Protein AF-A0A4P9Z381-F1 (afdb_monomer)

Radius of gyration: 35.51 Å; Cα contacts (8 Å, |Δi|>4): 721; chains: 1; bounding box: 81×67×91 Å

Secondary structure (DSSP, 8-state):
-HHHHH-TT------EE-GGGHHHHHHHHTTS--PPPEE--SSHHHHHHHHHHHGGGT--SEEEE--TT-TT--HHHHHHHHHHHHHHSEEEEEEE--SPP-EE-TTS-EEE---GGG-EEE-S-EEEEHHHHHHHHHHHHHTT----SSHHHHHHHTT---EEEE--TTSPPP-SHHHHHHHHHHHHHHT-----------------SS--EEEEEEEEEE-SSS-SGGGHHHHHHHHHHHHT--GGGEEEEEE--TT-HHHHTTS--EEEEEEEEEPPPHHHHHHHHHHHHHHHT--EEEEESTTTTHHHHHHHTSTTGGGTEEEEEE--SHHHHHHHH--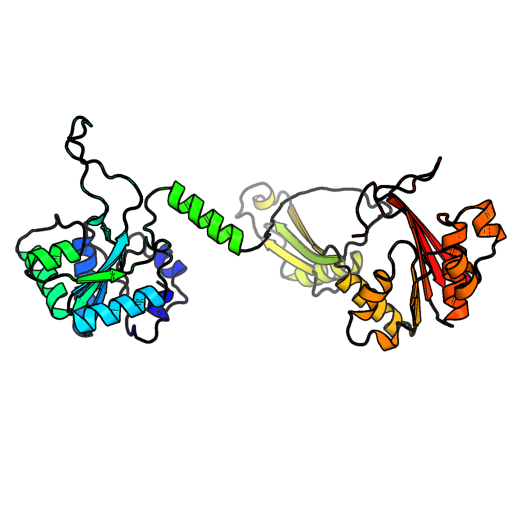-HHHHHHH-SSSHHHHHHHHHHHHHHHT-SEEEEEEE--SS---BTTB-TTEEEEEEEETTS-EEEEEEE--S----

Foldseek 3Di:
DVLLQPQPPRPADEAEDAPVCVVVVCVVCVPGDHDDYHYADPAPLRSVLRSLVSCVVVQDQKDFDADVLLVDDHSVQVVQQVVCCVPQQWEWAWDQDPDFDFDADPVRHTPDTDDSVPDTDTHGRIMHRSVLLSVLSVVCVVVVHRPDPDSVSSSVVSVGDYYYDHDDPSSDGQDDPVSVVVVCVVVVVVVPPDDDDDDDDDDDDDDDPADKDWQAKEKEKEAPDDDCVVVFQVVLVVVCVVVVHDSVRYGYHYDYPCLDDCRSVVVDMDMDMDTDIDRQDLLNVLVVVLVVCVVVVFAEEEEEAPLQCVNVVSNVVDPPSVSHYQYYQHQNDPVSLCPQQVLDPCQCVPANCADQSNQQSSFNSRCVNRVTFKYKYKDAQAAQDDDDVVHDHQWMKIKMAGPVGDIDIDITRDPRDHSD

InterPro domains:
  IPR003526 2-C-methyl-D-erythritol 2,4-cyclodiphosphate synthase [PF02542] (214-277)
  IPR008136 CinA, C-terminal [PF02464] (285-414)
  IPR008136 CinA, C-terminal [TIGR00199] (292-415)
  IPR018294 4-diphosphocytidyl-2C-methyl-D-erythritol synthase, conserved site [PS01295] (63-70)
  IPR029044 Nucleotide-diphospho-sugar transferases [G3DSA:3.90.550.10] (1-191)
  IPR029044 Nucleotide-diphospho-sugar transferases [SSF53448] (3-187)
  IPR034683 Cytidylyltransferase IspD/TarI [PF01128] (5-187)
  IPR034683 Cytidylyltransferase IspD/TarI [cd02516] (1-182)
  IPR036571 2-C-methyl-D-erythritol 2,4-cyclodiphosphate synthase superfamily [G3DSA:3.30.1330.50] (208-277)
  IPR036571 2-C-methyl-D-erythritol 2,4-cyclodiphosphate synthase superfamily [SSF69765] (194-278)
  IPR036653 CinA-like, C-terminal [G3DSA:3.90.950.20] (278-420)
  IPR036653 CinA-like, C-terminal [SSF142433] (283-415)
  IPR050088 IspD/TarI cytidylyltransferase, baterial-type [PTHR32125] (3-185)

Organism: NCBI:txid1712513

Structure (mmCIF, N/CA/C/O backbone):
data_AF-A0A4P9Z381-F1
#
_entry.id   AF-A0A4P9Z381-F1
#
loop_
_atom_site.group_PDB
_atom_site.id
_atom_site.type_symbol
_atom_site.label_atom_id
_atom_site.label_alt_id
_atom_site.label_comp_id
_atom_site.label_asym_id
_atom_site.label_entity_id
_atom_site.label_seq_id
_atom_site.pdbx_PDB_ins_code
_atom_site.Cartn_x
_atom_site.Cartn_y
_atom_site.Cartn_z
_atom_site.occupancy
_atom_site.B_iso_or_equiv
_atom_site.auth_seq_id
_atom_site.auth_comp_id
_atom_site.auth_asym_id
_atom_site.auth_atom_id
_atom_site.pdbx_PDB_model_num
ATOM 1 N N . MET A 1 1 ? -14.455 -3.732 10.808 1.00 94.19 1 MET A N 1
ATOM 2 C CA . MET A 1 1 ? -15.884 -3.926 10.462 1.00 94.19 1 MET A CA 1
ATOM 3 C C . MET A 1 1 ? -16.058 -4.802 9.234 1.00 94.19 1 MET A C 1
ATOM 5 O O . MET A 1 1 ? -16.825 -5.745 9.320 1.00 94.19 1 MET A O 1
ATOM 9 N N . GLU A 1 2 ? -15.348 -4.532 8.134 1.00 95.25 2 GLU A N 1
ATOM 10 C CA . GLU A 1 2 ? -15.465 -5.276 6.867 1.00 95.25 2 GLU A CA 1
ATOM 11 C C . GLU A 1 2 ? -15.488 -6.818 6.993 1.00 95.25 2 GLU A C 1
ATOM 13 O O . GLU A 1 2 ? -16.403 -7.405 6.411 1.00 95.25 2 GLU A O 1
ATOM 18 N N . PRO A 1 3 ? -14.628 -7.481 7.804 1.00 96.25 3 PRO A N 1
ATOM 19 C CA . PRO A 1 3 ? -14.717 -8.933 7.994 1.00 96.25 3 PRO A CA 1
ATOM 20 C C . PRO A 1 3 ? -16.088 -9.389 8.511 1.00 96.25 3 PRO A C 1
ATOM 22 O O . PRO A 1 3 ? -16.651 -10.351 8.015 1.00 96.25 3 PRO A O 1
ATOM 25 N N . PHE A 1 4 ? -16.703 -8.651 9.441 1.00 97.69 4 PHE A N 1
ATOM 26 C CA . PHE A 1 4 ? -18.051 -8.972 9.926 1.00 97.69 4 PHE A CA 1
ATOM 27 C C . PHE A 1 4 ? -19.132 -8.705 8.878 1.00 97.69 4 PHE A C 1
ATOM 29 O O . PHE A 1 4 ? -20.043 -9.507 8.737 1.00 97.69 4 PHE A O 1
ATOM 36 N N . CYS A 1 5 ? -19.042 -7.599 8.134 1.00 96.75 5 CYS A N 1
ATOM 37 C CA . CYS A 1 5 ? -20.036 -7.245 7.113 1.00 96.75 5 CYS A CA 1
ATOM 38 C C . CYS A 1 5 ? -20.042 -8.198 5.907 1.00 96.75 5 CYS A C 1
ATOM 40 O O . CYS A 1 5 ? -20.996 -8.188 5.130 1.00 96.75 5 CYS A O 1
ATOM 42 N N . THR A 1 6 ? -18.967 -8.963 5.711 1.00 96.25 6 THR A N 1
ATOM 43 C CA . THR A 1 6 ? -18.791 -9.871 4.568 1.00 96.25 6 THR A CA 1
ATOM 44 C C . THR A 1 6 ? -18.827 -11.350 4.957 1.00 96.25 6 THR A C 1
ATOM 46 O O . THR A 1 6 ? -18.928 -12.201 4.073 1.00 96.25 6 THR A O 1
ATOM 49 N N . HIS A 1 7 ? -18.794 -11.671 6.255 1.00 97.75 7 HIS A N 1
ATOM 50 C CA . HIS A 1 7 ? -18.833 -13.046 6.741 1.00 97.75 7 HIS A CA 1
ATOM 51 C C . HIS A 1 7 ? -20.201 -13.701 6.457 1.00 97.75 7 HIS A C 1
ATOM 53 O O . HIS A 1 7 ? -21.232 -13.122 6.801 1.00 97.75 7 HIS A O 1
ATOM 59 N N . PRO A 1 8 ? -20.248 -14.924 5.893 1.00 96.19 8 PRO A N 1
ATOM 60 C CA . PRO A 1 8 ? -21.497 -15.555 5.451 1.00 96.19 8 PRO A CA 1
ATOM 61 C C . PRO A 1 8 ? -22.498 -15.827 6.584 1.00 96.19 8 PRO A C 1
ATOM 63 O O . PRO A 1 8 ? -23.702 -15.736 6.364 1.00 96.19 8 PRO A O 1
ATOM 66 N N . ASP A 1 9 ? -22.005 -16.122 7.789 1.00 95.94 9 ASP A N 1
ATOM 67 C CA . ASP A 1 9 ? -22.848 -16.431 8.956 1.00 95.94 9 ASP A CA 1
ATOM 68 C C . ASP A 1 9 ? -23.202 -15.201 9.814 1.00 95.94 9 ASP A C 1
ATOM 70 O O . ASP A 1 9 ? -23.844 -15.330 10.856 1.00 95.94 9 ASP A O 1
ATOM 74 N N . VAL A 1 10 ? -22.780 -13.996 9.409 1.00 96.69 10 VAL A N 1
ATOM 75 C CA . VAL A 1 10 ? -23.121 -12.745 10.101 1.00 96.69 10 VAL A CA 1
ATOM 76 C C . VAL A 1 10 ? -24.162 -12.005 9.273 1.00 96.69 10 VAL A C 1
ATOM 78 O O . VAL A 1 10 ? -23.861 -11.435 8.229 1.00 96.69 10 VAL A O 1
ATOM 81 N N . PHE A 1 11 ? -25.407 -11.997 9.746 1.00 94.75 11 PHE A N 1
ATOM 82 C CA . PHE A 1 11 ? -26.508 -11.370 9.010 1.00 94.75 11 PHE A CA 1
ATOM 83 C C . PHE A 1 11 ? -26.711 -9.885 9.352 1.00 94.75 11 PHE A C 1
ATOM 85 O O . PHE A 1 11 ? -27.308 -9.154 8.563 1.00 94.75 11 PHE A O 1
ATOM 92 N N . ALA A 1 12 ? -26.212 -9.431 10.505 1.00 96.12 12 ALA A N 1
ATOM 93 C CA . ALA A 1 12 ? -26.344 -8.056 10.968 1.00 96.12 12 ALA A CA 1
ATOM 94 C C . ALA A 1 12 ? -25.084 -7.586 11.701 1.00 96.12 12 ALA A C 1
ATOM 96 O O . ALA A 1 12 ? -24.491 -8.307 12.502 1.00 96.12 12 ALA A O 1
ATOM 97 N N . VAL A 1 13 ? -24.700 -6.337 11.445 1.00 97.69 13 VAL A N 1
ATOM 98 C CA . VAL A 1 13 ? -23.611 -5.645 12.140 1.00 97.69 13 VAL A CA 1
ATOM 99 C C . VAL A 1 13 ? -24.182 -4.352 12.691 1.00 97.69 13 VAL A C 1
ATOM 101 O O . VAL A 1 13 ? -24.607 -3.512 11.905 1.00 97.69 13 VAL A O 1
ATOM 104 N N . GLN A 1 14 ? -24.197 -4.192 14.015 1.00 97.88 14 GLN A N 1
ATOM 105 C CA . GLN A 1 14 ? -24.705 -3.002 14.701 1.00 97.88 14 GLN A CA 1
ATOM 106 C C . GLN A 1 14 ? -23.544 -2.148 15.219 1.00 97.88 14 GLN A C 1
ATOM 108 O O . GLN A 1 14 ? -22.951 -2.481 16.248 1.00 97.88 14 GLN A O 1
ATOM 113 N N . PRO A 1 15 ? -23.200 -1.038 14.550 1.00 97.44 15 PRO A N 1
ATOM 114 C CA . PRO A 1 15 ? -22.168 -0.146 15.042 1.00 97.44 15 PRO A CA 1
ATOM 115 C C . PRO A 1 15 ? -22.691 0.677 16.217 1.00 97.44 15 PRO A C 1
ATOM 117 O O . PRO A 1 15 ? -23.836 1.142 16.214 1.00 97.44 15 PRO A O 1
ATOM 120 N N . VAL A 1 16 ? -21.817 0.891 17.196 1.00 97.56 16 VAL A N 1
ATOM 121 C CA . VAL A 1 16 ? -22.024 1.836 18.292 1.00 97.56 16 VAL A CA 1
ATOM 122 C C . VAL A 1 16 ? -20.909 2.865 18.216 1.00 97.56 16 VAL A C 1
ATOM 124 O O . VAL A 1 16 ? -19.734 2.495 18.225 1.00 97.56 16 VAL A O 1
ATOM 127 N N . ARG A 1 17 ? -21.265 4.145 18.111 1.00 95.19 17 ARG A N 1
ATOM 128 C CA . ARG A 1 17 ? -20.304 5.239 17.913 1.00 95.19 17 ARG A CA 1
ATOM 129 C C . ARG A 1 17 ? -20.529 6.379 18.894 1.00 95.19 17 ARG A C 1
ATOM 131 O O . ARG A 1 17 ? -21.629 6.547 19.418 1.00 95.19 17 ARG A O 1
ATOM 138 N N . ASN A 1 18 ? -19.497 7.186 19.112 1.00 93.56 18 ASN A N 1
ATOM 139 C CA . ASN A 1 18 ? -19.679 8.499 19.715 1.00 93.56 18 ASN A CA 1
ATOM 140 C C . ASN A 1 18 ? -20.445 9.393 18.712 1.00 93.56 18 ASN A C 1
ATOM 142 O O . ASN A 1 18 ? -20.075 9.401 17.534 1.00 93.56 18 ASN A O 1
ATOM 146 N N . PRO A 1 19 ? -21.503 10.114 19.132 1.00 89.81 19 PRO A N 1
ATOM 147 C CA . PRO A 1 19 ? -22.188 11.093 18.286 1.00 89.81 19 PRO A CA 1
ATOM 148 C C . PRO A 1 19 ? -21.251 12.079 17.577 1.00 89.81 19 PRO A C 1
ATOM 150 O O . PRO A 1 19 ? -21.501 12.418 16.423 1.00 89.81 19 PRO A O 1
ATOM 153 N N . ASP A 1 20 ? -20.172 12.496 18.243 1.00 93.94 20 ASP A N 1
ATOM 154 C CA . ASP A 1 20 ? -19.222 13.483 17.714 1.00 93.94 20 ASP A CA 1
ATOM 155 C C . ASP A 1 20 ? -18.374 12.932 16.552 1.00 93.94 20 ASP A C 1
ATOM 157 O O . ASP A 1 20 ? -17.868 13.694 15.732 1.00 93.94 20 ASP A O 1
ATOM 161 N N . ASP A 1 21 ? -18.271 11.604 16.435 1.00 92.44 21 ASP A N 1
ATOM 162 C CA . ASP A 1 21 ? -17.495 10.920 15.393 1.00 92.44 21 ASP A CA 1
ATOM 163 C C . ASP A 1 21 ? -18.359 10.523 14.182 1.00 92.44 21 ASP A C 1
ATOM 165 O O . ASP A 1 21 ? -17.929 9.730 13.338 1.00 92.44 21 ASP A O 1
ATOM 169 N N . ALA A 1 22 ? -19.595 11.032 14.087 1.00 91.88 22 ALA A N 1
ATOM 170 C CA . ALA A 1 22 ? -20.559 10.598 13.081 1.00 91.88 22 ALA A CA 1
ATOM 171 C C . ALA A 1 22 ? -20.039 10.752 11.644 1.00 91.88 22 ALA A C 1
ATOM 173 O O . ALA A 1 22 ? -20.040 9.783 10.881 1.00 91.88 22 ALA A O 1
ATOM 174 N N . ASP A 1 23 ? -19.519 11.932 11.308 1.00 92.06 23 ASP A N 1
ATOM 175 C CA . ASP A 1 23 ? -19.040 12.239 9.959 1.00 92.06 23 ASP A CA 1
ATOM 176 C C . ASP A 1 23 ? -17.847 11.360 9.556 1.00 92.06 23 ASP A C 1
ATOM 178 O O . ASP A 1 23 ? -17.803 10.837 8.440 1.00 92.06 23 ASP A O 1
ATOM 182 N N . ILE A 1 24 ? -16.886 11.166 10.468 1.00 94.12 24 ILE A N 1
ATOM 183 C CA . ILE A 1 24 ? -15.690 10.343 10.225 1.00 94.12 24 ILE A CA 1
ATOM 184 C C . ILE A 1 24 ? -16.093 8.878 10.053 1.00 94.12 24 ILE A C 1
ATOM 186 O O . ILE A 1 24 ? -15.609 8.203 9.142 1.00 94.12 24 ILE A O 1
ATOM 190 N N . PHE A 1 25 ? -17.001 8.393 10.901 1.00 94.38 25 PHE A N 1
ATOM 191 C CA . PHE A 1 25 ? -17.525 7.039 10.805 1.00 94.38 25 PHE A CA 1
ATOM 192 C C . PHE A 1 25 ? -18.221 6.810 9.457 1.00 94.38 25 PHE A C 1
ATOM 194 O O . PHE A 1 25 ? -17.857 5.880 8.738 1.00 94.38 25 PHE A O 1
ATOM 201 N N . ASP A 1 26 ? -19.170 7.673 9.084 1.00 91.75 26 ASP A N 1
ATOM 202 C CA . ASP A 1 26 ? -19.971 7.497 7.866 1.00 91.75 26 ASP A CA 1
ATOM 203 C C . ASP A 1 26 ? -19.102 7.538 6.602 1.00 91.75 26 ASP A C 1
ATOM 205 O O . ASP A 1 26 ? -19.321 6.765 5.668 1.00 91.75 26 ASP A O 1
ATOM 209 N N . GLN A 1 27 ? -18.053 8.364 6.590 1.00 93.56 27 GLN A N 1
ATOM 210 C CA . GLN A 1 27 ? -17.064 8.358 5.512 1.00 93.56 27 GLN A CA 1
ATOM 211 C C . GLN A 1 27 ? -16.291 7.033 5.449 1.00 93.56 27 GLN A C 1
ATOM 213 O O . GLN A 1 27 ? -16.197 6.430 4.374 1.00 93.56 27 GLN A O 1
ATOM 218 N N . ALA A 1 28 ? -15.774 6.559 6.588 1.00 92.19 28 ALA A N 1
ATOM 219 C CA . ALA A 1 28 ? -14.909 5.382 6.665 1.00 92.19 28 ALA A CA 1
ATOM 220 C C . ALA A 1 28 ? -15.610 4.077 6.255 1.00 92.19 28 ALA A C 1
ATOM 222 O O . ALA A 1 28 ? -14.973 3.197 5.675 1.00 92.19 28 ALA A O 1
ATOM 223 N N . VAL A 1 29 ? -16.912 3.944 6.531 1.00 93.75 29 VAL A N 1
ATOM 224 C CA . VAL A 1 29 ? -17.667 2.704 6.279 1.00 93.75 29 VAL A CA 1
ATOM 225 C C . VAL A 1 29 ? -18.726 2.822 5.183 1.00 93.75 29 VAL A C 1
ATOM 227 O O . VAL A 1 29 ? -19.473 1.875 4.974 1.00 93.75 29 VAL A O 1
ATOM 230 N N . SER A 1 30 ? -18.757 3.923 4.427 1.00 92.19 30 SER A N 1
ATOM 231 C CA . SER A 1 30 ? -19.747 4.206 3.365 1.00 92.19 30 SER A CA 1
ATOM 232 C C . SER A 1 30 ? -19.968 3.092 2.323 1.00 92.19 30 SER A C 1
ATOM 234 O O . SER A 1 30 ? -21.015 3.041 1.681 1.00 92.19 30 SER A O 1
ATOM 236 N N . HIS A 1 31 ? -18.993 2.200 2.140 1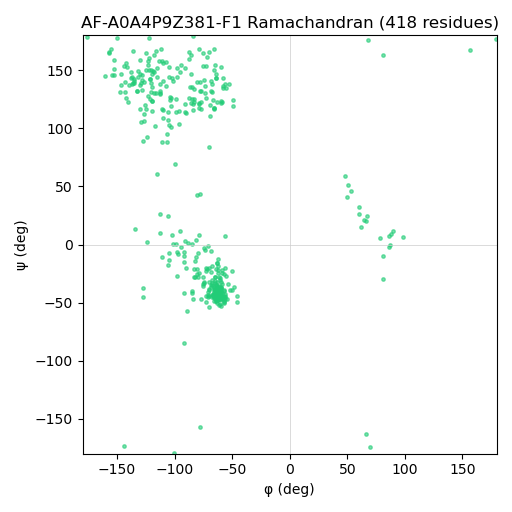.00 93.56 31 HIS A N 1
ATOM 237 C CA . HIS A 1 31 ? -19.034 1.075 1.203 1.00 93.56 31 HIS A CA 1
ATOM 238 C C . HIS A 1 31 ? -19.569 -0.232 1.820 1.00 93.56 31 HIS A C 1
ATOM 240 O O . HIS A 1 31 ? -19.809 -1.199 1.095 1.00 93.56 31 HIS A O 1
ATOM 246 N N . LEU A 1 32 ? -19.743 -0.285 3.142 1.00 95.81 32 LEU A N 1
ATOM 247 C CA . LEU A 1 32 ? -20.177 -1.470 3.876 1.00 95.81 32 LEU A CA 1
ATOM 248 C C . LEU A 1 32 ? -21.693 -1.471 4.093 1.00 95.81 32 LEU A C 1
ATOM 250 O O . LEU A 1 32 ? -22.338 -0.429 4.170 1.00 95.81 32 LEU A O 1
ATOM 254 N N . LYS A 1 33 ? -22.262 -2.669 4.247 1.00 95.19 33 LYS A N 1
ATOM 255 C CA . LYS A 1 33 ? -23.650 -2.858 4.687 1.00 95.19 33 LYS A CA 1
ATOM 256 C C . LYS A 1 33 ? -23.673 -3.183 6.176 1.00 95.19 33 LYS A C 1
ATOM 258 O O . LYS A 1 33 ? -23.010 -4.121 6.614 1.00 95.19 33 LYS A O 1
ATOM 263 N N . TYR A 1 34 ? -24.423 -2.401 6.941 1.00 95.69 34 TYR A N 1
ATOM 264 C CA . TYR A 1 34 ? -24.550 -2.519 8.392 1.00 95.69 34 TYR A CA 1
ATOM 265 C C . TYR A 1 34 ? -25.875 -1.885 8.852 1.00 95.69 34 TYR A C 1
ATOM 267 O O . TYR A 1 34 ? -26.526 -1.174 8.086 1.00 95.69 34 TYR A O 1
ATOM 275 N N . GLN A 1 35 ? -26.279 -2.166 10.090 1.00 96.31 35 GLN A N 1
ATOM 276 C CA . GLN A 1 35 ? -27.475 -1.602 10.721 1.00 96.31 35 GLN A CA 1
ATOM 277 C C . GLN A 1 35 ? -27.268 -0.138 11.094 1.00 96.31 35 GLN A C 1
ATOM 279 O O . GLN A 1 35 ? -26.147 0.277 11.374 1.00 96.31 35 GLN A O 1
ATOM 284 N N . THR A 1 36 ? -28.343 0.647 11.161 1.00 95.31 36 THR A N 1
ATOM 285 C CA . THR A 1 36 ? -28.268 2.067 11.542 1.00 95.31 36 THR A CA 1
ATOM 286 C C . THR A 1 36 ? -27.454 2.248 12.833 1.00 95.31 36 THR A C 1
ATOM 288 O O . THR A 1 36 ? -27.850 1.700 13.864 1.00 95.31 36 THR A O 1
ATOM 291 N N . PRO A 1 37 ? -26.328 2.993 12.815 1.00 96.56 37 PRO A N 1
ATOM 292 C CA . PRO A 1 37 ? -25.486 3.166 13.992 1.00 96.56 37 PRO A CA 1
ATOM 293 C C . PRO A 1 37 ? -26.256 3.767 15.164 1.00 96.56 37 PRO A C 1
ATOM 295 O O . PRO A 1 37 ? -27.078 4.666 14.978 1.00 96.56 37 PRO A O 1
ATOM 298 N N . VAL A 1 38 ? -25.943 3.314 16.375 1.00 97.31 38 VAL A N 1
ATOM 299 C CA . VAL A 1 38 ? -26.489 3.891 17.609 1.00 97.31 38 VAL A CA 1
ATOM 300 C C . VAL A 1 38 ? -25.424 4.643 18.392 1.00 97.31 38 VAL A C 1
ATOM 302 O O . VAL A 1 38 ? -24.224 4.390 18.265 1.00 97.31 38 VAL A O 1
ATOM 305 N N . ASN A 1 39 ? -25.879 5.585 19.213 1.00 96.81 39 ASN A N 1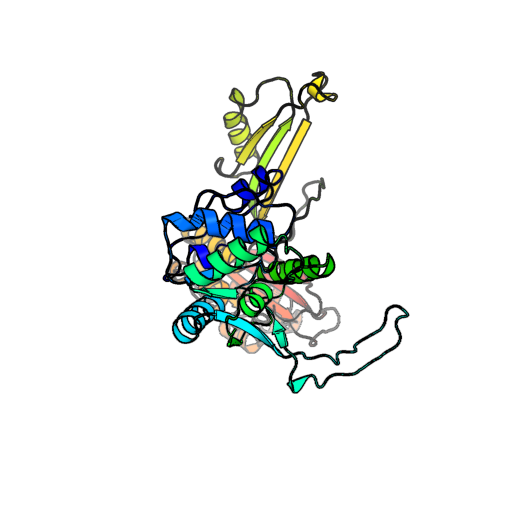
ATOM 306 C CA . ASN A 1 39 ? -25.001 6.382 20.056 1.00 96.81 39 ASN A CA 1
ATOM 307 C C . ASN A 1 39 ? -24.539 5.563 21.267 1.00 96.81 39 ASN A C 1
ATOM 309 O O . ASN A 1 39 ? -25.346 4.929 21.949 1.00 96.81 39 ASN A O 1
ATOM 313 N N . GLY A 1 40 ? -23.235 5.597 21.530 1.00 94.69 40 GLY A N 1
ATOM 314 C CA . GLY A 1 40 ? -22.625 5.000 22.711 1.00 94.69 40 GLY A CA 1
ATOM 315 C C . GLY A 1 40 ? -22.967 5.740 24.005 1.00 94.69 40 GLY A C 1
ATOM 316 O O . GLY A 1 40 ? -23.468 6.864 23.999 1.00 94.69 40 GLY A O 1
ATOM 317 N N . GLY A 1 41 ? -22.685 5.085 25.131 1.00 92.62 41 GLY A N 1
ATOM 318 C CA . GLY A 1 41 ? -22.777 5.669 26.469 1.00 92.62 41 GLY A CA 1
ATOM 319 C C . GLY A 1 41 ? -21.414 6.101 27.019 1.00 92.62 41 GLY A C 1
ATOM 320 O O . GLY A 1 41 ? -20.384 5.912 26.380 1.00 92.62 41 GLY A O 1
ATOM 321 N N . ALA A 1 42 ? -21.400 6.630 28.247 1.00 91.81 42 ALA A N 1
ATOM 322 C CA . ALA A 1 42 ? -20.181 7.126 28.903 1.00 91.81 42 ALA A CA 1
ATOM 323 C C . ALA A 1 42 ? -19.116 6.044 29.176 1.00 91.81 42 ALA A C 1
ATOM 325 O O . ALA A 1 42 ? -17.943 6.360 29.351 1.00 91.81 42 ALA A O 1
ATOM 326 N N . THR A 1 43 ? -19.514 4.770 29.218 1.00 93.38 43 THR A N 1
ATOM 327 C CA . THR A 1 43 ? -18.618 3.627 29.425 1.00 93.38 43 THR A CA 1
ATOM 328 C C . THR A 1 43 ? -18.712 2.645 28.260 1.00 93.38 43 THR A C 1
ATOM 330 O O . THR A 1 43 ? -19.704 2.617 27.517 1.00 93.38 43 THR A O 1
ATOM 333 N N . ARG A 1 44 ? -17.692 1.785 28.115 1.00 94.44 44 ARG A N 1
ATOM 334 C CA . ARG A 1 44 ? -17.715 0.669 27.152 1.00 94.44 44 ARG A CA 1
ATOM 335 C C . ARG A 1 44 ? -18.956 -0.195 27.367 1.00 94.44 44 ARG A C 1
ATOM 337 O O . ARG A 1 44 ? -19.675 -0.472 26.415 1.00 94.44 44 ARG A O 1
ATOM 344 N N . GLN A 1 45 ? -19.240 -0.553 28.616 1.00 95.50 45 GLN A N 1
ATOM 345 C CA . GLN A 1 45 ? -20.401 -1.360 28.981 1.00 95.50 45 GLN A CA 1
ATOM 346 C C . GLN A 1 45 ? -21.727 -0.696 28.579 1.00 95.50 45 GLN A C 1
ATOM 348 O O . GLN A 1 45 ? -22.586 -1.342 27.983 1.00 95.50 45 GLN A O 1
ATOM 353 N N . ALA A 1 46 ? -21.895 0.605 28.845 1.00 95.44 46 ALA A N 1
ATOM 354 C CA . ALA A 1 46 ? -23.102 1.326 28.443 1.00 95.44 46 ALA A CA 1
ATOM 355 C C . ALA A 1 46 ? -23.270 1.366 26.914 1.00 95.44 46 ALA A C 1
ATOM 357 O O . ALA A 1 46 ? -24.387 1.230 26.414 1.00 95.44 46 ALA A O 1
ATOM 358 N N . SER A 1 47 ? -22.161 1.505 26.185 1.00 97.00 47 SER A N 1
ATOM 359 C CA . SER A 1 47 ? -22.138 1.462 24.721 1.00 97.00 47 SER A CA 1
ATOM 360 C C . SER A 1 47 ? -22.517 0.082 24.179 1.00 97.00 47 SER A C 1
ATOM 362 O O . SER A 1 47 ? -23.375 -0.012 23.306 1.00 97.00 47 SER A O 1
ATOM 364 N N . VAL A 1 48 ? -21.954 -0.997 24.733 1.00 97.62 48 VAL A N 1
ATOM 365 C CA . VAL A 1 48 ? -22.325 -2.363 24.335 1.00 97.62 48 VAL A CA 1
ATOM 366 C C . VAL A 1 48 ? -23.812 -2.609 24.569 1.00 97.62 48 VAL A C 1
ATOM 368 O O . VAL A 1 48 ? -24.496 -3.070 23.657 1.00 97.62 48 VAL A O 1
ATOM 371 N N . ARG A 1 49 ? -24.346 -2.226 25.736 1.00 97.69 49 ARG A N 1
ATOM 372 C CA . ARG A 1 49 ? -25.781 -2.348 26.016 1.00 97.69 49 ARG A CA 1
ATOM 373 C C . ARG A 1 49 ? -26.630 -1.618 24.975 1.00 97.69 49 ARG A C 1
ATOM 375 O O . ARG A 1 49 ? -27.602 -2.194 24.511 1.00 97.69 49 ARG A O 1
ATOM 382 N N . ALA A 1 50 ? -26.269 -0.398 24.572 1.00 97.88 50 ALA A N 1
ATOM 383 C CA . ALA A 1 50 ? -27.001 0.332 23.531 1.00 97.88 50 ALA A CA 1
ATOM 384 C C . ALA A 1 50 ? -27.023 -0.425 22.188 1.00 97.88 50 ALA A C 1
ATOM 386 O O . ALA A 1 50 ? -28.069 -0.500 21.546 1.00 97.88 50 ALA A O 1
ATOM 387 N N . GLY A 1 51 ? -25.899 -1.035 21.795 1.00 97.88 51 GLY A N 1
ATOM 388 C CA . GLY A 1 51 ? -25.827 -1.891 20.607 1.00 97.88 51 GLY A CA 1
ATOM 389 C C . GLY A 1 51 ? -26.681 -3.157 20.721 1.00 97.88 51 GLY A C 1
ATOM 390 O O . GLY A 1 51 ? -27.407 -3.495 19.790 1.00 97.88 51 GLY A O 1
ATOM 391 N N . LEU A 1 52 ? -26.654 -3.829 21.876 1.00 98.12 52 LEU A N 1
ATOM 392 C CA . LEU A 1 52 ? -27.486 -5.011 22.128 1.00 98.12 52 LEU A CA 1
ATOM 393 C C . LEU A 1 52 ? -28.984 -4.669 22.111 1.00 98.12 52 LEU A C 1
ATOM 395 O O . LEU A 1 52 ? -29.776 -5.410 21.540 1.00 98.12 52 LEU A O 1
ATOM 399 N N . GLU A 1 53 ? -29.378 -3.533 22.691 1.00 98.06 53 GLU A N 1
ATOM 400 C CA . GLU A 1 53 ? -30.769 -3.062 22.674 1.00 98.06 53 GLU A CA 1
ATOM 401 C C . GLU A 1 53 ? -31.251 -2.745 21.251 1.00 98.06 53 GLU A C 1
ATOM 403 O O . GLU A 1 53 ? -32.390 -3.052 20.905 1.00 98.06 53 GLU A O 1
ATOM 408 N N . ALA A 1 54 ? -30.387 -2.190 20.396 1.00 97.62 54 ALA A N 1
ATOM 409 C CA . ALA A 1 54 ? -30.718 -1.933 18.994 1.00 97.62 54 ALA A CA 1
ATOM 410 C C . ALA A 1 54 ? -30.981 -3.230 18.205 1.00 97.62 54 ALA A C 1
ATOM 412 O O . ALA A 1 54 ? -31.890 -3.284 17.377 1.00 97.62 54 ALA A O 1
ATOM 413 N N . LEU A 1 55 ? -30.251 -4.302 18.531 1.00 96.88 55 LEU A N 1
ATOM 414 C CA . LEU A 1 55 ? -30.441 -5.637 17.955 1.00 96.88 55 LEU A CA 1
ATOM 415 C C . LEU A 1 55 ? -31.612 -6.419 18.572 1.00 96.88 55 LEU A C 1
ATOM 417 O O . LEU A 1 55 ? -31.968 -7.481 18.064 1.00 96.88 55 LEU A O 1
ATOM 421 N N . ALA A 1 56 ? -32.248 -5.922 19.640 1.00 96.06 56 ALA A N 1
ATOM 422 C CA . ALA A 1 56 ? -33.288 -6.665 20.359 1.00 96.06 56 ALA A CA 1
ATOM 423 C C . ALA A 1 56 ? -34.509 -7.004 19.494 1.00 96.06 56 ALA A C 1
ATOM 425 O O . ALA A 1 56 ? -35.173 -8.007 19.744 1.00 96.06 56 ALA A O 1
ATOM 426 N N . SER A 1 57 ? -34.793 -6.184 18.478 1.00 92.06 57 SER A N 1
ATOM 427 C CA . SER A 1 57 ? -35.879 -6.440 17.525 1.00 92.06 57 SER A CA 1
ATOM 428 C C . SER A 1 57 ? -35.555 -7.539 16.508 1.00 92.06 57 SER A C 1
ATOM 430 O O . SER A 1 57 ? -36.469 -8.224 16.057 1.00 92.06 57 SER A O 1
ATOM 432 N N . GLU A 1 58 ? -34.275 -7.733 16.180 1.00 92.56 58 GLU A N 1
ATOM 433 C CA . GLU A 1 58 ? -33.823 -8.811 15.293 1.00 92.56 58 GLU A CA 1
ATOM 434 C C . GLU A 1 58 ? -33.675 -10.138 16.038 1.00 92.56 58 GLU A C 1
ATOM 436 O O . GLU A 1 58 ? -33.850 -11.193 15.436 1.00 92.56 58 GLU A O 1
ATOM 441 N N . ALA A 1 59 ? -33.385 -10.071 17.344 1.00 92.69 59 ALA A N 1
ATOM 442 C CA . ALA A 1 59 ? -33.254 -11.214 18.244 1.00 92.69 59 ALA A CA 1
ATOM 443 C C . ALA A 1 59 ? -32.364 -12.343 17.671 1.00 92.69 59 ALA A C 1
ATOM 445 O O . ALA A 1 59 ? -32.836 -13.472 17.515 1.00 92.69 59 ALA A O 1
ATOM 446 N N . PRO A 1 60 ? -31.084 -12.061 17.347 1.00 95.88 60 PRO A N 1
ATOM 447 C CA . PRO A 1 60 ? -30.164 -13.088 16.864 1.00 95.88 60 PRO A CA 1
ATOM 448 C C . PRO A 1 60 ? -29.993 -14.210 17.893 1.00 95.88 60 PRO A C 1
ATOM 450 O O . PRO A 1 60 ? -30.062 -13.969 19.092 1.00 95.88 60 PRO A O 1
ATOM 453 N N . ASP A 1 61 ? -29.674 -15.427 17.451 1.00 95.25 61 ASP A N 1
ATOM 454 C CA . ASP A 1 61 ? -29.341 -16.522 18.376 1.00 95.25 61 ASP A CA 1
ATOM 455 C C . ASP A 1 61 ? -28.054 -16.238 19.164 1.00 95.25 61 ASP A C 1
ATOM 457 O O . ASP A 1 61 ? -27.934 -16.573 20.347 1.00 95.25 61 ASP A O 1
ATOM 461 N N . ILE A 1 62 ? -27.070 -15.641 18.489 1.00 97.62 62 ILE A N 1
ATOM 462 C CA . ILE A 1 62 ? -25.734 -15.349 19.007 1.00 97.62 62 ILE A CA 1
ATOM 463 C C . ILE A 1 62 ? -25.346 -13.932 18.606 1.00 97.62 62 ILE A C 1
ATOM 465 O O . ILE A 1 62 ? -25.602 -13.496 17.487 1.00 97.62 62 ILE A O 1
ATOM 469 N N . VAL A 1 63 ? -24.665 -13.235 19.510 1.00 98.38 63 VAL A N 1
ATOM 470 C CA . VAL A 1 63 ? -24.049 -11.938 19.243 1.00 98.38 63 VAL A CA 1
ATOM 471 C C . VAL A 1 63 ? -22.546 -12.002 19.472 1.00 98.38 63 VAL A C 1
ATOM 473 O O . VAL A 1 63 ? -22.073 -12.619 20.427 1.00 98.38 63 VAL A O 1
ATOM 476 N N . LEU A 1 64 ? -21.797 -11.353 18.582 1.00 98.56 64 LEU A N 1
ATOM 477 C CA . LEU A 1 64 ? -20.356 -11.172 18.693 1.00 98.56 64 LEU A CA 1
ATOM 478 C C . LEU A 1 64 ? -20.090 -9.720 19.089 1.00 98.56 64 LEU A C 1
ATOM 480 O O . LEU A 1 64 ? -20.347 -8.802 18.313 1.00 98.56 64 LEU A O 1
ATOM 484 N N . ILE A 1 65 ? -19.553 -9.510 20.287 1.00 98.50 65 ILE A N 1
ATOM 485 C CA . ILE A 1 65 ? -19.179 -8.187 20.788 1.00 98.50 65 ILE A CA 1
ATOM 486 C C . ILE A 1 65 ? -17.692 -7.982 20.511 1.00 98.50 65 ILE A C 1
ATOM 488 O O . ILE A 1 65 ? -16.840 -8.703 21.036 1.00 98.50 65 ILE A O 1
ATOM 492 N N . HIS A 1 66 ? -17.371 -7.017 19.651 1.00 98.25 66 HIS A N 1
ATOM 493 C CA . HIS A 1 66 ? -16.017 -6.792 19.157 1.00 98.25 66 HIS A CA 1
ATOM 494 C C . HIS A 1 66 ? -15.559 -5.348 19.363 1.00 98.25 66 HIS A C 1
ATOM 496 O O . HIS A 1 66 ? -16.311 -4.401 19.146 1.00 98.25 66 HIS A O 1
ATOM 502 N N . ASP A 1 67 ? -14.295 -5.187 19.748 1.00 96.62 67 ASP A N 1
ATOM 503 C CA . ASP A 1 67 ? -13.695 -3.871 19.952 1.00 96.62 67 ASP A CA 1
ATOM 504 C C . ASP A 1 67 ? -13.222 -3.345 18.591 1.00 96.62 67 ASP A C 1
ATOM 506 O O . ASP A 1 67 ? -12.368 -3.964 17.964 1.00 96.62 67 ASP A O 1
ATOM 510 N N . ALA A 1 68 ? -13.690 -2.170 18.159 1.00 94.38 68 ALA A N 1
ATOM 511 C CA . ALA A 1 68 ? -13.250 -1.566 16.892 1.00 94.38 68 ALA A CA 1
ATOM 512 C C . ALA A 1 68 ? -11.726 -1.321 16.825 1.00 94.38 68 ALA A C 1
ATOM 514 O O . ALA A 1 68 ? -11.141 -1.324 15.746 1.00 94.38 68 ALA A O 1
ATOM 515 N N . ALA A 1 69 ? -11.072 -1.184 17.985 1.00 94.06 69 ALA A N 1
ATOM 516 C CA . ALA A 1 69 ? -9.620 -1.079 18.112 1.00 94.06 69 ALA A CA 1
ATOM 517 C C . ALA A 1 69 ? -8.861 -2.375 17.750 1.00 94.06 69 ALA A C 1
ATOM 519 O O . ALA A 1 69 ? -7.635 -2.368 17.725 1.00 94.06 69 ALA A O 1
ATOM 520 N N . ARG A 1 70 ? -9.546 -3.494 17.478 1.00 95.44 70 ARG A N 1
ATOM 521 C CA . ARG A 1 70 ? -8.952 -4.732 16.949 1.00 95.44 70 ARG A CA 1
ATOM 522 C C . ARG A 1 70 ? -9.176 -4.824 15.439 1.00 95.44 70 ARG A C 1
ATOM 524 O O . ARG A 1 70 ? -9.939 -5.644 14.939 1.00 95.44 70 ARG A O 1
ATOM 531 N N . ALA A 1 71 ? -8.502 -3.950 14.697 1.00 92.69 71 ALA A N 1
ATOM 532 C CA . ALA A 1 71 ? -8.765 -3.730 13.273 1.00 92.69 71 ALA A CA 1
ATOM 533 C C . ALA A 1 71 ? -8.524 -4.955 12.360 1.00 92.69 71 ALA A C 1
ATOM 535 O O . ALA A 1 71 ? -9.036 -4.981 11.243 1.00 92.69 71 ALA A O 1
ATOM 536 N N . PHE A 1 72 ? -7.772 -5.963 12.819 1.00 93.25 72 PHE A N 1
ATOM 537 C CA . PHE A 1 72 ? -7.283 -7.084 12.001 1.00 93.25 72 PHE A CA 1
ATOM 538 C C . PHE A 1 72 ? -7.887 -8.445 12.364 1.00 93.25 72 PHE A C 1
ATOM 540 O O . PHE A 1 72 ? -7.262 -9.483 12.145 1.00 93.25 72 PHE A O 1
ATOM 547 N N . VAL A 1 73 ? -9.095 -8.461 12.928 1.00 96.69 73 VAL A N 1
ATOM 548 C CA . VAL A 1 73 ? -9.849 -9.709 13.090 1.00 96.69 73 VAL A CA 1
ATOM 549 C C . VAL A 1 73 ? -10.035 -10.400 11.734 1.00 96.69 73 VAL A C 1
ATOM 551 O O . VAL A 1 73 ? -10.304 -9.754 10.723 1.00 96.69 73 VAL A O 1
ATOM 554 N N . THR A 1 74 ? -9.879 -11.721 11.710 1.00 96.00 74 THR A N 1
ATOM 555 C CA . THR A 1 74 ? -10.000 -12.529 10.491 1.00 96.00 74 THR A CA 1
ATOM 556 C C . THR A 1 74 ? -11.290 -13.337 10.494 1.00 96.00 74 THR A C 1
ATOM 558 O O . THR A 1 74 ? -11.798 -13.689 11.561 1.00 96.00 74 THR A O 1
ATOM 561 N N . ASP A 1 75 ? -11.764 -13.724 9.307 1.00 96.69 75 ASP A N 1
ATOM 562 C CA . ASP A 1 75 ? -12.943 -14.590 9.154 1.00 96.69 75 ASP A CA 1
ATOM 563 C C . ASP A 1 75 ? -12.821 -15.865 9.990 1.00 96.69 75 ASP A C 1
ATOM 565 O O . ASP A 1 75 ? -13.760 -16.263 10.664 1.00 96.69 75 ASP A O 1
ATOM 569 N N . LYS A 1 76 ? -11.618 -16.449 10.061 1.00 97.19 76 LYS A N 1
ATOM 570 C CA . LYS A 1 76 ? -11.352 -17.653 10.862 1.00 97.19 76 LYS A CA 1
ATOM 571 C C . LYS A 1 76 ? -11.623 -17.449 12.352 1.00 97.19 76 LYS A C 1
ATOM 573 O O . LYS A 1 76 ? -12.097 -18.371 13.008 1.00 97.19 76 LYS A O 1
ATOM 578 N N . VAL A 1 77 ? -11.278 -16.283 12.903 1.00 97.94 77 VAL A N 1
ATOM 579 C CA . VAL A 1 77 ? -11.555 -15.967 14.314 1.00 97.94 77 VAL A CA 1
ATOM 580 C C . VAL A 1 77 ? -13.055 -15.764 14.519 1.00 97.94 77 VAL A C 1
ATOM 582 O O . VAL A 1 77 ? -13.587 -16.220 15.528 1.00 97.94 77 VAL A O 1
ATOM 585 N N . ILE A 1 78 ? -13.737 -15.133 13.558 1.00 98.44 78 ILE A N 1
ATOM 586 C CA . ILE A 1 78 ? -15.191 -14.922 13.586 1.00 98.44 78 ILE A CA 1
ATOM 587 C C . ILE A 1 78 ? -15.929 -16.266 13.568 1.00 98.44 78 ILE A C 1
ATOM 589 O O . ILE A 1 78 ? -16.741 -16.507 14.460 1.00 98.44 78 ILE A O 1
ATOM 593 N N . SER A 1 79 ? -15.599 -17.172 12.639 1.00 98.12 79 SER A N 1
ATOM 594 C CA . SER A 1 79 ? -16.236 -18.495 12.566 1.00 98.12 79 SER A CA 1
ATOM 595 C C . SER A 1 79 ? -16.018 -19.297 13.854 1.00 98.12 79 SER A C 1
ATOM 597 O O . SER A 1 79 ? -16.974 -19.818 14.418 1.00 98.12 79 SER A O 1
ATOM 599 N N . ARG A 1 80 ? -14.789 -19.312 14.405 1.00 98.19 80 ARG A N 1
ATOM 600 C CA . ARG A 1 80 ? -14.511 -19.986 15.690 1.00 98.19 80 ARG A CA 1
ATOM 601 C C . ARG A 1 80 ? -15.331 -19.418 16.847 1.00 98.19 80 ARG A C 1
ATOM 603 O O . ARG A 1 80 ? -15.734 -20.176 17.724 1.00 98.19 80 ARG A O 1
ATOM 610 N N . ALA A 1 81 ? -15.565 -18.106 16.864 1.00 98.19 81 ALA A N 1
ATOM 611 C CA . ALA A 1 81 ? -16.373 -17.465 17.894 1.00 98.19 81 ALA A CA 1
ATOM 612 C C . ALA A 1 81 ? -17.841 -17.914 17.817 1.00 98.19 81 ALA A C 1
ATOM 614 O O . ALA A 1 81 ? -18.431 -18.250 18.844 1.00 98.19 81 ALA A O 1
ATOM 615 N N . ILE A 1 82 ? -18.401 -17.969 16.602 1.00 97.75 82 ILE A N 1
ATOM 616 C CA . ILE A 1 82 ? -19.760 -18.467 16.344 1.00 97.75 82 ILE A CA 1
ATOM 617 C C . ILE A 1 82 ? -19.873 -19.934 16.775 1.00 97.75 82 ILE A C 1
ATOM 619 O O . ILE A 1 82 ? -20.735 -20.263 17.590 1.00 97.75 82 ILE A O 1
ATOM 623 N N . ASP A 1 83 ? -18.965 -20.793 16.305 1.00 97.56 83 ASP A N 1
ATOM 624 C CA . ASP A 1 83 ? -18.954 -22.225 16.623 1.00 97.56 83 ASP A CA 1
ATOM 625 C C . ASP A 1 83 ? -18.853 -22.476 18.133 1.00 97.56 83 ASP A C 1
ATOM 627 O O . ASP A 1 83 ? -19.593 -23.288 18.694 1.00 97.56 83 ASP A O 1
ATOM 631 N N . ALA A 1 84 ? -17.963 -21.751 18.817 1.00 97.50 84 ALA A N 1
ATOM 632 C CA . ALA A 1 84 ? -17.787 -21.889 20.255 1.00 97.50 84 ALA A CA 1
ATOM 633 C C . ALA A 1 84 ? -19.059 -21.486 21.014 1.00 97.50 84 ALA A C 1
ATOM 635 O O . ALA A 1 84 ? -19.528 -22.250 21.856 1.00 97.50 84 ALA A O 1
ATOM 636 N N . ALA A 1 85 ? -19.669 -20.344 20.683 1.00 96.69 85 ALA A N 1
ATOM 637 C CA . ALA A 1 85 ? -20.897 -19.894 21.338 1.00 96.69 85 ALA A CA 1
ATOM 638 C C . ALA A 1 85 ? -22.115 -20.782 21.026 1.00 96.69 85 ALA A C 1
ATOM 640 O O . ALA A 1 85 ? -22.974 -20.954 21.896 1.00 96.69 85 ALA A O 1
ATOM 641 N N . LEU A 1 86 ? -22.185 -21.402 19.840 1.00 95.94 86 LEU A N 1
ATOM 642 C CA . LEU A 1 86 ? -23.219 -22.395 19.520 1.00 95.94 86 LEU A CA 1
ATOM 643 C C . LEU A 1 86 ? -23.166 -23.594 20.473 1.00 95.94 86 LEU A C 1
ATOM 645 O O . LEU A 1 86 ? -24.220 -24.096 20.871 1.00 95.94 86 LEU A O 1
ATOM 649 N N . ILE A 1 87 ? -21.958 -24.016 20.858 1.00 96.12 87 ILE A N 1
ATOM 650 C CA . ILE A 1 87 ? -21.715 -25.176 21.725 1.00 96.12 87 ILE A CA 1
ATOM 651 C C . ILE A 1 87 ? -21.842 -24.811 23.209 1.00 96.12 87 ILE A C 1
ATOM 653 O O . ILE A 1 87 ? -22.473 -25.544 23.968 1.00 96.12 87 ILE A O 1
ATOM 657 N N . THR A 1 88 ? -21.226 -23.709 23.642 1.00 96.62 88 THR A N 1
ATOM 658 C CA . THR A 1 88 ? -21.036 -23.401 25.072 1.00 96.62 88 THR A CA 1
ATOM 659 C C . THR A 1 88 ? -21.969 -22.319 25.599 1.00 96.62 88 THR A C 1
ATOM 661 O O . THR A 1 88 ? -22.065 -22.132 26.808 1.00 96.62 88 THR A O 1
ATOM 664 N N . GLY A 1 89 ? -22.642 -21.579 24.719 1.00 96.88 89 GLY A N 1
ATOM 665 C CA . GLY A 1 89 ? -23.501 -20.448 25.067 1.00 96.88 89 GLY A CA 1
ATOM 666 C C . GLY A 1 89 ? -22.755 -19.134 25.322 1.00 96.88 89 GLY A C 1
ATOM 667 O O . GLY A 1 89 ? -23.297 -18.069 25.039 1.00 96.88 89 GLY A O 1
ATOM 668 N N . ALA A 1 90 ? -21.513 -19.189 25.800 1.00 98.19 90 ALA A N 1
ATOM 669 C CA . ALA A 1 90 ? -20.630 -18.038 25.968 1.00 98.19 90 ALA A CA 1
ATOM 670 C C . ALA A 1 90 ? -19.173 -18.459 25.746 1.00 98.19 90 ALA A C 1
ATOM 672 O O . ALA A 1 90 ? -18.729 -19.470 26.304 1.00 98.19 90 ALA A O 1
ATOM 673 N N . ALA A 1 91 ? -18.428 -17.709 24.935 1.00 98.38 91 ALA A N 1
ATOM 674 C CA . ALA A 1 91 ? -17.038 -18.016 24.629 1.00 98.38 91 ALA A CA 1
ATOM 675 C C . ALA A 1 91 ? -16.214 -16.782 24.237 1.00 98.38 91 ALA A C 1
ATOM 677 O O . ALA A 1 91 ? -16.704 -15.885 23.547 1.00 98.38 91 ALA A O 1
ATOM 678 N N . ILE A 1 92 ? -14.931 -16.769 24.611 1.00 98.31 92 ILE A N 1
ATOM 679 C CA . ILE A 1 92 ? -13.988 -15.708 24.230 1.00 98.31 92 ILE A CA 1
ATOM 680 C C . ILE A 1 92 ? -12.695 -16.248 23.599 1.00 98.31 92 ILE A C 1
ATOM 682 O O . ILE A 1 92 ? -12.201 -17.307 24.003 1.00 98.31 92 ILE A O 1
ATOM 686 N N . PRO A 1 93 ? -12.104 -15.520 22.636 1.00 98.31 93 PRO A N 1
ATOM 687 C CA . PRO A 1 93 ? -10.807 -15.863 22.088 1.00 98.31 93 PRO A CA 1
ATOM 688 C C . PRO A 1 93 ? -9.721 -15.537 23.104 1.00 98.31 93 PRO A C 1
ATOM 690 O O . PRO A 1 93 ? -9.706 -14.456 23.700 1.00 98.31 93 PRO A O 1
ATOM 693 N N . VAL A 1 94 ? -8.775 -16.456 23.258 1.00 97.69 94 VAL A N 1
ATOM 694 C CA . VAL A 1 94 ? -7.604 -16.268 24.108 1.00 97.69 94 VAL A CA 1
ATOM 695 C C . VAL A 1 94 ? -6.312 -16.599 23.381 1.00 97.69 94 VAL A C 1
ATOM 697 O O . VAL A 1 94 ? -6.256 -17.526 22.574 1.00 97.69 94 VAL A O 1
ATOM 700 N N . VAL A 1 95 ? -5.246 -15.877 23.721 1.00 96.88 95 VAL A N 1
ATOM 701 C CA . VAL A 1 95 ? -3.875 -16.209 23.304 1.00 96.88 95 VAL A CA 1
ATOM 702 C C . VAL A 1 95 ? -2.992 -16.469 24.530 1.00 96.88 95 VAL A C 1
ATOM 704 O O . VAL A 1 95 ? -3.253 -15.914 25.606 1.00 96.88 95 VAL A O 1
ATOM 707 N N . PRO A 1 96 ? -1.978 -17.347 24.428 1.00 95.38 96 PRO A N 1
ATOM 708 C CA . PRO A 1 96 ? -1.069 -17.616 25.535 1.00 95.38 96 PRO A CA 1
ATOM 709 C C . PRO A 1 96 ? -0.257 -16.371 25.894 1.00 95.38 96 PRO A C 1
ATOM 711 O O . PRO A 1 96 ? 0.111 -15.576 25.031 1.00 95.38 96 PRO A O 1
ATOM 714 N N . VAL A 1 97 ? 0.059 -16.230 27.178 1.00 94.75 97 VAL A N 1
ATOM 715 C CA . VAL A 1 97 ? 0.990 -15.200 27.636 1.00 94.75 97 VAL A CA 1
ATOM 716 C C . VAL A 1 97 ? 2.426 -15.661 27.373 1.00 94.75 97 VAL A C 1
ATOM 718 O O . VAL A 1 97 ? 2.851 -16.706 27.868 1.00 94.75 97 VAL A O 1
ATOM 721 N N . THR A 1 98 ? 3.177 -14.880 26.599 1.00 91.38 98 THR A N 1
ATOM 722 C CA . THR A 1 98 ? 4.578 -15.165 26.243 1.00 91.38 98 THR A CA 1
ATOM 723 C C . THR A 1 98 ? 5.557 -14.664 27.301 1.00 91.38 98 THR A C 1
ATOM 725 O O . THR A 1 98 ? 6.512 -15.360 27.653 1.00 91.38 98 THR A O 1
ATOM 728 N N . ASP A 1 99 ? 5.291 -13.480 27.846 1.00 92.81 99 ASP A N 1
ATOM 729 C CA . ASP A 1 99 ? 6.160 -12.826 28.818 1.00 92.81 99 ASP A CA 1
ATOM 730 C C . ASP A 1 99 ? 5.885 -13.281 30.254 1.00 92.81 99 ASP A C 1
ATOM 732 O O . ASP A 1 99 ? 4.866 -13.887 30.584 1.00 92.81 99 ASP A O 1
ATOM 736 N N . THR A 1 100 ? 6.827 -13.010 31.153 1.00 93.81 100 THR A N 1
ATOM 737 C CA . THR A 1 100 ? 6.606 -13.281 32.578 1.00 93.81 100 THR A CA 1
ATOM 738 C C . THR A 1 100 ? 5.752 -12.172 33.179 1.00 93.81 100 THR A C 1
ATOM 740 O O . THR A 1 100 ? 6.173 -11.018 33.199 1.00 93.81 100 THR A O 1
ATOM 743 N N . ILE A 1 101 ? 4.591 -12.522 33.732 1.00 96.19 101 ILE A N 1
ATOM 744 C CA . ILE A 1 101 ? 3.702 -11.561 34.392 1.00 96.19 101 ILE A CA 1
ATOM 745 C C . ILE A 1 101 ? 4.105 -11.385 35.852 1.00 96.19 101 ILE A C 1
ATOM 747 O O . ILE A 1 101 ? 4.374 -12.354 36.565 1.00 96.19 101 ILE A O 1
ATOM 751 N N . LYS A 1 102 ? 4.135 -10.129 36.298 1.00 96.44 102 LYS A N 1
ATOM 752 C CA . LYS A 1 102 ? 4.338 -9.745 37.695 1.00 96.44 102 LYS A CA 1
ATOM 753 C C . LYS A 1 102 ? 3.086 -9.035 38.191 1.00 96.44 102 LYS A C 1
ATOM 755 O O . LYS A 1 102 ? 2.608 -8.115 37.538 1.00 96.44 102 LYS A O 1
ATOM 760 N N . VAL A 1 103 ? 2.581 -9.451 39.346 1.00 96.50 103 VAL A N 1
ATOM 761 C CA . VAL A 1 103 ? 1.606 -8.667 40.110 1.00 96.50 103 VAL A CA 1
ATOM 762 C C . VAL A 1 103 ? 2.406 -7.662 40.923 1.00 96.50 103 VAL A C 1
ATOM 764 O O . VAL A 1 103 ? 3.325 -8.064 41.639 1.00 96.50 103 VAL A O 1
ATOM 767 N N . VAL A 1 104 ? 2.091 -6.379 40.786 1.00 97.25 104 VAL A N 1
ATOM 768 C CA . VAL A 1 104 ? 2.767 -5.283 41.488 1.00 97.25 104 VAL A CA 1
ATOM 769 C C . VAL A 1 104 ? 1.771 -4.531 42.360 1.00 97.25 104 VAL A C 1
ATOM 771 O O . VAL A 1 104 ? 0.594 -4.438 42.014 1.00 97.25 104 VAL A O 1
ATOM 774 N N . ASP A 1 105 ? 2.235 -4.017 43.494 1.00 94.75 105 ASP A N 1
ATOM 775 C CA . ASP A 1 105 ? 1.427 -3.149 44.348 1.00 94.75 105 ASP A CA 1
ATOM 776 C C . ASP A 1 105 ? 1.464 -1.680 43.899 1.00 94.75 105 ASP A C 1
ATOM 778 O O . ASP A 1 105 ? 2.145 -1.308 42.941 1.00 94.75 105 ASP A O 1
ATOM 782 N N . ALA A 1 106 ? 0.744 -0.821 44.624 1.00 95.19 106 ALA A N 1
ATOM 783 C CA . ALA A 1 106 ? 0.683 0.614 44.349 1.00 95.19 106 ALA A CA 1
ATOM 784 C C . ALA A 1 106 ? 2.037 1.344 44.488 1.00 95.19 106 ALA A C 1
ATOM 786 O O . ALA A 1 106 ? 2.170 2.464 44.003 1.00 95.19 106 ALA A O 1
ATOM 787 N N . THR A 1 107 ? 3.036 0.738 45.140 1.00 94.94 107 THR A N 1
ATOM 788 C CA . THR A 1 107 ? 4.399 1.285 45.267 1.00 94.94 107 THR A CA 1
ATOM 789 C C . THR A 1 107 ? 5.335 0.804 44.154 1.00 94.94 107 THR A C 1
ATOM 791 O O . THR A 1 107 ? 6.462 1.286 44.049 1.00 94.94 107 THR A O 1
ATOM 794 N N . GLY A 1 108 ? 4.872 -0.126 43.310 1.00 93.88 108 GLY A N 1
ATOM 795 C CA . GLY A 1 108 ? 5.653 -0.756 42.248 1.00 93.88 108 GLY A CA 1
ATOM 796 C C . GLY A 1 108 ? 6.452 -1.981 42.705 1.00 93.88 108 GLY A C 1
ATOM 797 O O . GLY A 1 108 ? 7.240 -2.515 41.922 1.00 93.88 108 GLY A O 1
ATOM 798 N N . ALA A 1 109 ? 6.267 -2.451 43.943 1.00 95.38 109 ALA A N 1
ATOM 799 C CA . ALA A 1 109 ? 6.936 -3.650 44.434 1.00 95.38 109 ALA A CA 1
ATOM 800 C C . ALA A 1 109 ? 6.249 -4.919 43.904 1.00 95.38 109 ALA A C 1
ATOM 802 O O . ALA A 1 109 ? 5.022 -5.008 43.840 1.00 95.38 109 ALA A O 1
ATOM 803 N N . ILE A 1 110 ? 7.047 -5.924 43.526 1.00 97.12 110 ILE A N 1
ATOM 804 C CA . ILE A 1 110 ? 6.542 -7.216 43.040 1.00 97.12 110 ILE A CA 1
ATOM 805 C C . ILE A 1 110 ? 5.894 -7.977 44.205 1.00 97.12 110 ILE A C 1
ATOM 807 O O . ILE A 1 110 ? 6.576 -8.338 45.161 1.00 97.12 110 ILE A O 1
ATOM 811 N N . GLN A 1 111 ? 4.603 -8.288 44.084 1.00 97.38 111 GLN A N 1
ATOM 812 C CA . GLN A 1 111 ? 3.846 -9.112 45.031 1.00 97.38 111 GLN A CA 1
ATOM 813 C C . GLN A 1 111 ? 3.847 -10.596 44.653 1.00 97.38 111 GLN A C 1
ATOM 815 O O . GLN A 1 111 ? 3.975 -11.460 45.517 1.00 97.38 111 GLN A O 1
ATOM 820 N N . ALA A 1 112 ? 3.698 -10.907 43.363 1.00 96.69 112 ALA A N 1
ATOM 821 C CA . ALA A 1 112 ? 3.624 -12.286 42.890 1.00 96.69 112 ALA A CA 1
ATOM 822 C C . ALA A 1 112 ? 4.106 -12.433 41.443 1.00 96.69 112 ALA A C 1
ATOM 824 O O . ALA A 1 112 ? 4.116 -11.485 40.659 1.00 96.69 112 ALA A O 1
ATOM 825 N N . THR A 1 113 ? 4.494 -13.655 41.081 1.00 95.69 113 THR A N 1
ATOM 826 C CA . THR A 1 113 ? 4.765 -14.070 39.696 1.00 95.69 113 THR A CA 1
ATOM 827 C C . THR A 1 113 ? 3.884 -15.277 39.397 1.00 95.69 113 THR A C 1
ATOM 829 O O . THR A 1 113 ? 4.274 -16.391 39.746 1.00 95.69 113 THR A O 1
ATOM 832 N N . PRO A 1 114 ? 2.678 -15.080 38.842 1.00 95.06 114 PRO A N 1
ATOM 833 C CA . PRO A 1 114 ? 1.786 -16.193 38.551 1.00 95.06 114 PRO A CA 1
ATOM 834 C C . PRO A 1 114 ? 2.382 -17.122 37.485 1.00 95.06 114 PRO A C 1
ATOM 836 O O . PRO A 1 114 ? 3.174 -16.691 36.642 1.00 95.06 114 PRO A O 1
ATOM 839 N N . ASP A 1 115 ? 1.978 -18.394 37.500 1.00 94.62 115 ASP A N 1
ATOM 840 C CA . ASP A 1 115 ? 2.366 -19.339 36.453 1.00 94.62 115 ASP A CA 1
ATOM 841 C C . ASP A 1 115 ? 1.688 -18.970 35.128 1.00 94.62 115 ASP A C 1
ATOM 843 O O . ASP A 1 115 ? 0.475 -19.130 34.955 1.00 94.62 115 ASP A O 1
ATOM 847 N N . ARG A 1 116 ? 2.491 -18.495 34.170 1.00 93.88 116 ARG A N 1
ATOM 848 C CA . ARG A 1 116 ? 2.019 -18.085 32.843 1.00 93.88 116 ARG A CA 1
ATOM 849 C C . ARG A 1 116 ? 1.321 -19.210 32.072 1.00 93.88 116 ARG A C 1
ATOM 851 O O . ARG A 1 116 ? 0.527 -18.905 31.188 1.00 93.88 116 ARG A O 1
ATOM 858 N N . ALA A 1 117 ? 1.564 -20.486 32.398 1.00 92.06 117 ALA A N 1
ATOM 859 C CA . ALA A 1 117 ? 0.906 -21.616 31.736 1.00 92.06 117 ALA A CA 1
ATOM 860 C C . ALA A 1 117 ? -0.626 -21.583 31.893 1.00 92.06 117 ALA A C 1
ATOM 862 O O . ALA A 1 117 ? -1.346 -22.001 30.981 1.00 92.06 117 ALA A O 1
ATOM 863 N N . ASN A 1 118 ? -1.115 -21.003 32.994 1.00 92.12 118 ASN A N 1
ATOM 864 C CA . ASN A 1 118 ? -2.540 -20.840 33.294 1.00 92.12 118 ASN A CA 1
ATOM 865 C C . ASN A 1 118 ? -3.072 -19.440 32.956 1.00 92.12 118 ASN A C 1
ATOM 867 O O . ASN A 1 118 ? -4.250 -19.166 33.166 1.00 92.12 118 ASN A O 1
ATOM 871 N N . LEU A 1 119 ? -2.224 -18.549 32.433 1.00 95.00 119 LEU A N 1
ATOM 872 C CA . LEU A 1 119 ? -2.624 -17.202 32.050 1.00 95.00 119 LEU A CA 1
ATOM 873 C C . LEU A 1 119 ? -2.903 -17.108 30.558 1.00 95.00 119 LEU A C 1
ATOM 875 O O . LEU A 1 119 ? -2.237 -17.718 29.715 1.00 95.00 119 LEU A O 1
ATOM 879 N N . ARG A 1 120 ? -3.901 -16.302 30.231 1.00 95.69 120 ARG A N 1
ATOM 880 C CA . ARG A 1 120 ? -4.360 -16.065 28.873 1.00 95.69 120 ARG A CA 1
ATOM 881 C C . ARG A 1 120 ? -4.650 -14.584 28.691 1.00 95.69 120 ARG A C 1
ATOM 883 O O . ARG A 1 120 ? -5.142 -13.936 29.608 1.00 95.69 120 ARG A O 1
ATOM 890 N N . ILE A 1 121 ? -4.349 -14.062 27.508 1.00 94.81 121 ILE A N 1
ATOM 891 C CA . ILE A 1 121 ? -4.749 -12.712 27.110 1.00 94.81 121 ILE A CA 1
ATOM 892 C C . ILE A 1 121 ? -6.104 -12.837 26.425 1.00 94.81 121 ILE A C 1
ATOM 894 O O . ILE 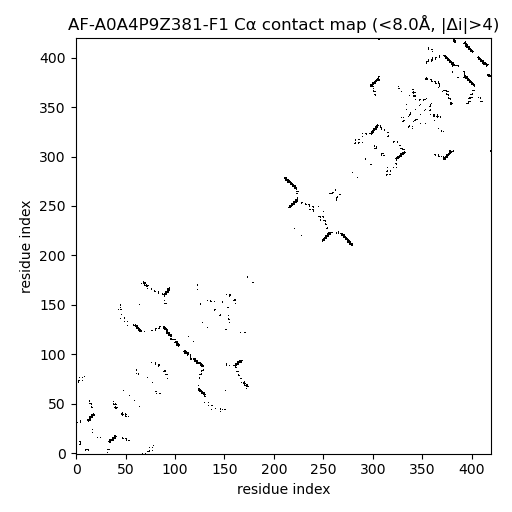A 1 121 ? -6.201 -13.441 25.354 1.00 94.81 121 ILE A O 1
ATOM 898 N N . ALA A 1 122 ? -7.138 -12.278 27.049 1.00 95.56 122 ALA A N 1
ATOM 899 C CA . ALA A 1 122 ? -8.470 -12.218 26.469 1.00 95.56 122 ALA A CA 1
ATOM 900 C C . ALA A 1 122 ? -8.497 -11.281 25.251 1.00 95.56 122 ALA A C 1
ATOM 902 O O . ALA A 1 122 ? -7.912 -10.189 25.239 1.00 95.56 122 ALA A O 1
ATOM 903 N N . GLN A 1 123 ? -9.190 -11.717 24.206 1.00 97.12 123 GLN A N 1
ATOM 904 C CA . GLN A 1 123 ? -9.427 -10.952 22.992 1.00 97.12 123 GLN A CA 1
ATOM 905 C C . GLN A 1 123 ? -10.932 -10.797 22.732 1.00 97.12 123 GLN A C 1
ATOM 907 O O . GLN A 1 123 ? -11.772 -11.314 23.465 1.00 97.12 123 GLN A O 1
ATOM 912 N N . THR A 1 124 ? -11.272 -10.067 21.673 1.00 97.50 124 THR A N 1
ATOM 913 C CA . THR A 1 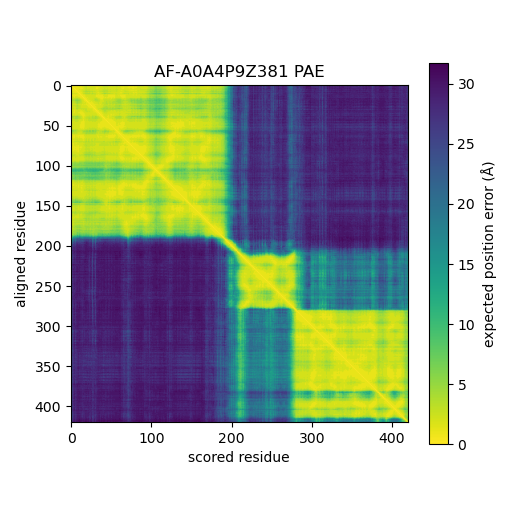124 ? -12.627 -10.019 21.110 1.00 97.50 124 THR A CA 1
ATOM 914 C C . THR A 1 124 ? -12.540 -10.427 19.628 1.00 97.50 124 THR A C 1
ATOM 916 O O . THR A 1 124 ? -11.467 -10.267 19.041 1.00 97.50 124 THR A O 1
ATOM 919 N N . PRO A 1 125 ? -13.591 -10.956 18.974 1.00 98.19 125 PRO A N 1
ATOM 920 C CA . PRO A 1 125 ? -14.998 -10.943 19.371 1.00 98.19 125 PRO A CA 1
ATOM 921 C C . PRO A 1 125 ? -15.308 -11.895 20.526 1.00 98.19 125 PRO A C 1
ATOM 923 O O . PRO A 1 125 ? -14.936 -13.059 20.476 1.00 98.19 125 PRO A O 1
ATOM 926 N N . GLN A 1 126 ? -15.998 -11.398 21.549 1.00 98.44 126 GLN A N 1
ATOM 927 C CA . GLN A 1 126 ? -16.588 -12.226 22.601 1.00 98.44 126 GLN A CA 1
ATOM 928 C C . GLN A 1 126 ? -17.984 -12.646 22.143 1.00 98.44 126 GLN A C 1
ATOM 930 O O . GLN A 1 126 ? -18.766 -11.790 21.732 1.00 98.44 126 GLN A O 1
ATOM 935 N N . ALA A 1 127 ? -18.274 -13.943 22.145 1.00 98.44 127 ALA A N 1
ATOM 936 C CA . ALA A 1 127 ? -19.484 -14.493 21.550 1.00 98.44 127 ALA A CA 1
ATOM 937 C C . ALA A 1 127 ? -20.409 -15.071 22.622 1.00 98.44 127 ALA A C 1
ATOM 939 O O . ALA A 1 127 ? -19.971 -15.833 23.484 1.00 98.44 127 ALA A O 1
ATOM 940 N N . PHE A 1 128 ? -21.692 -14.721 22.557 1.00 98.56 128 PHE A N 1
ATOM 941 C CA . PHE A 1 128 ? -22.676 -15.096 23.571 1.00 98.56 128 PHE A CA 1
ATOM 942 C C . PHE A 1 128 ? -24.038 -15.383 22.951 1.00 98.56 128 PHE A C 1
ATOM 944 O O . PHE A 1 128 ? -24.396 -14.785 21.936 1.00 98.56 128 PHE A O 1
ATOM 951 N N . ARG A 1 129 ? -24.842 -16.215 23.617 1.00 98.25 129 ARG A N 1
ATOM 952 C CA . ARG A 1 129 ? -26.291 -16.275 23.396 1.00 98.25 129 ARG A CA 1
ATOM 953 C C . ARG A 1 129 ? -26.898 -14.909 23.684 1.00 98.25 129 ARG A C 1
ATOM 955 O O . ARG A 1 129 ? -26.720 -14.363 24.776 1.00 98.25 129 ARG A O 1
ATOM 962 N N . PHE A 1 130 ? -27.567 -14.349 22.683 1.00 98.25 130 PHE A N 1
ATOM 963 C CA . PHE A 1 130 ? -27.976 -12.946 22.681 1.00 98.25 130 PHE A CA 1
ATOM 964 C C . PHE A 1 130 ? -28.902 -12.582 23.845 1.00 98.25 130 PHE A C 1
ATOM 966 O O . PHE A 1 130 ? -28.676 -11.585 24.528 1.00 98.25 130 PHE A O 1
ATOM 973 N N . ASP A 1 131 ? -29.915 -13.408 24.094 1.00 97.38 131 ASP A N 1
ATOM 974 C CA . ASP A 1 131 ? -30.891 -13.227 25.168 1.00 97.38 131 ASP A CA 1
ATOM 975 C C . ASP A 1 131 ? -30.216 -13.161 26.546 1.00 97.38 131 ASP A C 1
ATOM 977 O O . ASP A 1 131 ? -30.478 -12.246 27.331 1.00 97.38 131 ASP A O 1
ATOM 981 N N . THR A 1 132 ? -29.288 -14.083 26.808 1.00 97.56 132 THR A N 1
ATOM 982 C CA . THR A 1 132 ? -28.581 -14.172 28.089 1.00 97.56 132 THR A CA 1
ATOM 983 C C . THR A 1 132 ? -27.651 -12.985 28.328 1.00 97.56 132 THR A C 1
ATOM 985 O O . THR A 1 132 ? -27.655 -12.422 29.425 1.00 97.56 132 THR A O 1
ATOM 988 N N . ILE A 1 133 ? -26.888 -12.554 27.315 1.00 98.38 133 ILE A N 1
ATOM 989 C CA . ILE A 1 133 ? -25.941 -11.445 27.479 1.00 98.38 133 ILE A CA 1
ATOM 990 C C . ILE A 1 133 ? -26.657 -10.094 27.531 1.00 98.38 133 ILE A C 1
ATOM 992 O O . ILE A 1 133 ? -26.270 -9.225 28.314 1.00 98.38 133 ILE A O 1
ATOM 996 N N . LEU A 1 134 ? -27.740 -9.921 26.766 1.00 98.38 134 LEU A N 1
ATOM 997 C CA . LEU A 1 134 ? -28.568 -8.722 26.840 1.00 98.38 134 LEU A CA 1
ATOM 998 C C . LEU A 1 134 ? -29.201 -8.583 28.229 1.00 98.38 134 LEU A C 1
ATOM 1000 O O . LEU A 1 134 ? -29.161 -7.496 28.811 1.00 98.38 134 LEU A O 1
ATOM 1004 N N . GLU A 1 135 ? -29.736 -9.666 28.799 1.00 98.12 135 GLU A N 1
ATOM 1005 C CA . GLU A 1 135 ? -30.290 -9.629 30.155 1.00 98.12 135 GLU A CA 1
ATOM 1006 C C . GLU A 1 135 ? -29.211 -9.365 31.213 1.00 98.12 135 GLU A C 1
ATOM 1008 O O . GLU A 1 135 ? -29.447 -8.584 32.137 1.00 98.12 135 GLU A O 1
ATOM 1013 N N . ALA A 1 136 ? -28.007 -9.926 31.060 1.00 98.06 136 ALA A N 1
ATOM 1014 C CA . ALA A 1 136 ? -26.880 -9.635 31.945 1.00 98.06 136 ALA A CA 1
ATOM 1015 C C . ALA A 1 136 ? -26.526 -8.134 31.943 1.00 98.06 136 ALA A C 1
ATOM 1017 O O . ALA A 1 136 ? -26.423 -7.517 33.007 1.00 98.06 136 ALA A O 1
ATOM 1018 N N . HIS A 1 137 ? -26.452 -7.511 30.760 1.00 98.19 137 HIS A N 1
ATOM 1019 C CA . HIS A 1 137 ? -26.232 -6.066 30.610 1.00 98.19 137 HIS A CA 1
ATOM 1020 C C . HIS A 1 137 ? -27.379 -5.224 31.187 1.00 98.19 137 HIS A C 1
ATOM 1022 O O . HIS A 1 137 ? -27.136 -4.229 31.878 1.00 98.19 137 HIS A O 1
ATOM 1028 N N . ARG A 1 138 ? -28.640 -5.612 30.954 1.00 98.00 138 ARG A N 1
ATOM 1029 C CA . ARG A 1 138 ? -29.823 -4.944 31.534 1.00 98.00 138 ARG A CA 1
ATOM 1030 C C . ARG A 1 138 ? -29.841 -5.036 33.055 1.00 98.00 138 ARG A C 1
ATOM 1032 O O . ARG A 1 138 ? -30.178 -4.065 33.734 1.00 98.00 138 ARG A O 1
ATOM 1039 N N . ARG A 1 139 ? -29.488 -6.195 33.608 1.00 98.06 139 ARG A N 1
ATOM 1040 C CA . ARG A 1 139 ? -29.391 -6.417 35.050 1.00 98.06 139 ARG A CA 1
ATOM 1041 C C . ARG A 1 139 ? -28.275 -5.575 35.664 1.00 98.06 139 ARG A C 1
ATOM 1043 O O . ARG A 1 139 ? -28.556 -4.858 36.619 1.00 98.06 139 ARG A O 1
ATOM 1050 N N . ALA A 1 140 ? -27.076 -5.578 35.082 1.00 97.25 140 ALA A N 1
ATOM 1051 C CA . ALA A 1 140 ? -25.967 -4.742 35.544 1.00 97.25 140 ALA A CA 1
ATOM 1052 C C . ALA A 1 140 ? -26.354 -3.252 35.567 1.00 97.25 140 ALA A C 1
ATOM 1054 O O . ALA A 1 140 ? -26.129 -2.570 36.563 1.00 97.25 140 ALA A O 1
ATOM 1055 N N . ALA A 1 141 ? -27.045 -2.772 34.526 1.00 95.69 141 ALA A N 1
ATOM 1056 C CA . ALA A 1 141 ? -27.547 -1.399 34.475 1.00 95.69 141 ALA A CA 1
ATOM 1057 C C . ALA A 1 141 ? -28.599 -1.092 35.560 1.00 95.69 141 ALA A C 1
ATOM 1059 O O . ALA A 1 141 ? -28.539 -0.029 36.175 1.00 95.69 141 ALA A O 1
ATOM 1060 N N . ARG A 1 142 ? -29.545 -2.007 35.828 1.00 97.06 142 ARG A N 1
ATOM 1061 C CA . ARG A 1 142 ? -30.537 -1.850 36.915 1.00 97.06 142 ARG A CA 1
ATOM 1062 C C . ARG A 1 142 ? -29.890 -1.825 38.299 1.00 97.06 142 ARG A C 1
ATOM 1064 O O . ARG A 1 142 ? -30.368 -1.112 39.173 1.00 97.06 142 ARG A O 1
ATOM 1071 N N . GLU A 1 143 ? -28.822 -2.593 38.486 1.00 96.75 143 GLU A N 1
ATOM 1072 C CA . GLU A 1 143 ? -28.058 -2.655 39.736 1.00 96.75 143 GLU A CA 1
ATOM 1073 C C . GLU A 1 143 ? -26.984 -1.555 39.843 1.00 96.75 143 GLU A C 1
ATOM 1075 O O . GLU A 1 143 ? -26.276 -1.490 40.844 1.00 96.75 143 GLU A O 1
ATOM 1080 N N . GLY A 1 144 ? -26.864 -0.674 38.840 1.00 93.88 144 GLY A N 1
ATOM 1081 C CA . GLY A 1 144 ? -25.904 0.434 38.842 1.00 93.88 144 GLY A CA 1
ATOM 1082 C C . GLY A 1 144 ? -24.437 -0.005 38.773 1.00 93.88 144 GLY A C 1
ATOM 1083 O O . GLY A 1 144 ? -23.568 0.724 39.237 1.00 93.88 144 GLY A O 1
ATOM 1084 N N . ARG A 1 145 ? -24.162 -1.197 38.231 1.00 93.50 145 ARG A N 1
ATOM 1085 C CA . ARG A 1 145 ? -22.812 -1.749 38.054 1.00 93.50 145 ARG A CA 1
ATOM 1086 C C . ARG A 1 145 ? -22.263 -1.367 36.683 1.00 93.50 145 ARG A C 1
ATOM 1088 O O . ARG A 1 145 ? -22.861 -1.744 35.675 1.00 93.50 145 ARG A O 1
ATOM 1095 N N . ASP A 1 146 ? -21.134 -0.670 36.640 1.00 90.19 146 ASP A N 1
ATOM 1096 C CA . ASP A 1 146 ? -20.439 -0.236 35.417 1.00 90.19 146 ASP A CA 1
ATOM 1097 C C . ASP A 1 146 ? -18.916 -0.488 35.445 1.00 90.19 146 ASP A C 1
ATOM 1099 O O . ASP A 1 146 ? -18.178 0.011 34.595 1.00 90.19 146 ASP A O 1
ATOM 1103 N N . ASP A 1 147 ? -18.457 -1.286 36.411 1.00 91.50 147 ASP A N 1
ATOM 1104 C CA . ASP A 1 147 ? -17.055 -1.567 36.736 1.00 91.50 147 ASP A CA 1
ATOM 1105 C C . ASP A 1 147 ? -16.452 -2.753 35.963 1.00 91.50 147 ASP A C 1
ATOM 1107 O O . ASP A 1 147 ? -15.288 -3.105 36.169 1.00 91.50 147 ASP A O 1
ATOM 1111 N N . PHE A 1 148 ? -17.220 -3.384 35.074 1.00 94.25 148 PHE A N 1
ATOM 1112 C CA . PHE A 1 148 ? -16.755 -4.545 34.323 1.00 94.25 148 PHE A CA 1
ATOM 1113 C C . PHE A 1 148 ? -15.839 -4.143 33.164 1.00 94.25 148 PHE A C 1
ATOM 1115 O O . PHE A 1 148 ? -16.137 -3.252 32.365 1.00 94.25 148 PHE A O 1
ATOM 1122 N N . THR A 1 149 ? -14.705 -4.832 33.057 1.00 86.81 149 THR A N 1
ATOM 1123 C CA . THR A 1 149 ? -13.663 -4.534 32.068 1.00 86.81 149 THR A CA 1
ATOM 1124 C C . THR A 1 149 ? -13.982 -5.089 30.679 1.00 86.81 149 THR A C 1
ATOM 1126 O O . THR A 1 149 ? -13.552 -4.509 29.678 1.00 86.81 149 THR A O 1
ATOM 1129 N N . ASP A 1 150 ? -14.750 -6.176 30.600 1.00 92.44 150 ASP A N 1
ATOM 1130 C CA . ASP A 1 150 ? -15.221 -6.802 29.366 1.00 92.44 150 ASP A CA 1
ATOM 1131 C C . ASP A 1 150 ? -16.585 -7.504 29.544 1.00 92.44 150 ASP A C 1
ATOM 1133 O O . ASP A 1 150 ? -17.176 -7.495 30.626 1.00 92.44 150 ASP A O 1
ATOM 1137 N N . ASP A 1 151 ? -17.128 -8.069 28.462 1.00 96.75 151 ASP A N 1
ATOM 1138 C CA . ASP A 1 151 ? -18.456 -8.696 28.474 1.00 96.75 151 ASP A CA 1
ATOM 1139 C C . ASP A 1 151 ? -18.433 -10.096 29.094 1.00 96.75 151 ASP A C 1
ATOM 1141 O O . ASP A 1 151 ? -19.440 -10.541 29.645 1.00 96.75 151 ASP A O 1
ATOM 1145 N N . ALA A 1 152 ? -17.275 -10.764 29.076 1.00 96.75 152 ALA A N 1
ATOM 1146 C CA . ALA A 1 152 ? -17.057 -12.003 29.811 1.00 96.75 152 ALA A CA 1
ATOM 1147 C C . ALA A 1 152 ? -17.228 -11.794 31.320 1.00 96.75 152 ALA A C 1
ATOM 1149 O O . ALA A 1 152 ? -17.962 -12.554 31.943 1.00 96.75 152 ALA A O 1
ATOM 1150 N N . ALA A 1 153 ? -16.659 -10.730 31.895 1.00 96.75 153 ALA A N 1
ATOM 1151 C CA . ALA A 1 153 ? -16.820 -10.425 33.316 1.00 96.75 153 ALA A CA 1
ATOM 1152 C C . ALA A 1 153 ? -18.291 -10.162 33.701 1.00 96.75 153 ALA A C 1
ATOM 1154 O O . ALA A 1 153 ? -18.746 -10.580 34.769 1.00 96.75 153 ALA A O 1
ATOM 1155 N N . ILE A 1 154 ? -19.063 -9.516 32.818 1.00 97.56 154 ILE A N 1
ATOM 1156 C CA . ILE A 1 154 ? -20.513 -9.317 33.004 1.00 97.56 154 ILE A CA 1
ATOM 1157 C C . ILE A 1 154 ? -21.251 -10.659 32.953 1.00 97.56 154 ILE A C 1
ATOM 1159 O O . ILE A 1 154 ? -22.121 -10.920 33.786 1.00 97.56 154 ILE A O 1
ATOM 1163 N N . ALA A 1 155 ? -20.902 -11.516 31.990 1.00 97.38 155 ALA A N 1
ATOM 1164 C CA . ALA A 1 155 ? -21.484 -12.844 31.835 1.00 97.38 155 ALA A CA 1
ATOM 1165 C C . ALA A 1 155 ? -21.210 -13.731 33.063 1.00 97.38 155 ALA A C 1
ATOM 1167 O O . ALA A 1 155 ? -22.141 -14.319 33.614 1.00 97.38 155 ALA A O 1
ATOM 1168 N N . GLU A 1 156 ? -19.966 -13.767 33.541 1.00 97.38 156 GLU A N 1
ATOM 1169 C CA . GLU A 1 156 ? -19.551 -14.496 34.746 1.00 97.38 156 GLU A CA 1
ATOM 1170 C C . GLU A 1 156 ? -20.309 -14.011 35.985 1.00 97.38 156 GLU A C 1
ATOM 1172 O O . GLU A 1 156 ? -20.852 -14.815 36.746 1.00 97.38 156 GLU A O 1
ATOM 1177 N N . TRP A 1 157 ? -20.421 -12.692 36.165 1.00 97.44 157 TRP A N 1
ATOM 1178 C CA . TRP A 1 157 ? -21.194 -12.102 37.258 1.00 97.44 157 TRP A CA 1
ATOM 1179 C C . TRP A 1 157 ? -22.686 -12.463 37.194 1.00 97.44 157 TRP A C 1
ATOM 1181 O O . TRP A 1 157 ? -23.323 -12.684 38.228 1.00 97.44 157 TRP A O 1
ATOM 1191 N N . ALA A 1 158 ? -23.244 -12.569 35.987 1.00 96.69 158 ALA A N 1
ATOM 1192 C CA . ALA A 1 158 ? -24.612 -13.025 35.771 1.00 96.69 158 ALA A CA 1
ATOM 1193 C C . ALA A 1 158 ? -24.793 -14.546 35.966 1.00 96.69 158 ALA A C 1
ATOM 1195 O O . ALA A 1 158 ? -25.924 -15.029 35.906 1.00 96.69 158 ALA A O 1
ATOM 1196 N N . GLY A 1 159 ? -23.716 -15.289 36.246 1.00 96.25 159 GLY A N 1
ATOM 1197 C CA . GLY A 1 159 ? -23.727 -16.733 36.485 1.00 96.25 159 GLY A CA 1
ATOM 1198 C C . GLY A 1 159 ? -23.537 -17.584 35.228 1.00 96.25 159 GLY A C 1
ATOM 1199 O O . GLY A 1 159 ? -23.754 -18.795 35.278 1.00 96.25 159 GLY A O 1
ATOM 1200 N N . LEU A 1 160 ? -23.147 -16.981 34.102 1.00 96.00 160 LEU A N 1
ATOM 1201 C CA . LEU A 1 160 ? -22.835 -17.706 32.874 1.00 96.00 160 LEU A CA 1
ATOM 1202 C C . LEU A 1 160 ? -21.421 -18.289 32.953 1.00 96.00 160 LEU A C 1
ATOM 1204 O O . LEU A 1 160 ? -20.484 -17.646 33.420 1.00 96.00 160 LEU A O 1
ATOM 1208 N N . THR A 1 161 ? -21.254 -19.515 32.460 1.00 96.00 161 THR A N 1
ATOM 1209 C CA . THR A 1 161 ? -19.922 -20.101 32.275 1.00 96.00 161 THR A CA 1
ATOM 1210 C C . THR A 1 161 ? -19.360 -19.637 30.939 1.00 96.00 161 THR A C 1
ATOM 1212 O O . THR A 1 161 ? -19.957 -19.911 29.901 1.00 96.00 161 THR A O 1
ATOM 1215 N N . VAL A 1 162 ? -18.211 -18.962 30.958 1.00 97.88 162 VAL A N 1
ATOM 1216 C CA . VAL A 1 162 ? -17.553 -18.461 29.746 1.00 97.88 162 VAL A CA 1
ATOM 1217 C C . VAL A 1 162 ? -16.437 -19.417 29.335 1.00 97.88 162 VAL A C 1
ATOM 1219 O O . VAL A 1 162 ? -15.448 -19.596 30.044 1.00 97.88 162 VAL A O 1
ATOM 1222 N N . ALA A 1 163 ? -16.599 -20.060 28.181 1.00 98.12 163 ALA A N 1
ATOM 1223 C CA . ALA A 1 163 ? -15.569 -20.912 27.602 1.00 98.12 163 ALA A CA 1
ATOM 1224 C C . ALA A 1 163 ? -14.476 -20.083 26.908 1.00 98.12 163 ALA A C 1
ATOM 1226 O O . ALA A 1 163 ? -14.628 -18.890 26.644 1.00 98.12 163 ALA A O 1
ATOM 1227 N N . THR A 1 164 ? -13.368 -20.733 26.557 1.00 97.81 164 THR A N 1
ATOM 1228 C CA . THR A 1 164 ? -12.306 -20.106 25.763 1.00 97.81 164 THR A CA 1
ATOM 1229 C C . THR A 1 164 ? -12.057 -20.887 24.480 1.00 97.81 164 THR A C 1
ATOM 1231 O O . THR A 1 164 ? -12.236 -22.104 24.444 1.00 97.81 164 THR A O 1
ATOM 1234 N N . PHE A 1 165 ? -11.636 -20.190 23.428 1.00 97.75 165 PHE A N 1
ATOM 1235 C CA . PHE A 1 165 ? -11.173 -20.789 22.177 1.00 97.75 165 PHE A CA 1
ATOM 1236 C C . PHE A 1 165 ? -9.899 -20.095 21.684 1.00 97.75 165 PHE A C 1
ATOM 1238 O O . PHE A 1 165 ? -9.517 -19.034 22.177 1.00 97.75 165 PHE A O 1
ATOM 1245 N N . GLU A 1 166 ? -9.214 -20.700 20.714 1.00 97.69 166 GLU A N 1
ATOM 1246 C CA . GLU A 1 166 ? -7.950 -20.173 20.196 1.00 97.69 166 GLU A CA 1
ATOM 1247 C C . GLU A 1 166 ? -8.149 -18.830 19.467 1.00 97.69 166 GLU A C 1
ATOM 1249 O O . GLU A 1 166 ? -8.853 -18.747 18.452 1.00 97.69 166 GLU A O 1
ATOM 1254 N N . GLY A 1 167 ? -7.521 -17.775 19.993 1.00 96.69 167 GLY A N 1
ATOM 1255 C CA . GLY A 1 167 ? -7.496 -16.436 19.406 1.00 96.69 167 GLY A CA 1
ATOM 1256 C C . GLY A 1 167 ? -6.510 -16.299 18.242 1.00 96.69 167 GLY A C 1
ATOM 1257 O O . GLY A 1 167 ? -6.156 -17.275 17.584 1.00 96.69 167 GLY A O 1
ATOM 1258 N N . ASP A 1 168 ? -6.079 -15.069 17.971 1.00 95.44 168 ASP A N 1
ATOM 1259 C CA . ASP A 1 168 ? -5.066 -14.767 16.954 1.00 95.44 168 ASP A CA 1
ATOM 1260 C C . ASP A 1 168 ? -4.159 -13.642 17.461 1.00 95.44 168 ASP A C 1
ATOM 1262 O O . ASP A 1 168 ? -4.635 -12.577 17.855 1.00 95.44 168 ASP A O 1
ATOM 1266 N N . ALA A 1 169 ? -2.844 -13.861 17.462 1.00 91.69 169 ALA A N 1
ATOM 1267 C CA . ALA A 1 169 ? -1.882 -12.854 17.901 1.00 91.69 169 ALA A CA 1
ATOM 1268 C C . ALA A 1 169 ? -1.946 -11.571 17.049 1.00 91.69 169 ALA A C 1
ATOM 1270 O O . ALA A 1 169 ? -1.720 -10.487 17.580 1.00 91.69 169 ALA A O 1
ATOM 1271 N N . ALA A 1 170 ? -2.311 -11.677 15.765 1.00 89.94 170 ALA A N 1
ATOM 1272 C CA . ALA A 1 170 ? -2.496 -10.526 14.881 1.00 89.94 170 ALA A CA 1
ATOM 1273 C C . ALA A 1 170 ? -3.762 -9.716 15.213 1.00 89.94 170 ALA A C 1
ATOM 1275 O O . ALA A 1 170 ? -3.839 -8.528 14.904 1.00 89.94 170 ALA A O 1
ATOM 1276 N N . ASN A 1 171 ? -4.737 -10.319 15.902 1.00 94.69 171 ASN A N 1
ATOM 1277 C CA . ASN A 1 171 ? -5.967 -9.667 16.357 1.00 94.69 171 ASN A CA 1
ATOM 1278 C C . ASN A 1 171 ? -5.742 -8.855 17.650 1.00 94.69 171 ASN A C 1
ATOM 1280 O O . ASN A 1 171 ? -6.511 -8.913 18.619 1.00 94.69 171 ASN A O 1
ATOM 1284 N N . MET A 1 172 ? -4.630 -8.127 17.704 1.00 91.62 172 MET A N 1
ATOM 1285 C CA . MET A 1 172 ? -4.268 -7.311 18.851 1.00 91.62 172 MET A CA 1
ATOM 1286 C C . MET A 1 172 ? -5.101 -6.031 18.920 1.00 91.62 172 MET A C 1
ATOM 1288 O O . MET A 1 172 ? -5.595 -5.527 17.913 1.00 91.62 172 MET A O 1
ATOM 1292 N N . LYS A 1 173 ? -5.270 -5.509 20.135 1.00 93.81 173 LYS A N 1
ATOM 1293 C CA . LYS A 1 173 ? -5.953 -4.237 20.364 1.00 93.81 173 LYS A CA 1
ATOM 1294 C C . LYS A 1 173 ? -4.948 -3.109 20.180 1.00 93.81 173 LYS A C 1
ATOM 1296 O O . LYS A 1 173 ? -3.917 -3.122 20.842 1.00 93.81 173 LYS A O 1
ATOM 1301 N N . LEU A 1 174 ? -5.260 -2.152 19.315 1.00 93.25 174 LEU A N 1
ATOM 1302 C CA . LEU A 1 174 ? -4.463 -0.942 19.144 1.00 93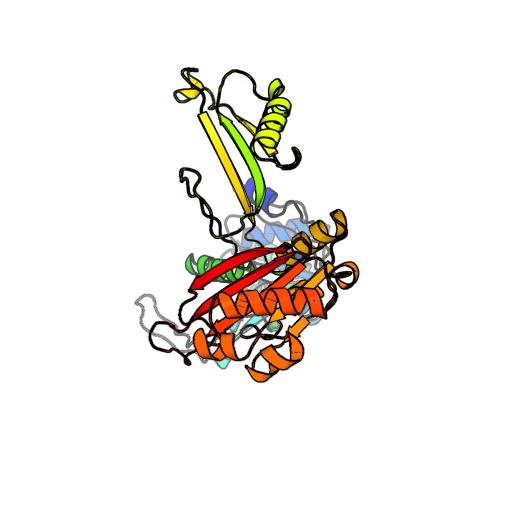.25 174 LEU A CA 1
ATOM 1303 C C . LEU A 1 174 ? -4.753 -0.002 20.312 1.00 93.25 174 LEU A C 1
ATOM 1305 O O . LEU A 1 174 ? -5.898 0.411 20.509 1.00 93.25 174 LEU A O 1
ATOM 1309 N N . THR A 1 175 ? -3.735 0.273 21.124 1.00 91.25 175 THR A N 1
ATOM 1310 C CA . THR A 1 175 ? -3.884 1.036 22.371 1.00 91.25 175 THR A CA 1
ATOM 1311 C C . THR A 1 175 ? -2.930 2.213 22.469 1.00 91.25 175 THR A C 1
ATOM 1313 O O . THR A 1 175 ? -3.335 3.263 22.966 1.00 91.25 175 THR A O 1
ATOM 1316 N N . THR A 1 176 ? -1.696 2.071 21.985 1.00 91.44 176 THR A N 1
ATOM 1317 C CA . THR A 1 176 ? -0.681 3.127 22.056 1.00 91.44 176 THR A CA 1
ATOM 1318 C C . THR A 1 176 ? -0.365 3.698 20.672 1.00 91.44 176 THR A C 1
ATOM 1320 O O . THR A 1 176 ? -0.586 3.019 19.667 1.00 91.44 176 THR A O 1
ATOM 1323 N N . PRO A 1 177 ? 0.180 4.925 20.574 1.00 84.81 177 PRO A N 1
ATOM 1324 C CA . PRO A 1 177 ? 0.652 5.474 19.300 1.00 84.81 177 PRO A CA 1
ATOM 1325 C C . PRO A 1 177 ? 1.642 4.553 18.569 1.00 84.81 177 PRO A C 1
ATOM 1327 O O . PRO A 1 177 ? 1.623 4.466 17.343 1.00 84.81 177 PRO A O 1
ATOM 1330 N N . GLU A 1 178 ? 2.474 3.818 19.309 1.00 85.19 178 GLU A N 1
ATOM 1331 C CA . GLU A 1 178 ? 3.415 2.844 18.754 1.00 85.19 178 GLU A CA 1
ATOM 1332 C C . GLU A 1 178 ? 2.708 1.635 18.129 1.00 85.19 178 GLU A C 1
ATOM 1334 O O . GLU A 1 178 ? 3.197 1.109 17.127 1.00 85.19 178 GLU A O 1
ATOM 1339 N N . ASP A 1 179 ? 1.556 1.212 18.666 1.00 88.44 179 ASP A N 1
ATOM 1340 C CA . ASP A 1 179 ? 0.737 0.171 18.036 1.00 88.44 179 ASP A CA 1
ATOM 1341 C C . ASP A 1 179 ? 0.276 0.616 16.643 1.00 88.44 179 ASP A C 1
ATOM 1343 O O . ASP A 1 179 ? 0.390 -0.152 15.688 1.00 88.44 179 ASP A O 1
ATOM 1347 N N . PHE A 1 180 ? -0.187 1.864 16.509 1.00 86.38 180 PHE A N 1
ATOM 1348 C CA . PHE A 1 180 ? -0.585 2.426 15.216 1.00 86.38 180 PHE A CA 1
ATOM 1349 C C . PHE A 1 180 ? 0.600 2.515 14.256 1.00 86.38 180 PHE A C 1
ATOM 1351 O O . PHE A 1 180 ? 0.489 2.040 13.132 1.00 86.38 180 PHE A O 1
ATOM 1358 N N . ALA A 1 181 ? 1.747 3.040 14.701 1.00 82.12 181 ALA A N 1
ATOM 1359 C CA . ALA A 1 181 ? 2.939 3.157 13.859 1.00 82.12 181 ALA A CA 1
ATOM 1360 C C . ALA A 1 181 ? 3.446 1.790 13.366 1.00 82.12 181 ALA A C 1
ATOM 1362 O O . ALA A 1 181 ? 3.830 1.647 12.203 1.00 82.12 181 ALA A O 1
ATOM 1363 N N . ARG A 1 182 ? 3.428 0.762 14.229 1.00 84.88 182 ARG A N 1
ATOM 1364 C CA . ARG A 1 182 ? 3.805 -0.609 13.855 1.00 84.88 182 ARG A CA 1
ATOM 1365 C C . ARG A 1 182 ? 2.870 -1.167 12.788 1.00 84.88 182 ARG A C 1
ATOM 1367 O O . ARG A 1 182 ? 3.339 -1.739 11.804 1.00 84.88 182 ARG A O 1
ATOM 1374 N N . GLU A 1 183 ? 1.563 -1.023 12.980 1.00 85.38 183 GLU A N 1
ATOM 1375 C CA . GLU A 1 183 ? 0.577 -1.584 12.057 1.00 85.38 183 GLU A CA 1
ATOM 1376 C C . GLU A 1 183 ? 0.476 -0.789 10.755 1.00 85.38 183 GLU A C 1
ATOM 1378 O O . GLU A 1 183 ? 0.328 -1.388 9.694 1.00 85.38 183 GLU A O 1
ATOM 1383 N N . GLU A 1 184 ? 0.661 0.529 10.795 1.00 82.69 184 GLU A N 1
ATOM 1384 C CA . GLU A 1 184 ? 0.811 1.370 9.608 1.00 82.69 184 GLU A CA 1
ATOM 1385 C C . GLU A 1 184 ? 2.059 0.976 8.815 1.00 82.69 184 GLU A C 1
ATOM 1387 O O . GLU A 1 184 ? 1.975 0.811 7.602 1.00 82.69 184 GLU A O 1
ATOM 1392 N N . ALA A 1 185 ? 3.194 0.721 9.473 1.00 80.19 185 ALA A N 1
ATOM 1393 C CA . ALA A 1 185 ? 4.388 0.207 8.803 1.00 80.19 185 ALA A CA 1
ATOM 1394 C C . ALA A 1 185 ? 4.154 -1.190 8.203 1.00 80.19 185 ALA A C 1
ATOM 1396 O O . ALA A 1 185 ? 4.601 -1.462 7.086 1.00 80.19 185 ALA A O 1
ATOM 1397 N N . ARG A 1 186 ? 3.425 -2.072 8.902 1.00 82.25 186 ARG A N 1
ATOM 1398 C CA . ARG A 1 186 ? 3.055 -3.400 8.387 1.00 82.25 186 ARG A CA 1
ATOM 1399 C C . ARG A 1 186 ? 2.155 -3.292 7.154 1.00 82.25 186 ARG A C 1
ATOM 1401 O O . ARG A 1 186 ? 2.425 -3.956 6.157 1.00 82.25 186 ARG A O 1
ATOM 1408 N N . LEU A 1 187 ? 1.120 -2.454 7.201 1.00 76.06 187 LEU A N 1
ATOM 1409 C CA . LEU A 1 187 ? 0.219 -2.195 6.073 1.00 76.06 187 LEU A CA 1
ATOM 1410 C C . LEU A 1 187 ? 0.945 -1.489 4.919 1.00 76.06 187 LEU A C 1
ATOM 1412 O O . LEU A 1 187 ? 0.783 -1.870 3.763 1.00 76.06 187 LEU A O 1
ATOM 1416 N N . GLY A 1 188 ? 1.810 -0.524 5.228 1.00 64.38 188 GLY A N 1
ATOM 1417 C CA . GLY A 1 188 ? 2.679 0.175 4.284 1.00 64.38 188 GLY A CA 1
ATOM 1418 C C . GLY A 1 188 ? 3.633 -0.769 3.556 1.00 64.38 188 GLY A C 1
ATOM 1419 O O . GLY A 1 188 ? 3.778 -0.681 2.341 1.00 64.38 188 GLY A O 1
ATOM 1420 N N . ALA A 1 189 ? 4.211 -1.745 4.259 1.00 65.69 189 ALA A N 1
ATOM 1421 C CA . ALA A 1 189 ? 5.025 -2.790 3.643 1.00 65.69 189 ALA A CA 1
ATOM 1422 C C . ALA A 1 189 ? 4.212 -3.700 2.699 1.00 65.69 189 ALA A C 1
ATOM 1424 O O . ALA A 1 189 ? 4.767 -4.236 1.738 1.00 65.69 189 ALA A O 1
ATOM 1425 N N . MET A 1 190 ? 2.904 -3.859 2.940 1.00 59.75 190 MET A N 1
ATOM 1426 C CA . MET A 1 190 ? 1.991 -4.604 2.061 1.00 59.75 190 MET A CA 1
ATOM 1427 C C . MET A 1 190 ? 1.509 -3.792 0.849 1.00 59.75 190 MET A C 1
ATOM 1429 O O . MET A 1 190 ? 1.113 -4.390 -0.150 1.00 59.75 190 MET A O 1
ATOM 1433 N N . LEU A 1 191 ? 1.571 -2.457 0.900 1.00 50.16 191 LEU A N 1
ATOM 1434 C CA . LEU A 1 191 ? 1.173 -1.562 -0.197 1.00 50.16 191 LEU A CA 1
ATOM 1435 C C . LEU A 1 191 ? 2.172 -1.542 -1.373 1.00 50.16 191 LEU A C 1
ATOM 1437 O O . LEU A 1 191 ? 1.887 -0.948 -2.413 1.00 50.16 191 LEU A O 1
ATOM 1441 N N . GLY A 1 192 ? 3.308 -2.238 -1.260 1.00 49.72 192 GLY A N 1
ATOM 1442 C CA . GLY A 1 192 ? 4.388 -2.164 -2.243 1.00 49.72 192 GLY A CA 1
ATOM 1443 C C . GLY A 1 192 ? 5.077 -0.794 -2.238 1.00 49.72 192 GLY A C 1
ATOM 1444 O O . GLY A 1 192 ? 4.699 0.112 -1.501 1.00 49.72 192 GLY A O 1
ATOM 1445 N N . ASP A 1 193 ? 6.135 -0.643 -3.038 1.00 40.28 193 ASP A N 1
ATOM 1446 C CA . ASP A 1 193 ? 6.941 0.586 -3.107 1.00 40.28 193 ASP A CA 1
ATOM 1447 C C . ASP A 1 193 ? 6.143 1.728 -3.769 1.00 40.28 193 ASP A C 1
ATOM 1449 O O . ASP A 1 193 ? 6.223 1.953 -4.979 1.00 40.28 193 ASP A O 1
ATOM 1453 N N . ILE A 1 194 ? 5.326 2.429 -2.977 1.00 41.03 194 ILE A N 1
ATOM 1454 C CA . ILE A 1 194 ? 4.616 3.640 -3.393 1.00 41.03 194 ILE A CA 1
ATOM 1455 C C . ILE A 1 194 ? 5.444 4.842 -2.952 1.00 41.03 194 ILE A C 1
ATOM 1457 O O . ILE A 1 194 ? 5.465 5.225 -1.784 1.00 41.03 194 ILE A O 1
ATOM 1461 N N . ARG A 1 195 ? 6.132 5.452 -3.918 1.00 33.50 195 ARG A N 1
ATOM 1462 C CA . ARG A 1 195 ? 6.899 6.683 -3.716 1.00 33.50 195 ARG A CA 1
ATOM 1463 C C . ARG A 1 195 ? 6.146 7.865 -4.293 1.00 33.50 195 ARG A C 1
ATOM 1465 O O . ARG A 1 195 ? 5.827 7.889 -5.480 1.00 33.50 195 ARG A O 1
ATOM 1472 N N . THR A 1 196 ? 5.962 8.882 -3.468 1.00 30.75 196 THR A N 1
ATOM 1473 C CA . THR A 1 196 ? 5.517 10.209 -3.888 1.00 30.75 196 THR A CA 1
ATOM 1474 C C . THR A 1 196 ? 6.558 11.235 -3.477 1.00 30.75 196 THR A C 1
ATOM 1476 O O . THR A 1 196 ? 6.935 11.315 -2.312 1.00 30.75 196 THR A O 1
ATOM 1479 N N . GLY A 1 197 ? 7.029 12.011 -4.451 1.00 32.88 197 GLY A N 1
ATOM 1480 C CA . GLY A 1 197 ? 7.946 13.124 -4.253 1.00 32.88 197 GLY A CA 1
ATOM 1481 C C . GLY A 1 197 ? 7.487 14.319 -5.075 1.00 32.88 197 GLY A C 1
ATOM 1482 O O . GLY A 1 197 ? 7.058 14.168 -6.217 1.00 32.88 197 GLY A O 1
ATOM 1483 N N . THR A 1 198 ? 7.580 15.506 -4.490 1.00 30.67 198 THR A N 1
ATOM 1484 C CA . THR A 1 198 ? 7.391 16.779 -5.188 1.00 30.67 198 THR A CA 1
ATOM 1485 C C . THR A 1 198 ? 8.733 17.483 -5.276 1.00 30.67 198 THR A C 1
ATOM 1487 O O . THR A 1 198 ? 9.259 17.951 -4.269 1.00 30.67 198 THR A O 1
ATOM 1490 N N . GLY A 1 199 ? 9.280 17.534 -6.489 1.00 34.12 199 GLY A N 1
ATOM 1491 C CA . GLY A 1 199 ? 10.449 18.323 -6.850 1.00 34.12 199 GLY A CA 1
ATOM 1492 C C . GLY A 1 199 ? 10.057 19.302 -7.947 1.00 34.12 199 GLY A C 1
ATOM 1493 O O . GLY A 1 199 ? 9.410 18.917 -8.919 1.00 34.12 199 GLY A O 1
ATOM 1494 N N . TYR A 1 200 ? 10.416 20.566 -7.761 1.00 37.28 200 TYR A N 1
ATOM 1495 C CA . TYR A 1 200 ? 10.297 21.598 -8.779 1.00 37.28 200 TYR A CA 1
ATOM 1496 C C . TYR A 1 200 ? 11.708 21.961 -9.214 1.00 37.28 200 TYR A C 1
ATOM 1498 O O . TYR A 1 200 ? 12.500 22.434 -8.400 1.00 37.28 200 TYR A O 1
ATOM 1506 N N . ASP A 1 201 ? 12.017 21.694 -10.476 1.00 31.53 201 ASP A N 1
ATOM 1507 C CA . ASP A 1 201 ? 13.321 21.969 -11.052 1.00 31.53 201 ASP A CA 1
ATOM 1508 C C . ASP A 1 201 ? 13.156 22.347 -12.525 1.00 31.53 201 ASP A C 1
ATOM 1510 O O . ASP A 1 201 ? 12.344 21.761 -13.245 1.00 31.53 201 ASP A O 1
ATOM 1514 N N . VAL A 1 202 ? 13.892 23.366 -12.960 1.00 28.45 202 VAL A N 1
ATOM 1515 C CA . VAL A 1 202 ? 13.824 23.909 -14.317 1.00 28.45 202 VAL A CA 1
ATOM 1516 C C . VAL A 1 202 ? 15.233 23.920 -14.876 1.00 28.45 202 VAL A C 1
ATOM 1518 O O . VAL A 1 202 ? 16.086 24.679 -14.426 1.00 28.45 202 VAL A O 1
ATOM 1521 N N . HIS A 1 203 ? 15.457 23.084 -15.882 1.00 32.59 203 HIS A N 1
ATOM 1522 C CA . HIS A 1 203 ? 16.714 22.998 -16.609 1.00 32.59 203 HIS A CA 1
ATOM 1523 C C . HIS A 1 203 ? 16.481 23.286 -18.090 1.00 32.59 203 HIS A C 1
ATOM 1525 O O . HIS A 1 203 ? 15.412 23.012 -18.639 1.00 32.59 203 HIS A O 1
ATOM 1531 N N . ALA A 1 204 ? 17.497 23.846 -18.743 1.00 34.62 204 ALA A N 1
ATOM 1532 C CA . ALA A 1 204 ? 17.509 23.956 -20.193 1.00 34.62 204 ALA A CA 1
ATOM 1533 C C . ALA A 1 204 ? 17.526 22.551 -20.816 1.00 34.62 204 ALA A C 1
ATOM 1535 O O . ALA A 1 204 ? 18.180 21.649 -20.294 1.00 34.62 204 ALA A O 1
ATOM 1536 N N . LEU A 1 205 ? 16.825 22.373 -21.938 1.00 42.50 205 LEU A N 1
ATOM 1537 C CA . LEU A 1 205 ? 16.923 21.143 -22.720 1.00 42.50 205 LEU A CA 1
ATOM 1538 C C . LEU A 1 205 ? 18.381 20.948 -23.160 1.00 42.50 205 LEU A C 1
ATOM 1540 O O . LEU A 1 205 ? 18.950 21.815 -23.823 1.00 42.50 205 LEU A O 1
ATOM 1544 N N . THR A 1 206 ? 18.968 19.813 -22.789 1.00 50.09 206 THR A N 1
ATOM 1545 C CA . THR A 1 206 ? 20.264 19.342 -23.290 1.00 50.09 206 THR A CA 1
ATOM 1546 C C . THR A 1 206 ? 20.065 18.043 -24.061 1.00 50.09 206 THR A C 1
ATOM 1548 O O . THR A 1 206 ? 19.018 17.400 -23.951 1.00 50.09 206 THR A O 1
ATOM 1551 N N . ASP A 1 207 ? 21.079 17.615 -24.809 1.00 50.12 207 ASP A N 1
ATOM 1552 C CA . ASP A 1 207 ? 21.096 16.266 -25.372 1.00 50.12 207 ASP A CA 1
ATOM 1553 C C . ASP A 1 207 ? 21.025 15.235 -24.229 1.00 50.12 207 ASP A C 1
ATOM 1555 O O . ASP A 1 207 ? 21.822 15.279 -23.290 1.00 50.12 207 ASP A O 1
ATOM 1559 N N . GLY A 1 208 ? 20.024 14.351 -24.267 1.00 52.91 208 GLY A N 1
ATOM 1560 C CA . GLY A 1 208 ? 19.770 13.350 -23.225 1.00 52.91 208 GLY A CA 1
ATOM 1561 C C . GLY A 1 208 ? 20.478 12.013 -23.479 1.00 52.91 208 GLY A C 1
ATOM 1562 O O . GLY A 1 208 ? 20.697 11.612 -24.622 1.00 52.91 208 GLY A O 1
ATOM 1563 N N . ASP A 1 209 ? 20.798 11.275 -22.415 1.00 50.56 209 ASP A N 1
ATOM 1564 C CA . ASP A 1 209 ? 21.438 9.950 -22.444 1.00 50.56 209 ASP A CA 1
ATOM 1565 C C . ASP A 1 209 ? 20.488 8.775 -22.127 1.00 50.56 209 ASP A C 1
ATOM 1567 O O . ASP A 1 209 ? 20.872 7.615 -22.341 1.00 50.56 209 ASP A O 1
ATOM 1571 N N . HIS A 1 210 ? 19.245 9.070 -21.723 1.00 48.19 210 HIS A N 1
ATOM 1572 C CA . HIS A 1 210 ? 18.180 8.120 -21.383 1.00 48.19 210 HIS A CA 1
ATOM 1573 C C . HIS A 1 210 ? 16.842 8.467 -22.064 1.00 48.19 210 HIS A C 1
ATOM 1575 O O . HIS A 1 210 ? 16.519 9.634 -22.275 1.00 48.19 210 HIS A O 1
ATOM 1581 N N . LEU A 1 211 ? 16.024 7.452 -22.376 1.00 51.31 211 LEU A N 1
ATOM 1582 C CA . LEU A 1 211 ? 14.662 7.655 -22.884 1.00 51.31 211 LEU A CA 1
ATOM 1583 C C . LEU A 1 211 ? 13.687 7.816 -21.707 1.00 51.31 211 LEU A C 1
ATOM 1585 O O . LEU A 1 211 ? 13.548 6.902 -20.898 1.00 51.31 211 LEU A O 1
ATOM 1589 N N . MET A 1 212 ? 12.966 8.934 -21.639 1.00 58.75 212 MET A N 1
ATOM 1590 C CA . MET A 1 212 ? 11.852 9.135 -20.705 1.00 58.75 212 MET A CA 1
ATOM 1591 C C . MET A 1 212 ? 10.565 9.360 -21.498 1.00 58.75 212 MET A C 1
ATOM 1593 O O . MET A 1 212 ? 10.537 10.169 -22.423 1.00 58.75 212 MET A O 1
ATOM 1597 N N . LEU A 1 213 ? 9.494 8.637 -21.160 1.00 58.88 213 LEU A N 1
ATOM 1598 C CA . LEU A 1 213 ? 8.196 8.789 -21.823 1.00 58.88 213 LEU A CA 1
ATOM 1599 C C . LEU A 1 213 ? 7.243 9.581 -20.931 1.00 58.88 213 LEU A C 1
ATOM 1601 O O . LEU A 1 213 ? 6.985 9.187 -19.794 1.00 58.88 213 LEU A O 1
ATOM 1605 N N . ILE A 1 214 ? 6.659 10.653 -21.462 1.00 68.00 214 ILE A N 1
ATOM 1606 C CA . ILE A 1 214 ? 5.622 11.411 -20.760 1.00 68.00 214 ILE A CA 1
ATOM 1607 C C . ILE A 1 214 ? 4.290 10.652 -20.876 1.00 68.00 214 ILE A C 1
ATOM 1609 O O . ILE A 1 214 ? 3.767 10.413 -21.969 1.00 68.00 214 ILE A O 1
ATOM 1613 N N . ALA A 1 215 ? 3.742 10.235 -19.735 1.00 72.00 215 ALA A N 1
ATOM 1614 C CA . ALA A 1 215 ? 2.450 9.560 -19.654 1.00 72.00 215 ALA A CA 1
ATOM 1615 C C . ALA A 1 215 ? 1.285 10.550 -19.594 1.00 72.00 215 ALA A C 1
ATOM 1617 O O . ALA A 1 215 ? 0.277 10.325 -20.262 1.00 72.00 215 ALA A O 1
ATOM 1618 N N . HIS A 1 216 ? 1.424 11.631 -18.827 1.00 83.38 216 HIS A N 1
ATOM 1619 C CA . HIS A 1 216 ? 0.393 12.654 -18.675 1.00 83.38 216 HIS A CA 1
ATOM 1620 C C . HIS A 1 216 ? 1.016 14.008 -18.331 1.00 83.38 216 HIS A C 1
ATOM 1622 O O . HIS A 1 216 ? 2.015 14.059 -17.612 1.00 83.38 216 HIS A O 1
ATOM 1628 N N . LEU A 1 217 ? 0.403 15.085 -18.816 1.00 83.75 217 LEU A N 1
ATOM 1629 C CA . LEU A 1 217 ? 0.710 16.461 -18.443 1.00 83.75 217 LEU A CA 1
ATOM 1630 C C . LEU A 1 217 ? -0.520 17.119 -17.834 1.00 83.75 217 LEU A C 1
ATOM 1632 O O . LEU A 1 217 ? -1.614 17.027 -18.385 1.00 83.75 217 LEU A O 1
ATOM 1636 N N . GLU A 1 218 ? -0.328 17.834 -16.736 1.00 92.25 218 GLU A N 1
ATOM 1637 C CA . GLU A 1 218 ? -1.360 18.645 -16.106 1.00 92.25 218 GLU A CA 1
ATOM 1638 C C . GLU A 1 218 ? -0.850 20.057 -15.846 1.00 92.25 218 GLU A C 1
ATOM 1640 O O . GLU A 1 218 ? 0.270 20.236 -15.374 1.00 92.25 218 GLU A O 1
ATOM 1645 N N . VAL A 1 219 ? -1.698 21.053 -16.092 1.00 89.75 219 VAL A N 1
ATOM 1646 C CA . VAL A 1 219 ? -1.501 22.413 -15.590 1.00 89.75 219 VAL A CA 1
ATOM 1647 C C . VAL A 1 219 ? -2.759 22.896 -14.876 1.00 89.75 219 VAL A C 1
ATOM 1649 O O . VAL A 1 219 ? -3.869 22.751 -15.389 1.00 89.75 219 VAL A O 1
ATOM 1652 N N . THR A 1 220 ? -2.593 23.475 -13.691 1.00 92.56 220 THR A N 1
ATOM 1653 C CA . THR A 1 220 ? -3.653 24.141 -12.934 1.00 92.56 220 THR A CA 1
ATOM 1654 C C . THR A 1 220 ? -3.391 25.640 -12.909 1.00 92.56 220 THR A C 1
ATOM 1656 O O . THR A 1 220 ? -2.395 26.106 -12.363 1.00 92.56 220 THR A O 1
ATOM 1659 N N . MET A 1 221 ? -4.306 26.398 -13.505 1.00 89.12 221 MET A N 1
ATOM 1660 C CA . MET A 1 221 ? -4.306 27.858 -13.496 1.00 89.12 221 MET A CA 1
ATOM 1661 C C . MET A 1 221 ? -4.940 28.376 -12.201 1.00 89.12 221 MET A C 1
ATOM 1663 O O . MET A 1 221 ? -6.010 27.916 -11.808 1.00 89.12 221 MET A O 1
ATOM 1667 N N . ILE A 1 222 ? -4.313 29.352 -11.554 1.00 90.50 222 ILE A N 1
ATOM 1668 C CA . ILE A 1 222 ? -4.804 29.988 -10.329 1.00 90.50 222 ILE A CA 1
ATOM 1669 C C . ILE A 1 222 ? -5.059 31.465 -10.639 1.00 90.50 222 ILE A C 1
ATOM 1671 O O . ILE A 1 222 ? -4.119 32.258 -10.748 1.00 90.50 222 ILE A O 1
ATOM 1675 N N . CYS A 1 223 ? -6.328 31.825 -10.836 1.00 84.44 223 CYS A N 1
ATOM 1676 C CA . CYS A 1 223 ? -6.748 33.179 -11.203 1.00 84.44 223 CYS A CA 1
ATOM 1677 C C . CYS A 1 223 ? -8.232 33.433 -10.914 1.00 84.44 223 CYS A C 1
ATOM 1679 O O . CYS A 1 223 ? -9.073 32.565 -11.135 1.00 84.44 223 CYS A O 1
ATOM 1681 N N . GLU A 1 224 ? -8.568 34.662 -10.518 1.00 85.38 224 GLU A N 1
ATOM 1682 C CA . GLU A 1 224 ? -9.964 35.122 -10.410 1.00 85.38 224 GLU A CA 1
ATOM 1683 C C . GLU A 1 224 ? -10.593 35.413 -11.784 1.00 85.38 224 GLU A C 1
ATOM 1685 O O . GLU A 1 224 ? -11.782 35.182 -12.007 1.00 85.38 224 GLU A O 1
ATOM 1690 N N . ALA A 1 225 ? -9.788 35.907 -12.728 1.00 85.69 225 ALA A N 1
ATOM 1691 C CA . ALA A 1 225 ? -10.165 36.149 -14.117 1.00 85.69 225 ALA A CA 1
ATOM 1692 C C . ALA A 1 225 ? -8.921 36.062 -15.030 1.00 85.69 225 ALA A C 1
ATOM 1694 O O . ALA A 1 225 ? -7.823 36.376 -14.568 1.00 85.69 225 ALA A O 1
ATOM 1695 N N . PRO A 1 226 ? -9.068 35.678 -16.317 1.00 86.56 226 PRO A N 1
ATOM 1696 C CA . PRO A 1 226 ? -10.300 35.249 -16.988 1.00 86.56 226 PRO A CA 1
ATOM 1697 C C . PRO A 1 226 ? -10.726 33.820 -16.605 1.00 86.56 226 PRO A C 1
ATOM 1699 O O . PRO A 1 226 ? -9.942 33.032 -16.081 1.00 86.56 226 PRO A O 1
ATOM 1702 N N . LYS A 1 227 ? -11.981 33.452 -16.905 1.00 89.38 227 LYS A N 1
ATOM 1703 C CA . LYS A 1 227 ? -12.441 32.064 -16.744 1.00 89.38 227 LYS A CA 1
ATOM 1704 C C . LYS A 1 227 ? -11.719 31.161 -17.745 1.00 89.38 227 LYS A C 1
ATOM 1706 O O . LYS A 1 227 ? -11.824 31.370 -18.948 1.00 89.38 227 LYS A O 1
ATOM 1711 N N . ILE A 1 228 ? -11.064 30.115 -17.246 1.00 91.88 228 ILE A N 1
ATOM 1712 C CA . ILE A 1 228 ? -10.306 29.165 -18.077 1.00 91.88 228 ILE A CA 1
ATOM 1713 C C . ILE A 1 228 ? -11.205 28.116 -18.741 1.00 91.88 228 ILE A C 1
ATOM 1715 O O . ILE A 1 228 ? -10.867 27.609 -19.803 1.00 91.88 228 ILE A O 1
ATOM 1719 N N . GLY A 1 229 ? -12.372 27.812 -18.161 1.00 91.88 229 GLY A N 1
ATOM 1720 C CA . GLY A 1 229 ? -13.310 26.810 -18.689 1.00 91.88 229 GLY A CA 1
ATOM 1721 C C . GLY A 1 229 ? -13.568 26.907 -20.206 1.00 91.88 229 GLY A C 1
ATOM 1722 O O . GLY A 1 229 ? -13.415 25.891 -20.879 1.00 91.88 229 GLY A O 1
ATOM 1723 N N . PRO A 1 230 ? -13.883 28.098 -20.757 1.00 95.25 230 PRO A N 1
ATOM 1724 C CA . PRO A 1 230 ? -14.074 28.299 -22.198 1.00 95.25 230 PRO A CA 1
ATOM 1725 C C . PRO A 1 230 ? -12.826 28.085 -23.071 1.00 95.25 230 PRO A C 1
ATOM 1727 O O . PRO A 1 230 ? -12.964 27.726 -24.232 1.00 95.25 230 PRO A O 1
ATOM 1730 N N . LEU A 1 231 ? -11.622 28.297 -22.529 1.00 92.69 231 LEU A N 1
ATOM 1731 C CA . LEU A 1 231 ? -10.345 28.206 -23.259 1.00 92.69 231 LEU A CA 1
ATOM 1732 C C . LEU A 1 231 ? -9.643 26.853 -23.068 1.00 92.69 231 LEU A C 1
ATOM 1734 O O . LEU A 1 231 ? -8.615 26.579 -23.686 1.00 92.69 231 LEU A O 1
ATOM 1738 N N . ARG A 1 232 ? -10.180 25.999 -22.191 1.00 94.19 232 ARG A N 1
ATOM 1739 C CA . ARG A 1 232 ? -9.519 24.786 -21.707 1.00 94.19 232 ARG A CA 1
ATOM 1740 C C . ARG A 1 232 ? -9.092 23.852 -22.836 1.00 94.19 232 ARG A C 1
ATOM 1742 O O . ARG A 1 232 ? -7.964 23.369 -22.822 1.00 94.19 232 ARG A O 1
ATOM 1749 N N . ASP A 1 233 ? -9.969 23.579 -23.797 1.00 95.44 233 ASP A N 1
ATOM 1750 C CA . ASP A 1 233 ? -9.660 22.621 -24.863 1.00 95.44 233 ASP A CA 1
ATOM 1751 C C . ASP A 1 233 ? -8.679 23.181 -25.899 1.00 95.44 233 ASP A C 1
ATOM 1753 O O . ASP A 1 233 ? -7.830 22.434 -26.383 1.00 95.44 233 ASP A O 1
ATOM 1757 N N . GLU A 1 234 ? -8.710 24.491 -26.157 1.00 95.81 234 GLU A N 1
ATOM 1758 C CA . GLU A 1 234 ? -7.718 25.170 -26.998 1.00 95.81 234 GLU A CA 1
ATOM 1759 C C . GLU A 1 234 ? -6.328 25.140 -26.347 1.00 95.81 234 GLU A C 1
ATOM 1761 O O . GLU A 1 234 ? -5.341 24.766 -26.984 1.00 95.81 234 GLU A O 1
ATOM 1766 N N . MET A 1 235 ? -6.255 25.428 -25.042 1.00 93.19 235 MET A N 1
ATOM 1767 C CA . MET A 1 235 ? -5.020 25.311 -24.262 1.00 93.19 235 MET A CA 1
ATOM 1768 C C . MET A 1 235 ? -4.469 23.879 -24.286 1.00 93.19 235 MET A C 1
ATOM 1770 O O . MET A 1 235 ? -3.278 23.679 -24.524 1.00 93.19 235 MET A O 1
ATOM 1774 N N . ARG A 1 236 ? -5.330 22.868 -24.095 1.00 96.00 236 ARG A N 1
ATOM 1775 C CA . ARG A 1 236 ? -4.933 21.451 -24.174 1.00 96.00 236 ARG A CA 1
ATOM 1776 C C . ARG A 1 236 ? -4.382 21.090 -25.551 1.00 96.00 236 ARG A C 1
ATOM 1778 O O . ARG A 1 236 ? -3.376 20.390 -25.620 1.00 96.00 236 ARG A O 1
ATOM 1785 N N . ALA A 1 237 ? -5.015 21.559 -26.626 1.00 95.12 237 ALA A N 1
ATOM 1786 C CA . ALA A 1 237 ? -4.561 21.308 -27.991 1.00 95.12 237 ALA A CA 1
ATOM 1787 C C . ALA A 1 237 ? -3.185 21.939 -28.260 1.00 95.12 237 ALA A C 1
ATOM 1789 O O . ALA A 1 237 ? -2.309 21.282 -28.818 1.00 95.12 237 ALA A O 1
ATOM 1790 N N . LYS A 1 238 ? -2.955 23.173 -27.797 1.00 93.50 238 LYS A N 1
ATOM 1791 C CA . LYS A 1 238 ? -1.658 23.848 -27.953 1.00 93.50 238 LYS A CA 1
ATOM 1792 C C . LYS A 1 238 ? -0.539 23.182 -27.160 1.00 93.50 238 LYS A C 1
ATOM 1794 O O . LYS A 1 238 ? 0.550 22.988 -27.689 1.00 93.50 238 LYS A O 1
ATOM 1799 N N . ILE A 1 239 ? -0.802 22.775 -25.921 1.00 86.62 239 ILE A N 1
ATOM 1800 C CA . ILE A 1 239 ? 0.177 22.032 -25.113 1.00 86.62 239 ILE A CA 1
ATOM 1801 C C . ILE A 1 239 ? 0.494 20.676 -25.765 1.00 86.62 239 ILE A C 1
ATOM 1803 O O . ILE A 1 239 ? 1.658 20.284 -25.833 1.00 86.62 239 ILE A O 1
ATOM 1807 N N . ALA A 1 240 ? -0.517 19.974 -26.280 1.00 84.94 240 ALA A N 1
ATOM 1808 C CA . ALA A 1 240 ? -0.348 18.717 -27.009 1.00 84.94 240 ALA A CA 1
ATOM 1809 C C . ALA A 1 240 ? 0.538 18.884 -28.257 1.00 84.94 240 ALA A C 1
ATOM 1811 O O . ALA A 1 240 ? 1.458 18.096 -28.463 1.00 84.94 240 ALA A O 1
ATOM 1812 N N . GLU A 1 241 ? 0.315 19.946 -29.037 1.00 87.88 241 GLU A N 1
ATOM 1813 C CA . GLU A 1 241 ? 1.130 20.310 -30.203 1.00 87.88 241 GLU A CA 1
ATOM 1814 C C . GLU A 1 241 ? 2.594 20.575 -29.819 1.00 87.88 241 GLU A C 1
ATOM 1816 O O . GLU A 1 241 ? 3.494 19.963 -30.389 1.00 87.88 241 GLU A O 1
ATOM 1821 N N . ILE A 1 242 ? 2.832 21.426 -28.812 1.00 82.25 242 ILE A N 1
ATOM 1822 C CA . ILE A 1 242 ? 4.183 21.788 -28.342 1.00 82.25 242 ILE A CA 1
ATOM 1823 C C . ILE A 1 242 ? 4.958 20.554 -27.865 1.00 82.25 242 ILE A C 1
ATOM 1825 O O . ILE A 1 242 ? 6.166 20.455 -28.065 1.00 82.25 242 ILE A O 1
ATOM 1829 N N . THR A 1 243 ? 4.269 19.616 -27.217 1.00 75.06 243 THR A N 1
ATOM 1830 C CA . THR A 1 243 ? 4.895 18.460 -26.558 1.00 75.06 243 THR A CA 1
ATOM 1831 C C . THR A 1 243 ? 4.901 17.192 -27.410 1.00 75.06 243 THR A C 1
ATOM 1833 O O . THR A 1 243 ? 5.514 16.201 -27.019 1.00 75.06 243 THR A O 1
ATOM 1836 N N . GLY A 1 244 ? 4.223 17.195 -28.561 1.00 77.75 244 GLY A N 1
ATOM 1837 C CA . GLY A 1 244 ? 4.055 16.013 -29.409 1.00 77.75 244 GLY A CA 1
ATOM 1838 C C . GLY A 1 244 ? 3.204 14.902 -28.776 1.00 77.75 244 GLY A C 1
ATOM 1839 O O . GLY A 1 244 ? 3.313 13.742 -29.177 1.00 77.75 244 GLY A O 1
ATOM 1840 N N . LEU A 1 245 ? 2.375 15.220 -27.775 1.00 79.00 245 LEU A N 1
ATOM 1841 C CA . LEU A 1 245 ? 1.522 14.252 -27.080 1.00 79.00 245 LEU A CA 1
ATOM 1842 C C . LEU A 1 245 ? 0.090 14.254 -27.632 1.00 79.00 245 LEU A C 1
ATOM 1844 O O . LEU A 1 245 ? -0.408 15.290 -28.061 1.00 79.00 245 LEU A O 1
ATOM 1848 N N . PRO A 1 246 ? -0.641 13.127 -27.555 1.00 81.69 246 PRO A N 1
ATOM 1849 C CA . PRO A 1 246 ? -2.084 13.135 -27.764 1.00 81.69 246 PRO A CA 1
ATOM 1850 C C . PRO A 1 246 ? -2.781 14.073 -26.768 1.00 81.69 246 PRO A C 1
ATOM 1852 O O . PRO A 1 246 ? -2.516 14.005 -25.569 1.00 81.69 246 PRO A O 1
ATOM 1855 N N . GLN A 1 247 ? -3.749 14.873 -27.228 1.00 89.62 247 GLN A N 1
ATOM 1856 C CA . GLN A 1 247 ? -4.533 15.779 -26.367 1.00 89.62 247 GLN A CA 1
ATOM 1857 C C . GLN A 1 247 ? -5.258 15.050 -25.216 1.00 89.62 247 GLN A C 1
ATOM 1859 O O . GLN A 1 247 ? -5.520 15.632 -24.161 1.00 89.62 247 GLN A O 1
ATOM 1864 N N . SER A 1 248 ? -5.548 13.754 -25.377 1.00 91.44 248 SER A N 1
ATOM 1865 C CA . SER A 1 248 ? -6.096 12.896 -24.317 1.00 91.44 248 SER A CA 1
ATOM 1866 C C . SER A 1 248 ? -5.160 12.717 -23.115 1.00 91.44 248 SER A C 1
ATOM 1868 O O . SER A 1 248 ? -5.620 12.299 -22.058 1.00 91.44 248 SER A O 1
ATOM 1870 N N . ARG A 1 249 ? -3.872 13.051 -23.250 1.00 84.50 249 ARG A N 1
ATOM 1871 C CA . ARG A 1 249 ? -2.857 12.995 -22.185 1.00 84.50 249 ARG A CA 1
ATOM 1872 C C . ARG A 1 249 ? -2.517 14.358 -21.587 1.00 84.50 249 ARG A C 1
ATOM 1874 O O . ARG A 1 249 ? -1.560 14.457 -20.826 1.00 84.50 249 ARG A O 1
ATOM 1881 N N . VAL A 1 250 ? -3.268 15.396 -21.946 1.00 90.44 250 VAL A N 1
ATOM 1882 C CA . VAL A 1 250 ? -3.062 16.760 -21.460 1.00 90.44 250 VAL A CA 1
ATOM 1883 C C . VAL A 1 250 ? -4.308 17.223 -20.716 1.00 90.44 250 VAL A C 1
ATOM 1885 O O . VAL A 1 250 ? -5.399 17.257 -21.292 1.00 90.44 250 VAL A O 1
ATOM 1888 N N . ALA A 1 251 ? -4.140 17.628 -19.461 1.00 94.69 251 ALA A N 1
ATOM 1889 C CA . ALA A 1 251 ? -5.174 18.217 -18.626 1.00 94.69 251 ALA A CA 1
ATOM 1890 C C . ALA A 1 251 ? -4.873 19.692 -18.325 1.00 94.69 251 ALA A C 1
ATOM 1892 O O . ALA A 1 251 ? -3.748 20.072 -18.009 1.00 94.69 251 ALA A O 1
ATOM 1893 N N . VAL A 1 252 ? -5.916 20.519 -18.390 1.00 94.62 252 VAL A N 1
ATOM 1894 C CA . VAL A 1 252 ? -5.887 21.928 -17.984 1.00 94.62 252 VAL A CA 1
ATOM 1895 C C . VAL A 1 252 ? -7.009 22.123 -16.969 1.00 94.62 252 VAL A C 1
ATOM 1897 O O . VAL A 1 252 ? -8.179 21.882 -17.276 1.00 94.62 252 VAL A O 1
ATOM 1900 N N . LYS A 1 253 ? -6.653 22.534 -15.757 1.00 93.81 253 LYS A N 1
ATOM 1901 C CA . LYS A 1 253 ? -7.572 22.828 -14.654 1.00 93.81 253 LYS A CA 1
ATOM 1902 C C . LYS A 1 253 ? -7.454 24.296 -14.270 1.00 93.81 253 LYS A C 1
ATOM 1904 O O . LYS A 1 253 ? -6.492 24.969 -14.636 1.00 93.81 253 LYS A O 1
ATOM 1909 N N . ALA A 1 254 ? -8.442 24.795 -13.539 1.00 91.94 254 ALA A N 1
ATOM 1910 C CA . ALA A 1 254 ? -8.388 26.140 -12.997 1.00 91.94 254 ALA A CA 1
ATOM 1911 C C . ALA A 1 254 ? -9.082 26.226 -11.645 1.00 91.94 254 ALA A C 1
ATOM 1913 O O . ALA A 1 254 ? -10.079 25.541 -11.419 1.00 91.94 254 ALA A O 1
ATOM 1914 N N . THR A 1 255 ? -8.556 27.091 -10.788 1.00 93.62 255 THR A N 1
ATOM 1915 C CA . THR A 1 255 ? -9.117 27.425 -9.481 1.00 93.62 255 THR A CA 1
ATOM 1916 C C . THR A 1 255 ? -8.940 28.913 -9.189 1.00 93.62 255 THR A C 1
ATOM 1918 O O . THR A 1 255 ? -8.059 29.576 -9.739 1.00 93.62 255 THR A O 1
ATOM 1921 N N . THR A 1 256 ? -9.788 29.432 -8.314 1.00 91.25 256 THR A N 1
ATOM 1922 C CA . THR A 1 256 ? -9.666 30.752 -7.690 1.00 91.25 256 THR A CA 1
ATOM 1923 C C . THR A 1 256 ? -8.810 30.656 -6.431 1.00 91.25 256 THR A C 1
ATOM 1925 O O . THR A 1 256 ? -8.537 29.558 -5.937 1.00 91.25 256 THR A O 1
ATOM 1928 N N . SER A 1 257 ? -8.367 31.803 -5.915 1.00 85.88 257 SER A N 1
ATOM 1929 C CA . SER A 1 257 ? -7.742 31.886 -4.589 1.00 85.88 257 SER A CA 1
ATOM 1930 C C . SER A 1 257 ? -8.694 32.513 -3.571 1.00 85.88 257 SER A C 1
ATOM 1932 O O . SER A 1 257 ? -8.247 33.104 -2.593 1.00 85.88 257 SER A O 1
ATOM 1934 N N . GLU A 1 258 ? -10.003 32.415 -3.819 1.00 90.75 258 GLU A N 1
ATOM 1935 C CA . GLU A 1 258 ? -11.077 32.979 -2.995 1.00 90.75 258 GLU A CA 1
ATOM 1936 C C . GLU A 1 258 ? -10.857 34.458 -2.643 1.00 90.75 258 GLU A C 1
ATOM 1938 O O . GLU A 1 258 ? -11.091 34.892 -1.516 1.00 90.75 258 GLU A O 1
ATOM 1943 N N . ARG A 1 259 ? -10.376 35.252 -3.611 1.00 84.12 259 ARG A N 1
ATOM 1944 C CA . ARG A 1 259 ? -10.004 36.672 -3.435 1.00 84.12 259 ARG A CA 1
ATOM 1945 C C . ARG A 1 259 ? -8.870 36.932 -2.431 1.00 84.12 259 ARG A C 1
ATOM 1947 O O . ARG A 1 259 ? -8.633 38.077 -2.048 1.00 84.12 259 ARG A O 1
ATOM 1954 N N . LEU A 1 260 ? -8.119 35.901 -2.047 1.00 70.94 260 LEU A N 1
ATOM 1955 C CA . LEU A 1 260 ? -6.939 35.999 -1.186 1.00 70.94 260 LEU A CA 1
ATOM 1956 C C . LEU A 1 260 ? -5.648 36.073 -2.016 1.00 70.94 260 LEU A C 1
ATOM 1958 O O . LEU A 1 260 ? -5.541 35.487 -3.094 1.00 70.94 260 LEU A O 1
ATOM 1962 N N . GLY A 1 261 ? -4.640 36.779 -1.497 1.00 79.25 261 GLY A N 1
ATOM 1963 C CA . GLY A 1 261 ? -3.336 36.927 -2.157 1.00 79.25 261 GLY A CA 1
ATOM 1964 C C . GLY A 1 261 ? -3.365 37.789 -3.428 1.00 79.25 261 GLY A C 1
ATOM 1965 O O . GLY A 1 261 ? -4.373 38.409 -3.758 1.00 79.25 261 GLY A O 1
ATOM 1966 N N . PHE A 1 262 ? -2.237 37.862 -4.141 1.00 75.25 262 PHE A N 1
ATOM 1967 C CA . PHE A 1 262 ? -2.114 38.710 -5.339 1.00 75.25 262 PHE A CA 1
ATOM 1968 C C . PHE A 1 262 ? -2.993 38.217 -6.503 1.00 75.25 262 PHE A C 1
ATOM 1970 O O . PHE A 1 262 ? -3.579 39.026 -7.220 1.00 75.25 262 PHE A O 1
ATOM 1977 N N . THR A 1 263 ? -3.158 36.896 -6.650 1.00 81.06 263 THR A N 1
ATOM 1978 C CA . THR A 1 263 ? -4.080 36.295 -7.628 1.00 81.06 263 THR A CA 1
ATOM 1979 C C . THR A 1 263 ? -5.533 36.644 -7.314 1.00 81.06 263 THR A C 1
ATOM 1981 O O . THR A 1 263 ? -6.303 36.947 -8.223 1.00 81.06 263 THR A O 1
ATOM 1984 N N . GLY A 1 264 ? -5.884 36.684 -6.024 1.00 77.44 264 GLY A N 1
ATOM 1985 C CA . GLY A 1 264 ? -7.210 37.048 -5.530 1.00 77.44 264 GLY A CA 1
ATOM 1986 C C . GLY A 1 264 ? -7.541 38.531 -5.701 1.00 77.44 264 GLY A C 1
ATOM 1987 O O . GLY A 1 264 ? -8.685 38.892 -5.967 1.00 77.44 264 GLY A O 1
ATOM 1988 N N . ARG A 1 265 ? -6.522 39.395 -5.613 1.00 85.56 265 ARG A N 1
ATOM 1989 C CA . ARG A 1 265 ? -6.620 40.833 -5.913 1.00 85.56 265 ARG A CA 1
ATOM 1990 C C . ARG A 1 265 ? -6.543 41.159 -7.408 1.00 85.56 265 ARG A C 1
ATOM 1992 O O . ARG A 1 265 ? -6.556 42.333 -7.758 1.00 85.56 265 ARG A O 1
ATOM 1999 N N . GLN A 1 266 ? -6.483 40.149 -8.282 1.00 83.31 266 GLN A N 1
ATOM 2000 C CA . GLN A 1 266 ? -6.361 40.313 -9.738 1.00 83.31 266 GLN A CA 1
ATOM 2001 C C . GLN A 1 266 ? -5.097 41.069 -10.182 1.00 83.31 266 GLN A C 1
ATOM 2003 O O . GLN A 1 266 ? -5.057 41.654 -11.259 1.00 83.31 266 GLN A O 1
ATOM 2008 N N . GLU A 1 267 ? -4.038 41.029 -9.374 1.00 78.75 267 GLU A N 1
ATOM 2009 C CA . GLU A 1 267 ? -2.741 41.637 -9.701 1.00 78.75 267 GLU A CA 1
ATOM 2010 C C . GLU A 1 267 ? -1.894 40.722 -10.603 1.00 78.75 267 GLU A C 1
ATOM 2012 O O . GLU A 1 267 ? -0.907 41.160 -11.190 1.00 78.75 267 GLU A O 1
ATOM 2017 N N . GLY A 1 268 ? -2.273 39.445 -10.727 1.00 73.19 268 GLY A N 1
ATOM 2018 C CA . GLY A 1 268 ? -1.591 38.473 -11.573 1.00 73.19 268 GLY A CA 1
ATOM 2019 C C . GLY A 1 268 ? -2.281 37.111 -11.610 1.00 73.19 268 GLY A C 1
ATOM 2020 O O . GLY A 1 268 ? -3.293 36.880 -10.951 1.00 73.19 268 GLY A O 1
ATOM 2021 N N . ILE A 1 269 ? -1.704 36.202 -12.393 1.00 83.31 269 ILE A N 1
ATOM 2022 C CA . ILE A 1 269 ? -2.133 34.807 -12.538 1.00 83.31 269 ILE A CA 1
ATOM 2023 C C . ILE A 1 269 ? -0.953 33.917 -12.153 1.00 83.31 269 ILE A C 1
ATOM 2025 O O . ILE A 1 269 ? 0.189 34.235 -12.483 1.00 83.31 269 ILE A O 1
ATOM 2029 N N . ALA A 1 270 ? -1.223 32.800 -11.484 1.00 82.25 270 ALA A N 1
ATOM 2030 C CA . ALA A 1 270 ? -0.236 31.750 -11.253 1.00 82.25 270 ALA A CA 1
ATOM 2031 C C . ALA A 1 270 ? -0.632 30.469 -11.997 1.00 82.25 270 ALA A C 1
ATOM 2033 O O . ALA A 1 270 ? -1.799 30.258 -12.325 1.00 82.25 270 ALA A O 1
ATOM 2034 N N . ALA A 1 271 ? 0.343 29.607 -12.267 1.00 83.62 271 ALA A N 1
ATOM 2035 C CA . ALA A 1 271 ? 0.106 28.294 -12.846 1.00 83.62 271 ALA A CA 1
ATOM 2036 C C . ALA A 1 271 ? 1.015 27.268 -12.174 1.00 83.62 271 ALA A C 1
ATOM 2038 O O . ALA A 1 271 ? 2.199 27.527 -11.962 1.00 83.62 271 ALA A O 1
ATOM 2039 N N . THR A 1 272 ? 0.464 26.103 -11.856 1.00 86.62 272 THR A N 1
ATOM 2040 C CA . THR A 1 272 ? 1.225 24.947 -11.382 1.00 86.62 272 THR A CA 1
ATOM 2041 C C . THR A 1 272 ? 1.154 23.855 -12.438 1.00 86.62 272 THR A C 1
ATOM 2043 O O . THR A 1 272 ? 0.075 23.550 -12.938 1.00 86.62 272 THR A O 1
ATOM 2046 N N . ALA A 1 273 ? 2.295 23.283 -12.817 1.00 84.62 273 ALA A N 1
ATOM 2047 C CA . ALA A 1 273 ? 2.364 22.235 -13.830 1.00 84.62 273 ALA A CA 1
ATOM 2048 C C . ALA A 1 273 ? 2.993 20.964 -13.256 1.00 84.62 273 ALA A C 1
ATOM 2050 O O . ALA A 1 273 ? 3.932 21.031 -12.464 1.00 84.62 273 ALA A O 1
ATOM 2051 N N . ALA A 1 274 ? 2.477 19.812 -13.673 1.00 83.00 274 ALA A N 1
ATOM 2052 C CA . ALA A 1 274 ? 2.963 18.497 -13.291 1.00 83.00 274 ALA A CA 1
ATOM 2053 C C . ALA A 1 274 ? 3.054 17.588 -14.522 1.00 83.00 274 ALA A C 1
ATOM 2055 O O . ALA A 1 274 ? 2.178 17.594 -15.390 1.00 83.00 274 ALA A O 1
ATOM 2056 N N . ALA A 1 275 ? 4.105 16.772 -14.578 1.00 79.75 275 ALA A N 1
ATOM 2057 C CA . ALA A 1 275 ? 4.293 15.757 -15.604 1.00 79.75 275 ALA A CA 1
ATOM 2058 C C . ALA A 1 275 ? 4.461 14.387 -14.947 1.00 79.75 275 ALA A C 1
ATOM 2060 O O . ALA A 1 275 ? 5.315 14.200 -14.083 1.00 79.75 275 ALA A O 1
ATOM 2061 N N . THR A 1 276 ? 3.668 13.409 -15.376 1.00 76.19 276 THR A N 1
ATOM 2062 C CA . THR A 1 276 ? 3.881 12.011 -15.006 1.00 76.19 276 THR A CA 1
ATOM 2063 C C . THR A 1 276 ? 4.785 11.380 -16.048 1.00 76.19 276 THR A C 1
ATOM 2065 O O . THR A 1 276 ? 4.388 11.210 -17.203 1.00 76.19 276 THR A O 1
ATOM 2068 N N . ILE A 1 277 ? 5.994 11.014 -15.638 1.00 69.12 277 ILE A N 1
ATOM 2069 C CA . ILE A 1 277 ? 6.960 10.330 -16.493 1.00 69.12 277 ILE A CA 1
ATOM 2070 C C . ILE A 1 277 ? 6.977 8.837 -16.183 1.00 69.12 277 ILE A C 1
ATOM 2072 O O . ILE A 1 277 ? 6.888 8.412 -15.033 1.00 69.12 277 ILE A O 1
ATOM 2076 N N . ARG A 1 278 ? 7.090 8.024 -17.228 1.00 57.91 278 ARG A N 1
ATOM 2077 C CA . ARG A 1 278 ? 7.363 6.596 -17.107 1.00 57.91 278 ARG A CA 1
ATOM 2078 C C . ARG A 1 278 ? 8.822 6.375 -17.438 1.00 57.91 278 ARG A C 1
ATOM 2080 O O . ARG A 1 278 ? 9.244 6.628 -18.568 1.00 57.91 278 ARG A O 1
ATOM 2087 N N . LEU A 1 279 ? 9.555 5.849 -16.463 1.00 57.44 279 LEU A N 1
ATOM 2088 C CA . LEU A 1 279 ? 10.815 5.180 -16.740 1.00 57.44 279 LEU A CA 1
ATOM 2089 C C . LEU A 1 279 ? 10.472 3.930 -17.554 1.00 57.44 279 LEU A C 1
ATOM 2091 O O . LEU A 1 279 ? 9.685 3.095 -17.088 1.00 57.44 279 LEU A O 1
ATOM 2095 N N . PRO A 1 280 ? 10.938 3.829 -18.805 1.00 59.09 280 PRO A N 1
ATOM 2096 C CA . PRO A 1 280 ? 10.552 2.720 -19.648 1.00 59.09 280 PRO A CA 1
ATOM 2097 C C . PRO A 1 280 ? 11.062 1.418 -19.034 1.00 59.09 280 PRO A C 1
ATOM 2099 O O . PRO A 1 280 ? 12.260 1.242 -18.829 1.00 59.09 280 PRO A O 1
ATOM 2102 N N . THR A 1 281 ? 10.159 0.480 -18.755 1.00 74.62 281 THR A N 1
ATOM 2103 C CA . THR A 1 281 ? 10.589 -0.895 -18.503 1.00 74.62 281 THR A CA 1
ATOM 2104 C C . THR A 1 281 ? 11.170 -1.458 -19.798 1.00 74.62 281 THR A C 1
ATOM 2106 O O . THR A 1 281 ? 10.722 -1.095 -20.890 1.00 74.62 281 THR A O 1
ATOM 2109 N N . ILE A 1 282 ? 12.131 -2.379 -19.697 1.00 79.94 282 ILE A N 1
ATOM 2110 C CA .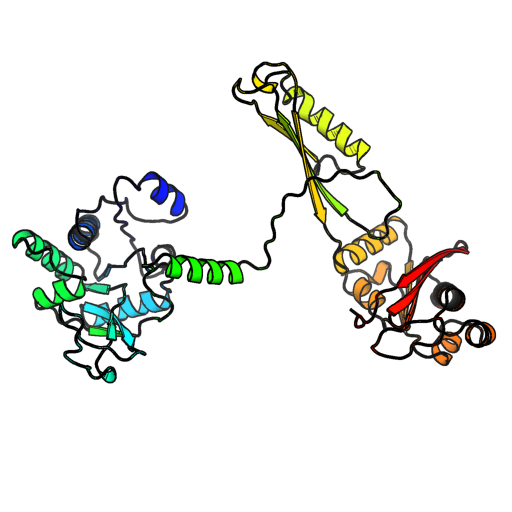 ILE A 1 282 ? 12.710 -3.072 -20.862 1.00 79.94 282 ILE A CA 1
ATOM 2111 C C . ILE A 1 282 ? 11.601 -3.642 -21.766 1.00 79.94 282 ILE A C 1
ATOM 2113 O O . ILE A 1 282 ? 11.649 -3.502 -22.987 1.00 79.94 282 ILE A O 1
ATOM 2117 N N . ARG A 1 283 ? 10.529 -4.173 -21.165 1.00 82.38 283 ARG A N 1
ATOM 2118 C CA . ARG A 1 283 ? 9.333 -4.659 -21.866 1.00 82.38 283 ARG A CA 1
ATOM 2119 C C . ARG A 1 283 ? 8.575 -3.556 -22.625 1.00 82.38 283 ARG A C 1
ATOM 2121 O O . ARG A 1 283 ? 8.120 -3.780 -23.743 1.00 82.38 283 ARG A O 1
ATOM 2128 N N . ALA A 1 284 ? 8.429 -2.360 -22.049 1.00 78.19 284 ALA A N 1
ATOM 2129 C CA . ALA A 1 284 ? 7.762 -1.233 -22.709 1.00 78.19 284 ALA A CA 1
ATOM 2130 C C . ALA A 1 284 ? 8.584 -0.672 -23.883 1.00 78.19 284 ALA A C 1
ATOM 2132 O O . ALA A 1 284 ? 8.011 -0.352 -24.928 1.00 78.19 284 ALA A O 1
ATOM 2133 N N . LEU A 1 285 ? 9.912 -0.594 -23.734 1.00 85.44 285 LEU A N 1
ATOM 2134 C CA . LEU A 1 285 ? 10.825 -0.223 -24.823 1.00 85.44 285 LEU A CA 1
ATOM 2135 C C . LEU A 1 285 ? 10.776 -1.239 -25.956 1.00 85.44 285 LEU A C 1
ATOM 2137 O O . LEU A 1 285 ? 10.611 -0.853 -27.108 1.00 85.44 285 LEU A O 1
ATOM 2141 N N . SER A 1 286 ? 10.843 -2.525 -25.612 1.00 91.94 286 SER A N 1
ATOM 2142 C CA . SER A 1 286 ? 10.772 -3.625 -26.573 1.00 91.94 286 SER A CA 1
ATOM 2143 C C . SER A 1 286 ? 9.482 -3.555 -27.381 1.00 91.94 286 SER A C 1
ATOM 2145 O O . SER A 1 286 ? 9.527 -3.543 -28.605 1.00 91.94 286 SER A O 1
ATOM 2147 N N . ARG A 1 287 ? 8.327 -3.383 -26.721 1.00 89.81 287 ARG A N 1
ATOM 2148 C CA . ARG A 1 287 ? 7.050 -3.190 -27.421 1.00 89.81 287 ARG A CA 1
ATOM 2149 C C . ARG A 1 287 ? 7.065 -1.967 -28.341 1.00 89.81 287 ARG A C 1
ATOM 2151 O O . ARG A 1 287 ? 6.665 -2.085 -29.490 1.00 89.81 287 ARG A O 1
ATOM 2158 N N . SER A 1 288 ? 7.553 -0.825 -27.858 1.00 88.31 288 SER A N 1
ATOM 2159 C CA . SER A 1 288 ? 7.584 0.416 -28.646 1.00 88.31 288 SER A CA 1
ATOM 2160 C C . SER A 1 288 ? 8.476 0.292 -29.887 1.00 88.31 288 SER A C 1
ATOM 2162 O O . SER A 1 288 ? 8.104 0.769 -30.957 1.00 88.31 288 SER A O 1
ATOM 2164 N N . LEU A 1 289 ? 9.629 -0.371 -29.758 1.00 93.88 289 LEU A N 1
ATOM 2165 C CA . LEU A 1 289 ? 10.519 -0.657 -30.881 1.00 93.88 289 LEU A CA 1
ATOM 2166 C C . LEU A 1 289 ? 9.842 -1.577 -31.901 1.00 93.88 289 LEU A C 1
ATOM 2168 O O . LEU A 1 289 ? 9.828 -1.256 -33.085 1.00 93.88 289 LEU A O 1
ATOM 2172 N N . LEU A 1 290 ? 9.239 -2.680 -31.447 1.00 95.06 290 LEU A N 1
ATOM 2173 C CA . LEU A 1 290 ? 8.538 -3.616 -32.330 1.00 95.06 290 LEU A CA 1
ATOM 2174 C C . LEU A 1 290 ? 7.372 -2.940 -33.056 1.00 95.06 290 LEU A C 1
ATOM 2176 O O . LEU A 1 290 ? 7.220 -3.120 -34.259 1.00 95.06 290 LEU A O 1
ATOM 2180 N N . ASP A 1 291 ? 6.587 -2.111 -32.367 1.00 91.69 291 ASP A N 1
ATOM 2181 C CA . ASP A 1 291 ? 5.482 -1.372 -32.982 1.00 91.69 291 ASP A CA 1
ATOM 2182 C C . ASP A 1 291 ? 5.989 -0.365 -34.028 1.00 91.69 291 ASP A C 1
ATOM 2184 O O . ASP A 1 291 ? 5.412 -0.253 -35.112 1.00 91.69 291 ASP A O 1
ATOM 2188 N N . LEU A 1 292 ? 7.106 0.325 -33.761 1.00 91.88 292 LEU A N 1
ATOM 2189 C CA . LEU A 1 292 ? 7.740 1.214 -34.738 1.00 91.88 292 LEU A CA 1
ATOM 2190 C C . LEU A 1 292 ? 8.225 0.449 -35.974 1.00 91.88 292 LEU A C 1
ATOM 2192 O O . LEU A 1 292 ? 7.989 0.888 -37.102 1.00 91.88 292 LEU A O 1
ATOM 2196 N N . CYS A 1 293 ? 8.857 -0.704 -35.770 1.00 95.69 293 CYS A N 1
ATOM 2197 C CA . CYS A 1 293 ? 9.296 -1.578 -36.847 1.00 95.69 293 CYS A CA 1
ATOM 2198 C C . CYS A 1 293 ? 8.119 -2.115 -37.662 1.00 95.69 293 CYS A C 1
ATOM 2200 O O . CYS A 1 293 ? 8.163 -2.011 -38.883 1.00 95.69 293 CYS A O 1
ATOM 2202 N N . ARG A 1 294 ? 7.019 -2.551 -37.035 1.00 94.31 294 ARG A N 1
ATOM 2203 C CA . ARG A 1 294 ? 5.780 -2.943 -37.736 1.00 94.31 294 ARG A CA 1
ATOM 2204 C C . ARG A 1 294 ? 5.227 -1.818 -38.596 1.00 94.31 294 ARG A C 1
ATOM 2206 O O . ARG A 1 294 ? 4.953 -2.022 -39.777 1.00 94.31 294 ARG A O 1
ATOM 2213 N N . MET A 1 295 ? 5.100 -0.615 -38.030 1.00 90.88 295 MET A N 1
ATOM 2214 C CA . MET A 1 295 ? 4.603 0.557 -38.761 1.00 90.88 295 MET A CA 1
ATOM 2215 C C . MET A 1 295 ? 5.467 0.884 -39.984 1.00 90.88 295 MET A C 1
ATOM 2217 O O . MET A 1 295 ? 4.953 1.348 -41.001 1.00 90.88 295 MET A O 1
ATOM 2221 N N . ARG A 1 296 ? 6.779 0.649 -39.888 1.00 93.00 296 ARG A N 1
ATOM 2222 C CA . ARG A 1 296 ? 7.749 0.894 -40.963 1.00 93.00 296 ARG A CA 1
ATOM 2223 C C . ARG A 1 296 ? 8.039 -0.338 -41.828 1.00 93.00 296 ARG A C 1
ATOM 2225 O O . ARG A 1 296 ? 8.770 -0.193 -42.800 1.00 93.00 296 ARG A O 1
ATOM 2232 N N . LYS A 1 297 ? 7.450 -1.497 -41.512 1.00 95.19 297 LYS A N 1
ATOM 2233 C CA . LYS A 1 297 ? 7.726 -2.808 -42.125 1.00 95.19 297 LYS A CA 1
ATOM 2234 C C . LYS A 1 297 ? 9.215 -3.182 -42.106 1.00 95.19 297 LYS A C 1
ATOM 2236 O O . LYS A 1 297 ? 9.752 -3.598 -43.124 1.00 95.19 297 LYS A O 1
ATOM 2241 N N . LEU A 1 298 ? 9.864 -2.984 -40.962 1.00 96.75 298 LEU A N 1
ATOM 2242 C CA . LEU A 1 298 ? 11.277 -3.296 -40.746 1.00 96.75 298 LEU A CA 1
ATOM 2243 C C . LEU A 1 298 ? 11.434 -4.564 -39.907 1.00 96.75 298 LEU A C 1
ATOM 2245 O O . LEU A 1 298 ? 10.681 -4.775 -38.957 1.00 96.75 298 LEU A O 1
ATOM 2249 N N . THR A 1 299 ? 12.463 -5.341 -40.218 1.00 98.12 299 THR A N 1
ATOM 2250 C CA . THR A 1 299 ? 12.903 -6.527 -39.471 1.00 98.12 299 THR A CA 1
ATOM 2251 C C . THR A 1 299 ? 14.175 -6.249 -38.667 1.00 98.12 299 THR A C 1
ATOM 2253 O O . THR A 1 299 ? 14.958 -5.359 -39.014 1.00 98.12 299 THR A O 1
ATOM 2256 N N . ILE A 1 300 ? 14.375 -6.981 -37.565 1.00 98.19 300 ILE A N 1
ATOM 2257 C CA . ILE A 1 300 ? 15.499 -6.800 -36.635 1.00 98.19 300 ILE A CA 1
ATOM 2258 C C . ILE A 1 300 ? 16.239 -8.119 -36.373 1.00 98.19 300 ILE A C 1
ATOM 2260 O O . ILE A 1 300 ? 15.609 -9.153 -36.146 1.00 98.19 300 ILE A O 1
ATOM 2264 N N . ALA A 1 301 ? 17.570 -8.042 -36.273 1.00 98.38 301 ALA A N 1
ATOM 2265 C CA . ALA A 1 301 ? 18.414 -9.056 -35.639 1.00 98.38 301 ALA A CA 1
ATOM 2266 C C . ALA A 1 301 ? 19.272 -8.474 -34.500 1.00 98.38 301 ALA A C 1
ATOM 2268 O O . ALA A 1 301 ? 19.548 -7.271 -34.450 1.00 98.38 301 ALA A O 1
ATOM 2269 N N . THR A 1 302 ? 19.721 -9.329 -33.578 1.00 98.38 302 THR A N 1
ATOM 2270 C CA . THR A 1 302 ? 20.648 -8.940 -32.497 1.00 98.38 302 THR A CA 1
ATOM 2271 C C . THR A 1 302 ? 21.974 -9.698 -32.583 1.00 98.38 302 THR A C 1
ATOM 2273 O O . THR A 1 302 ? 22.005 -10.850 -32.999 1.00 98.38 302 THR A O 1
ATOM 2276 N N . ALA A 1 303 ? 23.076 -9.072 -32.169 1.00 98.38 303 ALA A N 1
ATOM 2277 C CA . ALA A 1 303 ? 24.394 -9.687 -32.016 1.00 98.38 303 ALA A CA 1
ATOM 2278 C C . ALA A 1 303 ? 24.975 -9.384 -30.632 1.00 98.38 303 ALA A C 1
ATOM 2280 O O . ALA A 1 303 ? 25.433 -8.282 -30.337 1.00 98.38 303 ALA A O 1
ATOM 2281 N N . GLU A 1 304 ? 24.970 -10.377 -29.757 1.00 97.44 304 GLU A N 1
ATOM 2282 C CA . GLU A 1 304 ? 25.187 -10.192 -28.331 1.00 97.44 304 GLU A CA 1
ATOM 2283 C C . GLU A 1 304 ? 26.410 -10.967 -27.843 1.00 97.44 304 GLU A C 1
ATOM 2285 O O . GLU A 1 304 ? 26.436 -12.196 -27.831 1.00 97.44 304 GLU A O 1
ATOM 2290 N N . SER A 1 305 ? 27.434 -10.236 -27.394 1.00 93.44 305 SER A N 1
ATOM 2291 C CA . SER A 1 305 ? 28.580 -10.812 -26.691 1.00 93.44 305 SER A CA 1
ATOM 2292 C C . SER A 1 305 ? 28.330 -10.792 -25.180 1.00 93.44 305 SER A C 1
ATOM 2294 O O . SER A 1 305 ? 27.862 -11.775 -24.617 1.00 93.44 305 SER A O 1
ATOM 2296 N N . CYS A 1 306 ? 28.608 -9.683 -24.487 1.00 90.19 306 CYS A N 1
ATOM 2297 C CA . CYS A 1 306 ? 28.617 -9.657 -23.017 1.00 90.19 306 CYS A CA 1
ATOM 2298 C C . CYS A 1 306 ? 27.234 -9.832 -22.360 1.00 90.19 306 CYS A C 1
ATOM 2300 O O . CYS A 1 306 ? 27.167 -10.297 -21.217 1.00 90.19 306 CYS A O 1
ATOM 2302 N N . THR A 1 307 ? 26.155 -9.515 -23.080 1.00 90.00 307 THR A N 1
ATOM 2303 C CA . THR A 1 307 ? 24.764 -9.675 -22.631 1.00 90.00 307 THR A CA 1
ATOM 2304 C C . THR A 1 307 ? 24.231 -11.089 -22.827 1.00 90.00 307 THR A C 1
ATOM 2306 O O . THR A 1 307 ? 23.296 -11.465 -22.136 1.00 90.00 307 THR A O 1
ATOM 2309 N N . GLY A 1 308 ? 24.824 -11.902 -23.708 1.00 88.25 308 GLY A N 1
ATOM 2310 C CA . GLY A 1 308 ? 24.451 -13.311 -23.867 1.00 88.25 308 GLY A CA 1
ATOM 2311 C C . GLY A 1 308 ? 22.995 -13.560 -24.283 1.00 88.25 308 GLY A C 1
ATOM 2312 O O . GLY A 1 308 ? 22.425 -14.561 -23.863 1.00 88.25 308 GLY A O 1
ATOM 2313 N N . GLY A 1 309 ? 22.392 -12.665 -25.072 1.00 92.25 309 GLY A N 1
ATOM 2314 C CA . GLY A 1 309 ? 21.029 -12.837 -25.589 1.00 92.25 309 GLY A CA 1
ATOM 2315 C C . GLY A 1 309 ? 19.936 -12.094 -24.813 1.00 92.25 309 GLY A C 1
ATOM 2316 O O . GLY A 1 309 ? 18.758 -12.309 -25.082 1.00 92.25 309 GLY A O 1
ATOM 2317 N N . LEU A 1 310 ? 20.277 -11.249 -23.834 1.00 92.19 310 LEU A N 1
ATOM 2318 C CA . LEU A 1 310 ? 19.287 -10.521 -23.031 1.00 92.19 310 LEU A CA 1
ATOM 2319 C C . LEU A 1 310 ? 18.463 -9.513 -23.846 1.00 92.19 310 LEU A C 1
ATOM 2321 O O . LEU A 1 310 ? 17.292 -9.307 -23.530 1.00 92.19 310 LEU A O 1
ATOM 2325 N N . VAL A 1 311 ? 19.023 -8.908 -24.898 1.00 94.19 311 VAL A N 1
ATOM 2326 C CA . VAL A 1 311 ? 18.251 -8.020 -25.783 1.00 94.19 311 VAL A CA 1
ATOM 2327 C C . VAL A 1 311 ? 17.308 -8.830 -26.663 1.00 94.19 311 VAL A C 1
ATOM 2329 O O . VAL A 1 311 ? 16.131 -8.488 -26.758 1.00 94.19 311 VAL A O 1
ATOM 2332 N N . ALA A 1 312 ? 17.773 -9.941 -27.239 1.00 96.12 312 ALA A N 1
ATOM 2333 C CA . ALA A 1 312 ? 16.912 -10.872 -27.962 1.00 96.12 312 ALA A CA 1
ATOM 2334 C C . ALA A 1 312 ? 15.769 -11.377 -27.070 1.00 96.12 312 ALA A C 1
ATOM 2336 O O . ALA A 1 312 ? 14.611 -11.361 -27.485 1.00 96.12 312 ALA A O 1
ATOM 2337 N N . ALA A 1 313 ? 16.071 -11.765 -25.828 1.00 93.50 313 ALA A N 1
ATOM 2338 C CA . ALA A 1 313 ? 15.080 -12.212 -24.854 1.00 93.50 313 ALA A CA 1
ATOM 2339 C C . ALA A 1 313 ? 14.036 -11.122 -24.569 1.00 93.50 313 ALA A C 1
ATOM 2341 O O . ALA A 1 313 ? 12.840 -11.387 -24.645 1.00 93.50 313 ALA A O 1
ATOM 2342 N N . ALA A 1 314 ? 14.472 -9.883 -24.325 1.00 94.19 314 ALA A N 1
ATOM 2343 C CA . ALA A 1 314 ? 13.578 -8.753 -24.080 1.00 94.19 314 ALA A CA 1
ATOM 2344 C C . ALA A 1 314 ? 12.609 -8.480 -25.246 1.00 94.19 314 ALA A C 1
ATOM 2346 O O . ALA A 1 314 ? 11.426 -8.210 -25.026 1.00 94.19 314 ALA A O 1
ATOM 2347 N N . LEU A 1 315 ? 13.099 -8.565 -26.487 1.00 96.38 315 LEU A N 1
ATOM 2348 C CA . LEU A 1 315 ? 12.270 -8.380 -27.680 1.00 96.38 315 LEU A CA 1
ATOM 2349 C C . LEU A 1 315 ? 11.303 -9.551 -27.881 1.00 96.38 315 LEU A C 1
ATOM 2351 O O . LEU A 1 315 ? 10.115 -9.340 -28.129 1.00 96.38 315 LEU A O 1
ATOM 2355 N N . THR A 1 316 ? 11.798 -10.780 -27.742 1.00 95.44 316 THR A N 1
ATOM 2356 C CA . THR A 1 316 ? 11.015 -12.001 -27.985 1.00 95.44 316 THR A CA 1
ATOM 2357 C C . THR A 1 316 ? 9.979 -12.287 -26.897 1.00 95.44 316 THR A C 1
ATOM 2359 O O . THR A 1 316 ? 8.973 -12.935 -27.175 1.00 95.44 316 THR A O 1
ATOM 2362 N N . GLU A 1 317 ? 10.134 -11.722 -25.695 1.00 92.12 317 GLU A N 1
ATOM 2363 C CA . GLU A 1 317 ? 9.122 -11.766 -24.628 1.00 92.12 317 GLU A CA 1
ATOM 2364 C C . GLU A 1 317 ? 7.803 -11.070 -25.028 1.00 92.12 317 GLU A C 1
ATOM 2366 O O . GLU A 1 317 ? 6.743 -11.325 -24.448 1.00 92.12 317 GLU A O 1
ATOM 2371 N N . ILE A 1 318 ? 7.831 -10.166 -26.015 1.00 94.31 318 ILE A N 1
ATOM 2372 C CA . ILE A 1 318 ? 6.626 -9.491 -26.499 1.00 94.31 318 ILE A CA 1
ATOM 2373 C C . ILE A 1 318 ? 5.831 -10.439 -27.409 1.00 94.31 318 ILE A C 1
ATOM 2375 O O . ILE A 1 318 ? 6.351 -10.869 -28.441 1.00 94.31 318 ILE A O 1
ATOM 2379 N N . PRO A 1 319 ? 4.548 -10.723 -27.097 1.00 89.69 319 PRO A N 1
ATOM 2380 C CA . PRO A 1 319 ? 3.707 -11.540 -27.963 1.00 89.69 319 PRO A CA 1
ATOM 2381 C C . PRO A 1 319 ? 3.642 -10.987 -29.389 1.00 89.69 319 PRO A C 1
ATOM 2383 O O . PRO A 1 319 ? 3.456 -9.784 -29.589 1.00 89.69 319 PRO A O 1
ATOM 2386 N N . GLY A 1 320 ? 3.790 -11.882 -30.366 1.00 92.75 320 GLY A N 1
ATOM 2387 C CA . GLY A 1 320 ? 3.782 -11.546 -31.788 1.00 92.75 320 GLY A CA 1
ATOM 2388 C C . GLY A 1 320 ? 5.085 -10.945 -32.313 1.00 92.75 320 GLY A C 1
ATOM 2389 O O . GLY A 1 320 ? 5.108 -10.550 -33.463 1.00 92.75 320 GLY A O 1
ATOM 2390 N N . SER A 1 321 ? 6.158 -10.870 -31.518 1.00 96.00 321 SER A N 1
ATOM 2391 C CA . SER A 1 321 ? 7.469 -10.333 -31.932 1.00 96.00 321 SER A CA 1
ATOM 2392 C C . SER A 1 321 ? 8.091 -11.012 -33.158 1.00 96.00 321 SER A C 1
ATOM 2394 O O . SER A 1 321 ? 8.920 -10.394 -33.819 1.00 96.00 321 SER A O 1
ATOM 2396 N N . SER A 1 322 ? 7.672 -12.233 -33.497 1.00 95.44 322 SER A N 1
ATOM 2397 C CA . SER A 1 322 ? 8.132 -12.990 -34.669 1.00 95.44 322 SER A CA 1
ATOM 2398 C C . SER A 1 322 ? 7.824 -12.329 -36.018 1.00 95.44 322 SER A C 1
ATOM 2400 O O . SER A 1 322 ? 8.326 -12.783 -37.037 1.00 95.44 322 SER A O 1
ATOM 2402 N N . ASP A 1 323 ? 6.969 -11.303 -36.057 1.00 95.44 323 ASP A N 1
ATOM 2403 C CA . ASP A 1 323 ? 6.703 -10.527 -37.273 1.00 95.44 323 A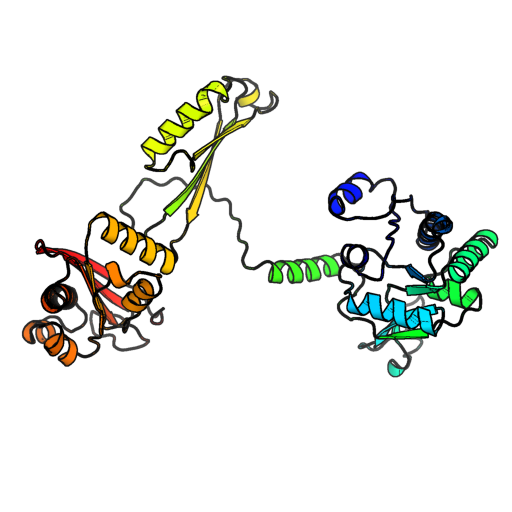SP A CA 1
ATOM 2404 C C . ASP A 1 323 ? 7.764 -9.450 -37.565 1.00 95.44 323 ASP A C 1
ATOM 2406 O O . ASP A 1 323 ? 7.768 -8.871 -38.649 1.00 95.44 323 ASP A O 1
ATOM 2410 N N . VAL A 1 324 ? 8.658 -9.188 -36.607 1.00 97.94 324 VAL A N 1
ATOM 2411 C CA . VAL A 1 324 ? 9.730 -8.188 -36.699 1.00 97.94 324 VAL A CA 1
ATOM 2412 C C . VAL A 1 324 ? 11.091 -8.791 -36.359 1.00 97.94 324 VAL A C 1
ATOM 2414 O O . VAL A 1 324 ? 12.071 -8.499 -37.038 1.00 97.94 324 VAL A O 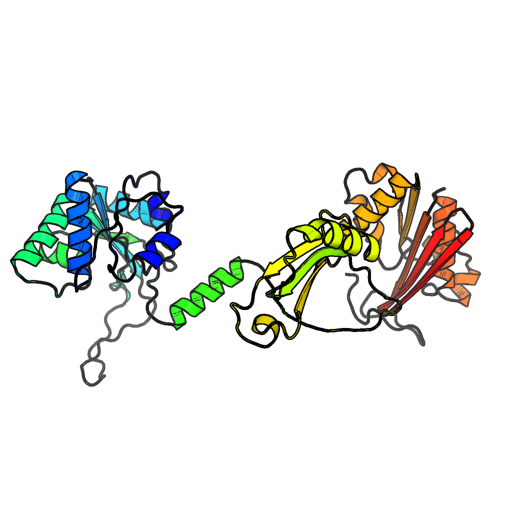1
ATOM 2417 N N . VAL A 1 325 ? 11.188 -9.585 -35.292 1.00 97.88 325 VAL A N 1
ATOM 2418 C CA . VAL A 1 325 ? 12.451 -10.180 -34.838 1.00 97.88 325 VAL A CA 1
ATOM 2419 C C . VAL A 1 325 ? 12.707 -11.457 -35.622 1.00 97.88 325 VAL A C 1
ATOM 2421 O O . VAL A 1 325 ? 11.959 -12.421 -35.479 1.00 97.88 325 VAL A O 1
ATOM 2424 N N . ASP A 1 326 ? 13.781 -11.467 -36.407 1.00 97.31 326 ASP A N 1
ATOM 2425 C CA . ASP A 1 326 ? 14.151 -12.622 -37.227 1.00 97.31 326 ASP A CA 1
ATOM 2426 C C . ASP A 1 326 ? 15.055 -13.598 -36.455 1.00 97.31 326 ASP A C 1
ATOM 2428 O O . ASP A 1 326 ? 14.709 -14.766 -36.271 1.00 97.31 326 ASP A O 1
ATOM 2432 N N . ARG A 1 327 ? 16.202 -13.124 -35.942 1.00 95.25 327 ARG A N 1
ATOM 2433 C CA . ARG A 1 327 ? 17.159 -13.964 -35.196 1.00 95.25 327 ARG A CA 1
ATOM 2434 C C . ARG A 1 327 ? 18.047 -13.189 -34.227 1.00 95.25 327 ARG A C 1
ATOM 2436 O O . ARG A 1 327 ? 18.145 -11.964 -34.275 1.00 95.25 327 ARG A O 1
ATOM 2443 N N . GLY A 1 328 ? 18.746 -13.931 -33.372 1.00 96.94 328 GLY A N 1
ATOM 2444 C CA . GLY A 1 328 ? 19.795 -13.413 -32.497 1.00 96.94 328 GLY A CA 1
ATOM 2445 C C . GLY A 1 328 ? 21.070 -14.247 -32.600 1.00 96.94 328 GLY A C 1
ATOM 2446 O O . GLY A 1 328 ? 21.016 -15.476 -32.610 1.00 96.94 328 GLY A O 1
ATOM 2447 N N . PHE A 1 329 ? 22.218 -13.580 -32.651 1.00 98.00 329 PHE A N 1
ATOM 2448 C CA . PHE A 1 329 ? 23.545 -14.181 -32.634 1.00 98.00 329 PHE A CA 1
ATOM 2449 C C . PHE A 1 329 ? 24.167 -13.993 -31.252 1.00 98.00 329 PHE A C 1
ATOM 2451 O O . PHE A 1 329 ? 24.306 -12.867 -30.780 1.00 98.00 329 PHE A O 1
ATOM 2458 N N . ILE A 1 330 ? 24.585 -15.081 -30.606 1.00 97.25 330 ILE A N 1
ATOM 2459 C CA . ILE A 1 330 ? 25.327 -15.014 -29.342 1.00 97.25 330 ILE A CA 1
ATOM 2460 C C . ILE A 1 330 ? 26.801 -15.281 -29.642 1.00 97.25 330 ILE A C 1
ATOM 2462 O O . ILE A 1 330 ? 27.217 -16.424 -29.820 1.00 97.25 330 ILE A O 1
ATOM 2466 N N . THR A 1 331 ? 27.607 -14.222 -29.692 1.00 95.50 331 THR A N 1
ATOM 2467 C CA . THR A 1 331 ? 29.006 -14.276 -30.152 1.00 95.50 331 THR A CA 1
ATOM 2468 C C . THR A 1 331 ? 29.986 -13.944 -29.033 1.00 95.50 331 THR A C 1
ATOM 2470 O O . THR A 1 331 ? 30.727 -12.956 -29.087 1.00 95.50 331 THR A O 1
ATOM 2473 N N . TYR A 1 332 ? 29.967 -14.756 -27.974 1.00 89.50 332 TYR A N 1
ATOM 2474 C CA . TYR A 1 332 ? 30.746 -14.510 -26.755 1.00 89.50 332 TYR A CA 1
ATOM 2475 C C . TYR A 1 332 ? 32.265 -14.594 -26.995 1.00 89.50 332 TYR A C 1
ATOM 2477 O O . TYR A 1 332 ? 33.012 -13.732 -26.531 1.00 89.50 332 TYR A O 1
ATOM 2485 N N . SER A 1 333 ? 32.729 -15.586 -27.764 1.00 93.12 333 SER A N 1
ATOM 2486 C CA . SER A 1 333 ? 34.144 -15.762 -28.121 1.00 93.12 333 SER A CA 1
ATOM 2487 C C . SER A 1 333 ? 34.532 -14.973 -29.378 1.00 93.12 333 SER A C 1
ATOM 2489 O O . SER A 1 333 ? 33.679 -14.601 -30.185 1.00 93.12 333 SER A O 1
ATOM 2491 N N . ASN A 1 334 ? 35.831 -14.716 -29.556 1.00 94.75 334 ASN A N 1
ATOM 2492 C CA . ASN A 1 334 ? 36.363 -14.109 -30.784 1.00 94.75 334 ASN A CA 1
ATOM 2493 C C . ASN A 1 334 ? 36.115 -14.998 -32.008 1.00 94.75 334 ASN A C 1
ATOM 2495 O O . ASN A 1 334 ? 35.707 -14.502 -33.051 1.00 94.75 334 ASN A O 1
ATOM 2499 N N . GLU A 1 335 ? 36.278 -16.311 -31.846 1.00 96.19 335 GLU A N 1
ATOM 2500 C CA . GLU A 1 335 ? 35.961 -17.298 -32.878 1.00 96.19 335 GLU A CA 1
ATOM 2501 C C . GLU A 1 335 ? 34.491 -17.215 -33.308 1.00 96.19 335 GLU A C 1
ATOM 2503 O O . GLU A 1 335 ? 34.210 -17.175 -34.499 1.00 96.19 335 GLU A O 1
ATOM 2508 N N . ALA A 1 336 ? 33.551 -17.087 -32.363 1.00 96.56 336 ALA A N 1
ATOM 2509 C CA . ALA A 1 336 ? 32.135 -16.937 -32.693 1.00 96.56 336 ALA A CA 1
ATOM 2510 C C . ALA A 1 336 ? 31.839 -15.615 -33.422 1.00 96.56 336 ALA A C 1
ATOM 2512 O O . ALA A 1 336 ? 31.019 -15.601 -34.336 1.00 96.56 336 ALA A O 1
ATOM 2513 N N . LYS A 1 337 ? 32.513 -14.511 -33.062 1.00 97.69 337 LYS A N 1
ATOM 2514 C CA . LYS A 1 337 ? 32.391 -13.229 -33.786 1.00 97.69 337 LYS A CA 1
ATOM 2515 C C . LYS A 1 337 ? 32.843 -13.367 -35.242 1.00 97.69 337 LYS A C 1
ATOM 2517 O O . LYS A 1 337 ? 32.184 -12.841 -36.130 1.00 97.69 337 LYS A O 1
ATOM 2522 N N . HIS A 1 338 ? 33.929 -14.094 -35.488 1.00 96.50 338 HIS A N 1
ATOM 2523 C CA . HIS A 1 338 ? 34.406 -14.349 -36.843 1.00 96.50 338 HIS A CA 1
ATOM 2524 C C . HIS A 1 338 ? 33.470 -15.301 -37.603 1.00 96.50 338 HIS A C 1
ATOM 2526 O O . HIS A 1 338 ? 32.965 -14.960 -38.666 1.00 96.50 338 HIS A O 1
ATOM 2532 N N . ALA A 1 339 ? 33.174 -16.467 -37.027 1.00 97.00 339 ALA A N 1
ATOM 2533 C CA . ALA A 1 339 ? 32.433 -17.530 -37.698 1.00 97.00 339 ALA A CA 1
ATOM 2534 C C . ALA A 1 339 ? 30.957 -17.192 -37.964 1.00 97.00 339 ALA A C 1
ATOM 2536 O O . ALA A 1 339 ? 30.410 -17.632 -38.971 1.00 97.00 339 ALA A O 1
ATOM 2537 N N . MET A 1 340 ? 30.298 -16.451 -37.065 1.00 97.56 340 MET A N 1
ATOM 2538 C CA . MET A 1 340 ? 28.862 -16.154 -37.181 1.00 97.56 340 MET A CA 1
ATOM 2539 C C . MET A 1 340 ? 28.566 -14.785 -37.792 1.00 97.56 340 MET A C 1
ATOM 2541 O O . MET A 1 340 ? 27.481 -14.601 -38.334 1.00 97.56 340 MET A O 1
ATOM 2545 N N . LEU A 1 341 ? 29.480 -13.819 -37.641 1.00 97.81 341 LEU A N 1
ATOM 2546 C CA . LEU A 1 341 ? 29.251 -12.421 -38.023 1.00 97.81 341 LEU A CA 1
ATOM 2547 C C . LEU A 1 341 ? 30.296 -11.880 -39.009 1.00 97.81 341 LEU A C 1
ATOM 2549 O O . LEU A 1 341 ? 30.269 -10.693 -39.310 1.00 97.81 341 LEU A O 1
ATOM 2553 N N . GLY A 1 342 ? 31.259 -12.691 -39.456 1.00 97.12 342 GLY A N 1
ATOM 2554 C CA . GLY A 1 342 ? 32.284 -12.244 -40.402 1.00 97.12 342 GLY A CA 1
ATOM 2555 C C . GLY A 1 342 ? 33.211 -11.155 -39.852 1.00 97.12 342 GLY A C 1
ATOM 2556 O O . GLY A 1 342 ? 33.825 -10.423 -40.622 1.00 97.12 342 GLY A O 1
ATOM 2557 N N . VAL A 1 343 ? 33.322 -11.003 -38.525 1.00 97.94 343 VAL A N 1
ATOM 2558 C CA . VAL A 1 343 ? 34.228 -10.001 -37.945 1.00 97.94 343 VAL A CA 1
ATOM 2559 C C . VAL A 1 343 ? 35.669 -10.382 -38.277 1.00 97.94 343 VAL A C 1
ATOM 2561 O O . VAL A 1 343 ? 36.159 -11.426 -37.844 1.00 97.94 343 VAL A O 1
ATOM 2564 N N . GLU A 1 344 ? 36.353 -9.522 -39.027 1.00 97.50 344 GLU A N 1
ATOM 2565 C CA . GLU A 1 344 ? 37.731 -9.741 -39.464 1.00 97.50 344 GLU A CA 1
ATOM 2566 C C . GLU A 1 344 ? 38.694 -9.952 -38.289 1.00 97.50 344 GLU A C 1
ATOM 2568 O O . GLU A 1 344 ? 38.705 -9.185 -37.318 1.00 97.50 344 GLU A O 1
ATOM 2573 N N . THR A 1 345 ? 39.567 -10.955 -38.405 1.00 95.31 345 THR A N 1
ATOM 2574 C CA . THR A 1 345 ? 40.582 -11.269 -37.384 1.00 95.31 345 THR A CA 1
ATOM 2575 C C . THR A 1 345 ? 41.480 -10.066 -37.104 1.00 95.31 345 THR A C 1
ATOM 2577 O O . THR A 1 345 ? 41.753 -9.752 -35.946 1.00 95.31 345 THR A O 1
ATOM 2580 N N . SER A 1 346 ? 41.837 -9.313 -38.148 1.00 96.38 346 SER A N 1
ATOM 2581 C CA . SER A 1 346 ? 42.635 -8.086 -38.044 1.00 96.38 346 SER A CA 1
ATOM 2582 C C . SER A 1 346 ? 41.971 -7.011 -37.171 1.00 96.38 346 SER A C 1
ATOM 2584 O O . SER A 1 346 ? 42.663 -6.278 -36.461 1.00 96.38 346 SER A O 1
ATOM 2586 N N . THR A 1 347 ? 40.634 -6.942 -37.156 1.00 96.25 347 THR A N 1
ATOM 2587 C CA . THR A 1 347 ? 39.870 -6.011 -36.306 1.00 96.25 347 THR A CA 1
ATOM 2588 C C . THR A 1 347 ? 39.979 -6.413 -34.838 1.00 96.25 347 THR A C 1
ATOM 2590 O O . THR A 1 347 ? 40.229 -5.571 -33.972 1.00 96.25 347 THR A O 1
ATOM 2593 N N . LEU A 1 348 ? 39.847 -7.711 -34.554 1.00 94.69 348 LEU A N 1
ATOM 2594 C CA . LEU A 1 348 ? 39.948 -8.258 -33.201 1.00 94.69 348 LEU A CA 1
ATOM 2595 C C . LEU A 1 348 ? 41.374 -8.161 -32.644 1.00 94.69 348 LEU A C 1
ATOM 2597 O O . LEU A 1 348 ? 41.531 -7.886 -31.458 1.00 94.69 348 LEU A O 1
ATOM 2601 N N . GLU A 1 349 ? 42.396 -8.344 -33.477 1.00 94.56 349 GLU A N 1
ATOM 2602 C CA . GLU A 1 349 ? 43.805 -8.203 -33.088 1.00 94.56 349 GLU A CA 1
ATOM 2603 C C . GLU A 1 349 ? 44.194 -6.741 -32.844 1.00 94.56 349 GLU A C 1
ATOM 2605 O O . GLU A 1 349 ? 44.843 -6.434 -31.844 1.00 94.56 349 GLU A O 1
ATOM 2610 N N . THR A 1 350 ? 43.763 -5.828 -33.720 1.00 95.62 350 THR A N 1
ATOM 2611 C CA . THR A 1 350 ? 44.152 -4.409 -33.654 1.00 95.62 350 THR A CA 1
ATOM 2612 C C . THR A 1 350 ? 43.396 -3.655 -32.561 1.00 95.62 350 THR A C 1
ATOM 2614 O O . THR A 1 350 ? 43.994 -2.913 -31.783 1.00 95.62 350 THR A O 1
ATOM 2617 N N . PHE A 1 351 ? 42.074 -3.829 -32.484 1.00 94.62 351 PHE A N 1
ATOM 2618 C CA . PHE A 1 351 ? 41.213 -3.033 -31.601 1.00 94.62 351 PHE A CA 1
ATOM 2619 C C . PHE A 1 351 ? 40.733 -3.810 -30.372 1.00 94.62 351 PHE A C 1
ATOM 2621 O O . PHE A 1 351 ? 40.319 -3.205 -29.375 1.00 94.62 351 PHE A O 1
ATOM 2628 N N . GLY A 1 352 ? 40.813 -5.142 -30.395 1.00 94.00 352 GLY A N 1
ATOM 2629 C CA . GLY A 1 352 ? 40.291 -6.016 -29.348 1.00 94.00 352 GLY A CA 1
ATOM 2630 C C . GLY A 1 352 ? 38.784 -6.263 -29.456 1.00 94.00 352 GLY A C 1
ATOM 2631 O O . GLY A 1 352 ? 38.037 -5.506 -30.072 1.00 94.00 352 GLY A O 1
ATOM 2632 N N . ALA A 1 353 ? 38.311 -7.303 -28.766 1.00 93.62 353 ALA A N 1
ATOM 2633 C CA . ALA A 1 353 ? 36.901 -7.707 -28.775 1.00 93.62 353 ALA A CA 1
ATOM 2634 C C . ALA A 1 353 ? 35.936 -6.647 -28.210 1.00 93.62 353 ALA A C 1
ATOM 2636 O O . ALA A 1 353 ? 34.749 -6.653 -28.529 1.00 93.62 353 ALA A O 1
ATOM 2637 N N . VAL A 1 354 ? 36.437 -5.759 -27.346 1.00 95.19 354 VAL A N 1
ATOM 2638 C CA . VAL A 1 354 ? 35.677 -4.673 -26.715 1.00 95.19 354 VAL A CA 1
ATOM 2639 C C . VAL A 1 354 ? 36.169 -3.349 -27.286 1.00 95.19 354 VAL A C 1
ATOM 2641 O O . VAL A 1 354 ? 37.124 -2.762 -26.772 1.00 95.19 354 VAL A O 1
ATOM 2644 N N . SER A 1 355 ? 35.562 -2.932 -28.392 1.00 96.25 355 SER A N 1
ATOM 2645 C CA . SER A 1 355 ? 35.859 -1.685 -29.099 1.00 96.25 355 SER A CA 1
ATOM 2646 C C . SER A 1 355 ? 34.663 -1.245 -29.946 1.00 96.25 355 SER A C 1
ATOM 2648 O O . SER A 1 355 ? 33.756 -2.038 -30.227 1.00 96.25 355 SER A O 1
ATOM 2650 N N . LYS A 1 356 ? 34.682 0.016 -30.384 1.00 97.56 356 LYS A N 1
ATOM 2651 C CA . LYS A 1 356 ? 33.715 0.562 -31.342 1.00 97.56 356 LYS A CA 1
ATOM 2652 C C . LYS A 1 356 ? 33.758 -0.195 -32.671 1.00 97.56 356 LYS A C 1
ATOM 2654 O O . LYS A 1 356 ? 32.708 -0.468 -33.251 1.00 97.56 356 LYS A O 1
ATOM 2659 N N . GLU A 1 357 ? 34.955 -0.517 -33.148 1.00 98.06 357 GLU A N 1
ATOM 2660 C CA . GLU A 1 357 ? 35.207 -1.184 -34.426 1.00 98.06 357 GLU A CA 1
ATOM 2661 C C . GLU A 1 357 ? 34.609 -2.589 -34.413 1.00 98.06 357 GLU A C 1
ATOM 2663 O O . GLU A 1 357 ? 33.852 -2.943 -35.314 1.00 98.06 357 GLU A O 1
ATOM 2668 N N . THR A 1 358 ? 34.845 -3.347 -33.338 1.00 98.00 358 THR A N 1
ATOM 2669 C CA . THR A 1 358 ? 34.269 -4.684 -33.173 1.00 98.00 358 THR A CA 1
ATOM 2670 C C . THR A 1 358 ? 32.747 -4.624 -33.049 1.00 98.00 358 THR A C 1
ATOM 2672 O O . THR A 1 358 ? 32.064 -5.408 -33.701 1.00 98.00 358 THR A O 1
ATOM 2675 N N . ALA A 1 359 ? 32.184 -3.684 -32.277 1.00 98.06 359 ALA A N 1
ATOM 2676 C CA . ALA A 1 359 ? 30.729 -3.518 -32.198 1.00 98.06 359 ALA A CA 1
ATOM 2677 C C . ALA A 1 359 ? 30.124 -3.203 -33.579 1.00 98.06 359 ALA A C 1
ATOM 2679 O O . ALA A 1 359 ? 29.154 -3.829 -34.000 1.00 98.06 359 ALA A O 1
ATOM 2680 N N . THR A 1 360 ? 30.729 -2.279 -34.321 1.00 98.38 360 THR A N 1
ATOM 2681 C CA . THR A 1 360 ? 30.265 -1.892 -35.660 1.00 98.38 360 THR A CA 1
ATOM 2682 C C . THR A 1 360 ? 30.324 -3.068 -36.636 1.00 98.38 360 THR A C 1
ATOM 2684 O O . THR A 1 360 ? 29.331 -3.347 -37.305 1.00 98.38 360 THR A O 1
ATOM 2687 N N . ALA A 1 361 ? 31.440 -3.805 -36.664 1.00 98.12 361 ALA A N 1
ATOM 2688 C CA . ALA A 1 361 ? 31.595 -4.999 -37.495 1.00 98.12 361 ALA A CA 1
ATOM 2689 C C . ALA A 1 361 ? 30.563 -6.081 -37.141 1.00 98.12 361 ALA A C 1
ATOM 2691 O O . ALA A 1 361 ? 29.932 -6.640 -38.029 1.00 98.12 361 ALA A O 1
ATOM 2692 N N . MET A 1 362 ? 30.316 -6.318 -35.847 1.00 98.50 362 MET A N 1
ATOM 2693 C CA . MET A 1 362 ? 29.273 -7.246 -35.397 1.00 98.50 362 MET A CA 1
ATOM 2694 C C . MET A 1 362 ? 27.870 -6.827 -35.862 1.00 98.50 362 MET A C 1
ATOM 2696 O O . MET A 1 362 ? 27.073 -7.692 -36.214 1.00 98.50 362 MET A O 1
ATOM 2700 N N . ALA A 1 363 ? 27.549 -5.527 -35.851 1.00 98.38 363 ALA A N 1
ATOM 2701 C CA . ALA A 1 363 ? 26.241 -5.034 -36.290 1.00 98.38 363 ALA A CA 1
ATOM 2702 C C . ALA A 1 363 ? 26.046 -5.231 -37.800 1.00 98.38 363 ALA A C 1
ATOM 2704 O O . ALA A 1 363 ? 25.005 -5.734 -38.210 1.00 98.38 363 ALA A O 1
ATOM 2705 N N . PHE A 1 364 ? 27.050 -4.896 -38.617 1.00 98.19 364 PHE A N 1
ATOM 2706 C CA . PHE A 1 364 ? 26.996 -5.144 -40.061 1.00 98.19 364 PHE A CA 1
ATOM 2707 C C . PHE A 1 364 ? 26.947 -6.634 -40.396 1.00 98.19 364 PHE A C 1
ATOM 2709 O O . PHE A 1 364 ? 26.111 -7.042 -41.195 1.00 98.19 364 PHE A O 1
ATOM 2716 N N . GLY A 1 365 ? 27.758 -7.452 -39.724 1.00 97.75 365 GLY A N 1
ATOM 2717 C CA . GLY A 1 365 ? 27.711 -8.902 -39.871 1.00 97.75 365 GLY A CA 1
ATOM 2718 C C . GLY A 1 365 ? 26.326 -9.470 -39.575 1.00 97.75 365 GLY A C 1
ATOM 2719 O O . GLY A 1 365 ? 25.790 -10.256 -40.347 1.00 97.75 365 GLY A O 1
ATOM 2720 N N . ALA A 1 366 ? 25.694 -9.025 -38.487 1.00 98.00 366 ALA A N 1
ATOM 2721 C CA . ALA A 1 366 ? 24.352 -9.478 -38.135 1.00 98.00 366 ALA A CA 1
ATOM 2722 C C . ALA A 1 366 ? 23.299 -9.038 -39.159 1.00 98.00 366 ALA A C 1
ATOM 2724 O O . ALA A 1 366 ? 22.410 -9.820 -39.480 1.00 98.00 366 ALA A O 1
ATOM 2725 N N . LEU A 1 367 ? 23.413 -7.812 -39.676 1.00 97.00 367 LEU A N 1
ATOM 2726 C CA . LEU A 1 367 ? 22.544 -7.267 -40.718 1.00 97.00 367 LEU A CA 1
ATOM 2727 C C . LEU A 1 367 ? 22.616 -8.108 -42.003 1.00 97.00 367 LEU A C 1
ATOM 2729 O O . LEU A 1 367 ? 21.580 -8.473 -42.554 1.00 97.00 367 LEU A O 1
ATOM 2733 N N . GLU A 1 368 ? 23.831 -8.446 -42.443 1.00 95.44 368 GLU A N 1
ATOM 2734 C CA . GLU A 1 368 ? 24.086 -9.209 -43.669 1.00 95.44 368 GLU A CA 1
ATOM 2735 C C . GLU A 1 368 ? 23.704 -10.688 -43.518 1.00 95.44 368 GLU A C 1
ATOM 2737 O O . GLU A 1 368 ? 22.953 -11.222 -44.330 1.00 95.44 368 GLU A O 1
ATOM 2742 N N . HIS A 1 369 ? 24.149 -11.352 -42.447 1.00 96.38 369 HIS A N 1
ATOM 2743 C CA . HIS A 1 369 ? 23.896 -12.781 -42.240 1.00 96.38 369 HIS A CA 1
ATOM 2744 C C . HIS A 1 369 ? 22.449 -13.108 -41.847 1.00 96.38 369 HIS A C 1
ATOM 2746 O O . HIS A 1 369 ? 22.015 -14.252 -42.016 1.00 96.38 369 HIS A O 1
ATOM 2752 N N . ALA A 1 370 ? 21.705 -12.147 -41.289 1.00 95.75 370 ALA A N 1
ATOM 2753 C CA . ALA A 1 370 ? 20.278 -12.310 -41.020 1.00 95.75 370 ALA A CA 1
ATOM 2754 C C . ALA A 1 370 ? 19.379 -11.826 -42.163 1.00 95.75 370 ALA A C 1
ATOM 2756 O O . ALA A 1 370 ? 18.205 -12.178 -42.166 1.00 95.75 370 ALA A O 1
ATOM 2757 N N . ASP A 1 371 ? 19.915 -11.053 -43.113 1.00 95.69 371 ASP A N 1
ATOM 2758 C CA . ASP A 1 371 ? 19.144 -10.354 -44.144 1.00 95.69 371 ASP A CA 1
ATOM 2759 C C . ASP A 1 371 ? 17.971 -9.541 -43.558 1.00 95.69 371 ASP A C 1
ATOM 2761 O O . ASP A 1 371 ? 16.825 -9.643 -43.994 1.00 95.69 371 ASP A O 1
ATOM 2765 N N . VAL A 1 372 ? 18.265 -8.705 -42.557 1.00 97.56 372 VAL A N 1
ATOM 2766 C CA . VAL A 1 372 ? 17.282 -7.846 -41.864 1.00 97.56 372 VAL A CA 1
ATOM 2767 C C . VAL A 1 372 ? 17.499 -6.362 -42.155 1.00 97.56 372 VAL A C 1
ATOM 2769 O O . VAL A 1 372 ? 18.524 -5.952 -42.696 1.00 97.56 372 VAL A O 1
ATOM 2772 N N . ASP A 1 373 ? 16.532 -5.523 -41.788 1.00 98.00 373 ASP A N 1
ATOM 2773 C CA . ASP A 1 373 ? 16.608 -4.079 -42.044 1.00 98.00 373 ASP A CA 1
ATOM 2774 C C . ASP A 1 373 ? 17.414 -3.309 -40.996 1.00 98.00 373 ASP A C 1
ATOM 2776 O O . ASP A 1 373 ? 17.989 -2.259 -41.301 1.00 98.00 373 ASP A O 1
ATOM 2780 N N . LEU A 1 374 ? 17.446 -3.825 -39.766 1.00 98.06 374 LEU A N 1
ATOM 2781 C CA . LEU A 1 374 ? 18.161 -3.257 -38.630 1.00 98.06 374 LEU A CA 1
ATOM 2782 C C . LEU A 1 374 ? 18.877 -4.357 -37.844 1.00 98.06 374 LEU A C 1
ATOM 2784 O O . LEU A 1 374 ? 18.301 -5.400 -37.545 1.00 98.06 374 LEU A O 1
ATOM 2788 N N . ALA A 1 375 ? 20.106 -4.095 -37.417 1.00 98.19 375 ALA A N 1
ATOM 2789 C CA . ALA A 1 375 ? 20.834 -4.992 -36.532 1.00 98.19 375 ALA A CA 1
ATOM 2790 C C . ALA A 1 375 ? 21.472 -4.226 -35.379 1.00 98.19 375 ALA A C 1
ATOM 2792 O O . ALA A 1 375 ? 22.127 -3.207 -35.594 1.00 98.19 375 ALA A O 1
ATOM 2793 N N . VAL A 1 376 ? 21.296 -4.726 -34.155 1.00 98.06 376 VAL A N 1
ATOM 2794 C CA . VAL A 1 376 ? 21.942 -4.179 -32.954 1.00 98.06 376 VAL A CA 1
ATOM 2795 C C . VAL A 1 376 ? 23.031 -5.119 -32.465 1.00 98.06 376 VAL A C 1
ATOM 2797 O O . VAL A 1 376 ? 22.816 -6.325 -32.383 1.00 98.06 376 VAL A O 1
ATOM 2800 N N . SER A 1 377 ? 24.187 -4.575 -32.099 1.00 98.31 377 SER A N 1
ATOM 2801 C CA . SER A 1 377 ? 25.293 -5.338 -31.539 1.00 98.31 377 SER A CA 1
ATOM 2802 C C . SER A 1 377 ? 25.762 -4.801 -30.192 1.00 98.31 377 SER A C 1
ATOM 2804 O O . SER A 1 377 ? 25.664 -3.604 -29.903 1.00 98.31 377 SER A O 1
ATOM 2806 N N . ILE A 1 378 ? 26.278 -5.712 -29.362 1.00 97.38 378 ILE A N 1
ATOM 2807 C CA . ILE A 1 378 ? 26.741 -5.417 -28.005 1.00 97.38 378 ILE A CA 1
ATOM 2808 C C . ILE A 1 378 ? 28.023 -6.190 -27.700 1.00 97.38 378 ILE A C 1
ATOM 2810 O O . ILE A 1 378 ? 28.043 -7.425 -27.707 1.00 97.38 378 ILE A O 1
ATOM 2814 N N . THR A 1 379 ? 29.083 -5.467 -27.337 1.00 95.62 379 THR A N 1
ATOM 2815 C CA . THR A 1 379 ? 30.319 -6.050 -26.795 1.00 95.62 379 THR A CA 1
ATOM 2816 C C . THR A 1 379 ? 30.842 -5.245 -25.610 1.00 95.62 379 THR A C 1
ATOM 2818 O O . THR A 1 379 ? 30.713 -4.026 -25.570 1.00 95.62 379 THR A O 1
ATOM 2821 N N . GLY A 1 380 ? 31.417 -5.910 -24.611 1.00 93.75 380 GLY A N 1
ATOM 2822 C CA . GLY A 1 380 ? 31.789 -5.252 -23.361 1.00 93.75 380 GLY A CA 1
ATOM 2823 C C . GLY A 1 380 ? 32.412 -6.174 -22.324 1.00 93.75 380 GLY A C 1
ATOM 2824 O O . GLY A 1 380 ? 32.488 -7.388 -22.512 1.00 93.75 380 GLY A O 1
ATOM 2825 N N . ILE A 1 381 ? 32.827 -5.583 -21.205 1.00 90.19 381 ILE A N 1
ATOM 2826 C CA . ILE A 1 381 ? 33.402 -6.280 -20.048 1.00 90.19 381 ILE A CA 1
ATOM 2827 C C . ILE A 1 381 ? 32.357 -6.285 -18.927 1.00 90.19 381 ILE A C 1
ATOM 2829 O O . ILE A 1 381 ? 32.307 -5.368 -18.107 1.00 90.19 381 ILE A O 1
ATOM 2833 N N . ALA A 1 382 ? 31.498 -7.308 -18.917 1.00 76.00 382 ALA A N 1
ATOM 2834 C CA . ALA A 1 382 ? 30.418 -7.454 -17.941 1.00 76.00 382 ALA A CA 1
ATOM 2835 C C . ALA A 1 382 ? 30.747 -8.561 -16.918 1.00 76.00 382 ALA A C 1
ATOM 2837 O O . ALA A 1 382 ? 30.535 -9.749 -17.176 1.00 76.00 382 ALA A O 1
ATOM 2838 N N . GLY A 1 383 ? 31.305 -8.170 -15.769 1.00 67.44 383 GLY A N 1
ATOM 2839 C CA . GLY A 1 383 ? 31.736 -9.061 -14.684 1.00 67.44 383 GLY A CA 1
ATOM 2840 C C . GLY A 1 383 ? 32.819 -8.416 -13.808 1.00 67.44 383 GLY A C 1
ATOM 2841 O O . GLY A 1 383 ? 33.385 -7.406 -14.209 1.00 67.44 383 GLY A O 1
ATOM 2842 N N . PRO A 1 384 ? 33.150 -8.973 -12.630 1.00 66.50 384 PRO A N 1
ATOM 2843 C CA . PRO A 1 384 ? 34.065 -8.337 -11.670 1.00 66.50 384 PRO A CA 1
ATOM 2844 C C . PRO A 1 384 ? 35.545 -8.303 -12.111 1.00 66.50 384 PRO A C 1
ATOM 2846 O O . PRO A 1 384 ? 36.385 -7.784 -11.383 1.00 66.50 384 PRO A O 1
ATOM 2849 N N . GLY A 1 385 ? 35.882 -8.854 -13.282 1.00 74.56 385 GLY A N 1
ATOM 2850 C CA . GLY A 1 385 ? 37.245 -8.932 -13.813 1.00 74.56 385 GLY A CA 1
ATOM 2851 C C . GLY A 1 385 ? 37.288 -8.764 -15.334 1.00 74.56 385 GLY A C 1
ATOM 2852 O O . GLY A 1 385 ? 36.276 -8.473 -15.965 1.00 74.56 385 GLY A O 1
ATOM 2853 N N . GLY A 1 386 ? 38.468 -8.952 -15.932 1.00 77.75 386 GLY A N 1
ATOM 2854 C CA . GLY A 1 386 ? 38.666 -8.809 -17.383 1.00 77.75 386 GLY A CA 1
ATOM 2855 C C . GLY A 1 386 ? 38.998 -7.390 -17.852 1.00 77.75 386 GLY A C 1
ATOM 2856 O O . GLY A 1 386 ? 39.043 -7.153 -19.056 1.00 77.75 386 GLY A O 1
ATOM 2857 N N . ALA A 1 387 ? 39.253 -6.457 -16.927 1.00 82.56 387 ALA A N 1
ATOM 2858 C CA . ALA A 1 387 ? 39.808 -5.150 -17.268 1.00 82.56 387 ALA A CA 1
ATOM 2859 C C . ALA A 1 387 ? 41.216 -5.282 -17.864 1.00 82.56 387 ALA A C 1
ATOM 2861 O O . ALA A 1 387 ? 42.033 -6.079 -17.400 1.00 82.56 387 ALA A O 1
ATOM 2862 N N . THR A 1 388 ? 41.515 -4.436 -18.843 1.00 83.31 388 THR A N 1
ATOM 2863 C CA . THR A 1 388 ? 42.858 -4.260 -19.411 1.00 83.31 388 THR A CA 1
ATOM 2864 C C . THR A 1 388 ? 43.252 -2.783 -19.328 1.00 83.31 388 THR A C 1
ATOM 2866 O O . THR A 1 388 ? 42.376 -1.935 -19.122 1.00 83.31 388 THR A O 1
ATOM 2869 N N . PRO A 1 389 ? 44.537 -2.417 -19.502 1.00 83.38 389 PRO A N 1
ATOM 2870 C CA . PRO A 1 389 ? 44.930 -1.011 -19.583 1.00 83.38 389 PRO A CA 1
ATOM 2871 C C . PRO A 1 389 ? 44.053 -0.247 -20.590 1.00 83.38 389 PRO A C 1
ATOM 2873 O O . PRO A 1 389 ? 43.887 -0.679 -21.729 1.00 83.38 389 PRO A O 1
ATOM 2876 N N . GLY A 1 390 ? 43.420 0.841 -20.141 1.00 83.62 390 GLY A N 1
ATOM 2877 C CA . GLY A 1 390 ? 42.500 1.656 -20.948 1.00 83.62 390 GLY A CA 1
ATOM 2878 C C . GLY A 1 390 ? 41.062 1.129 -21.095 1.00 83.62 390 GLY A C 1
ATOM 2879 O O . GLY A 1 390 ? 40.203 1.880 -21.551 1.00 83.62 390 GLY A O 1
ATOM 2880 N N . LYS A 1 391 ? 40.757 -0.107 -20.671 1.00 88.88 391 LYS A N 1
ATOM 2881 C CA . LYS A 1 391 ? 39.418 -0.719 -20.776 1.00 88.88 391 LYS A CA 1
ATOM 2882 C C . LYS A 1 391 ? 38.957 -1.250 -19.411 1.00 88.88 391 LYS A C 1
ATOM 2884 O O . LYS A 1 391 ? 39.242 -2.402 -19.075 1.00 88.88 391 LYS A O 1
ATOM 2889 N N . PRO A 1 392 ? 38.290 -0.417 -18.592 1.00 89.12 392 PRO A N 1
ATOM 2890 C CA . PRO A 1 392 ? 37.839 -0.829 -17.267 1.00 89.12 392 PRO A CA 1
ATOM 2891 C C . PRO A 1 392 ? 36.666 -1.816 -17.342 1.00 89.12 392 PRO A C 1
ATOM 2893 O O . PRO A 1 392 ? 35.944 -1.878 -18.340 1.00 89.12 392 PRO A O 1
ATOM 2896 N N . VAL A 1 393 ? 36.436 -2.541 -16.242 1.00 88.62 393 VAL A N 1
ATOM 2897 C CA . VAL A 1 393 ? 35.175 -3.266 -16.018 1.00 88.62 393 VAL A CA 1
ATOM 2898 C C . VAL A 1 393 ? 33.993 -2.303 -16.189 1.00 88.62 393 VAL A C 1
ATOM 2900 O O . VAL A 1 393 ? 34.051 -1.155 -15.744 1.00 88.62 393 VAL A O 1
ATOM 2903 N N . GLY A 1 394 ? 32.931 -2.775 -16.845 1.00 86.88 394 GLY A N 1
ATOM 2904 C CA . GLY A 1 394 ? 31.735 -1.984 -17.126 1.00 86.88 394 GLY A CA 1
ATOM 2905 C C . GLY A 1 394 ? 31.802 -1.166 -18.416 1.00 86.88 394 GLY A C 1
ATOM 2906 O O . GLY A 1 394 ? 30.830 -0.482 -18.731 1.00 86.88 394 GLY A O 1
ATOM 2907 N N . LEU A 1 395 ? 32.909 -1.223 -19.169 1.00 92.25 395 LEU A N 1
ATOM 2908 C CA . LEU A 1 395 ? 32.986 -0.653 -20.516 1.00 92.25 395 LEU A CA 1
ATOM 2909 C C . LEU A 1 395 ? 32.186 -1.511 -21.506 1.00 92.25 395 LEU A C 1
ATOM 2911 O O . LEU A 1 395 ? 32.432 -2.715 -21.634 1.00 92.25 395 LEU A O 1
ATOM 2915 N N . VAL A 1 396 ? 31.260 -0.881 -22.226 1.00 93.94 396 VAL A N 1
ATOM 2916 C CA . VAL A 1 396 ? 30.405 -1.509 -23.241 1.00 93.94 396 VAL A CA 1
ATOM 2917 C C . VAL A 1 396 ? 30.344 -0.623 -24.481 1.00 93.94 396 VAL A C 1
ATOM 2919 O O . VAL A 1 396 ? 30.208 0.593 -24.378 1.00 93.94 396 VAL A O 1
ATOM 2922 N N . TYR A 1 397 ? 30.399 -1.246 -25.653 1.00 96.50 397 TYR A N 1
ATOM 2923 C CA . TYR A 1 397 ? 30.116 -0.621 -26.937 1.00 96.50 397 TYR A CA 1
ATOM 2924 C C . TYR A 1 397 ? 28.840 -1.216 -27.525 1.00 96.50 397 TYR A C 1
ATOM 2926 O O . TYR A 1 397 ? 28.693 -2.438 -27.623 1.00 96.50 397 TYR A O 1
ATOM 2934 N N . LEU A 1 398 ? 27.936 -0.325 -27.917 1.00 97.56 398 LEU A N 1
ATOM 2935 C CA . LEU A 1 398 ? 26.700 -0.628 -28.626 1.00 97.56 398 LEU A CA 1
ATOM 2936 C C . LEU A 1 398 ? 26.822 -0.104 -30.053 1.00 97.56 398 LEU A C 1
ATOM 2938 O O . LEU A 1 398 ? 27.336 1.002 -30.246 1.00 97.56 398 LEU A O 1
ATOM 2942 N N . ALA A 1 399 ? 26.314 -0.842 -31.034 1.00 98.12 399 ALA A N 1
ATOM 2943 C CA . ALA A 1 399 ? 26.146 -0.328 -32.388 1.00 98.12 399 ALA A CA 1
ATOM 2944 C C . ALA A 1 399 ? 24.804 -0.760 -32.985 1.00 98.12 399 ALA A C 1
ATOM 2946 O O . ALA A 1 399 ? 24.285 -1.821 -32.653 1.00 98.12 399 ALA A O 1
ATOM 2947 N N . VAL A 1 400 ? 24.235 0.075 -33.853 1.00 97.94 400 VAL A N 1
ATOM 2948 C CA . VAL A 1 400 ? 23.024 -0.220 -34.624 1.00 97.94 400 VAL A CA 1
ATOM 2949 C C . VAL A 1 400 ? 23.294 0.103 -36.082 1.00 97.94 400 VAL A C 1
ATOM 2951 O O . VAL A 1 400 ? 23.543 1.265 -36.409 1.00 97.94 400 VAL A O 1
ATOM 2954 N N . ALA A 1 401 ? 23.240 -0.914 -36.935 1.00 97.88 401 ALA A N 1
ATOM 2955 C CA . ALA A 1 401 ? 23.375 -0.790 -38.379 1.00 97.88 401 ALA A CA 1
ATOM 2956 C C . ALA A 1 401 ? 21.998 -0.881 -39.045 1.00 97.88 401 ALA A C 1
ATOM 2958 O O . ALA A 1 401 ? 21.143 -1.653 -38.608 1.00 97.88 401 ALA A O 1
ATOM 2959 N N . ALA A 1 402 ? 21.797 -0.102 -40.103 1.00 96.94 402 ALA A N 1
ATOM 2960 C CA . ALA A 1 402 ? 20.625 -0.170 -40.964 1.00 96.94 402 ALA A CA 1
ATOM 2961 C C . ALA A 1 402 ? 21.019 -0.608 -42.377 1.00 96.94 402 ALA A C 1
ATOM 2963 O O . ALA A 1 402 ? 22.123 -0.314 -42.839 1.00 96.94 402 ALA A O 1
ATOM 2964 N N . ARG A 1 403 ? 20.095 -1.264 -43.088 1.00 93.81 403 ARG A N 1
ATOM 2965 C CA . ARG A 1 403 ? 20.297 -1.768 -44.462 1.00 93.81 403 ARG A CA 1
ATOM 2966 C C . ARG A 1 403 ? 20.736 -0.696 -45.462 1.00 93.81 403 ARG A C 1
ATOM 2968 O O . ARG A 1 403 ? 21.425 -1.001 -46.427 1.00 93.81 403 ARG A O 1
ATOM 2975 N N . ASP A 1 404 ? 20.382 0.561 -45.221 1.00 92.12 404 ASP A N 1
ATOM 2976 C CA . ASP A 1 404 ? 20.806 1.701 -46.043 1.00 92.12 404 ASP A CA 1
ATOM 2977 C C . ASP A 1 404 ? 22.240 2.191 -45.758 1.00 92.12 404 ASP A C 1
ATOM 2979 O O . ASP A 1 404 ? 22.658 3.225 -46.279 1.00 92.12 404 ASP A O 1
ATOM 2983 N N . GLY A 1 405 ? 23.000 1.459 -44.939 1.00 89.69 405 GLY A N 1
ATOM 2984 C CA . GLY A 1 405 ? 24.394 1.745 -44.611 1.00 89.69 405 GLY A CA 1
ATOM 2985 C C . GLY A 1 405 ? 24.579 2.718 -43.447 1.00 89.69 405 GLY A C 1
ATOM 2986 O O . GLY A 1 405 ? 25.717 2.985 -43.054 1.00 89.69 405 GLY A O 1
ATOM 2987 N N . ARG A 1 406 ? 23.498 3.249 -42.856 1.00 95.75 406 ARG A N 1
ATOM 2988 C CA . ARG A 1 406 ? 23.610 4.091 -41.659 1.00 95.75 406 ARG A CA 1
ATOM 2989 C C . ARG A 1 406 ? 24.063 3.271 -40.458 1.00 95.75 406 ARG A C 1
ATOM 2991 O O . ARG A 1 406 ? 23.600 2.156 -40.229 1.00 95.75 406 ARG A O 1
ATOM 2998 N N . ILE A 1 407 ? 24.928 3.879 -39.652 1.00 95.94 407 ILE A N 1
ATOM 2999 C CA . ILE A 1 407 ? 25.457 3.294 -38.423 1.00 95.94 407 ILE A CA 1
ATOM 3000 C C . ILE A 1 407 ? 25.374 4.308 -37.284 1.00 95.94 407 ILE A C 1
ATOM 3002 O O . ILE A 1 407 ? 25.796 5.457 -37.413 1.00 95.94 407 ILE A O 1
ATOM 3006 N N . ALA A 1 408 ? 24.858 3.862 -36.145 1.00 96.19 408 ALA A N 1
ATOM 3007 C CA . ALA A 1 408 ? 24.968 4.558 -34.872 1.00 96.19 408 ALA A CA 1
ATOM 3008 C C . ALA A 1 408 ? 25.790 3.700 -33.908 1.00 96.19 408 ALA A C 1
ATOM 3010 O O . ALA A 1 408 ? 25.686 2.478 -33.924 1.00 96.19 408 ALA A O 1
ATOM 3011 N N . HIS A 1 409 ? 26.604 4.325 -33.063 1.00 96.00 409 HIS A N 1
ATOM 3012 C CA . HIS A 1 409 ? 27.357 3.624 -32.024 1.00 96.00 409 HIS A CA 1
ATOM 3013 C C . HIS A 1 409 ? 27.399 4.459 -30.749 1.00 96.00 409 HIS A C 1
ATOM 3015 O O . HIS A 1 409 ? 27.325 5.687 -30.801 1.00 96.00 409 HIS A O 1
ATOM 3021 N N . LYS A 1 410 ? 27.531 3.790 -29.604 1.00 95.06 410 LYS A N 1
ATOM 3022 C CA . LYS A 1 410 ? 27.624 4.437 -28.295 1.00 95.06 410 LYS A CA 1
ATOM 3023 C C . LYS A 1 410 ? 28.601 3.679 -27.403 1.00 95.06 410 LYS A C 1
ATOM 3025 O O . LYS A 1 410 ? 28.511 2.459 -27.280 1.00 95.06 410 LYS A O 1
ATOM 3030 N N . GLU A 1 411 ? 29.522 4.412 -26.785 1.00 94.44 411 GLU A N 1
ATOM 3031 C CA . GLU A 1 411 ? 30.302 3.921 -25.647 1.00 94.44 411 GLU A CA 1
ATOM 3032 C C . GLU A 1 411 ? 29.495 4.145 -24.366 1.00 94.44 411 GLU A C 1
ATOM 3034 O O . GLU A 1 411 ? 28.903 5.207 -24.168 1.00 94.44 411 GLU A O 1
ATOM 3039 N N . CYS A 1 412 ? 29.462 3.148 -23.489 1.00 89.69 412 CYS A N 1
ATOM 3040 C CA . CYS A 1 412 ? 28.807 3.223 -22.192 1.00 89.69 412 CYS A CA 1
ATOM 3041 C C . CYS A 1 412 ? 29.739 2.712 -21.092 1.00 89.69 412 CYS A C 1
ATOM 3043 O O . CYS A 1 412 ? 30.508 1.769 -21.294 1.00 89.69 412 CYS A O 1
ATOM 3045 N N . ARG A 1 413 ? 29.658 3.338 -19.913 1.00 88.81 413 ARG A N 1
ATOM 3046 C CA . ARG A 1 413 ? 30.448 2.982 -18.729 1.00 88.81 413 ARG A CA 1
ATOM 3047 C C . ARG A 1 413 ? 29.512 2.748 -17.552 1.00 88.81 413 ARG A C 1
ATOM 3049 O O . ARG A 1 413 ? 28.969 3.697 -17.001 1.00 88.81 413 ARG A O 1
ATOM 3056 N N . PHE A 1 414 ? 29.342 1.483 -17.180 1.00 81.69 414 PHE A N 1
ATOM 3057 C CA . PHE A 1 414 ? 28.383 1.051 -16.156 1.00 81.69 414 PHE A CA 1
ATOM 3058 C C . PHE A 1 414 ? 29.018 0.750 -14.787 1.00 81.69 414 PHE A C 1
ATOM 3060 O O . PHE A 1 414 ? 28.319 0.370 -13.855 1.00 81.69 414 PHE A O 1
ATOM 3067 N N . GLY A 1 415 ? 30.337 0.915 -14.639 1.00 76.94 415 GLY A N 1
ATOM 3068 C CA . GLY A 1 415 ? 31.052 0.566 -13.406 1.00 76.94 415 GLY A CA 1
ATOM 3069 C C . GLY A 1 415 ? 31.060 -0.942 -13.119 1.00 76.94 415 GLY A C 1
ATOM 3070 O O . GLY A 1 415 ? 30.800 -1.761 -13.998 1.00 76.94 415 GLY A O 1
ATOM 3071 N N . ALA A 1 416 ? 31.368 -1.327 -11.877 1.00 67.69 416 ALA A N 1
ATOM 3072 C CA . ALA A 1 416 ? 31.436 -2.728 -11.440 1.00 67.69 416 ALA A CA 1
ATOM 3073 C C . ALA A 1 416 ? 30.047 -3.353 -11.184 1.00 67.69 416 ALA A C 1
ATOM 3075 O O . ALA A 1 416 ? 29.829 -4.032 -10.180 1.00 67.69 416 ALA A O 1
ATOM 3076 N N . CYS A 1 417 ? 29.088 -3.105 -12.072 1.00 56.41 417 CYS A N 1
ATOM 3077 C CA . CYS A 1 417 ? 27.751 -3.680 -11.998 1.00 56.41 417 CYS A CA 1
ATOM 3078 C C . CYS A 1 417 ? 27.712 -5.070 -12.657 1.00 56.41 417 CYS A C 1
ATOM 3080 O O . CYS A 1 417 ? 28.432 -5.357 -13.616 1.00 56.41 417 CYS A O 1
ATOM 3082 N N . SER A 1 418 ? 26.869 -5.961 -12.122 1.00 54.94 418 SER A N 1
ATOM 3083 C CA . SER A 1 418 ? 26.572 -7.249 -12.768 1.00 54.94 418 SER A CA 1
ATOM 3084 C C . SER A 1 418 ? 25.824 -7.026 -14.092 1.00 54.94 418 SER A C 1
ATOM 3086 O O . SER A 1 418 ? 25.339 -5.929 -14.327 1.00 54.94 418 SER A O 1
ATOM 3088 N N . LYS A 1 419 ? 25.690 -8.062 -14.933 1.00 54.97 419 LYS A N 1
ATOM 3089 C CA . LYS A 1 419 ? 25.056 -8.052 -16.276 1.00 54.97 419 LYS A CA 1
ATOM 3090 C C . LYS A 1 419 ? 23.587 -7.553 -16.351 1.00 54.97 419 LYS A C 1
ATOM 3092 O O . LYS A 1 419 ? 22.968 -7.734 -17.395 1.00 54.97 419 LYS A O 1
ATOM 3097 N N . ARG A 1 420 ? 23.018 -7.030 -15.260 1.00 46.22 420 ARG A N 1
ATOM 3098 C CA . ARG A 1 420 ? 21.618 -6.605 -15.125 1.00 46.22 420 ARG A CA 1
ATOM 3099 C C . ARG A 1 420 ? 21.443 -5.115 -15.340 1.00 46.22 420 ARG A C 1
ATOM 3101 O O . ARG A 1 420 ? 22.279 -4.360 -14.799 1.00 46.22 420 ARG A O 1
#

Mean predicted aligned error: 17.8 Å

Nearest PDB structures (foldseek):
  2a9s-assembly1_B  TM=9.772E-01  e=6.622E-19  Agrobacterium fabrum str. C58
  5kol-assembly2_D  TM=9.635E-01  e=3.820E-13  Escherichia coli O157:H7
  5v01-assembly1_B  TM=9.693E-01  e=6.572E-13  Klebsiella pneumoniae subsp. pneumoniae MGH 78578
  6l19-assembly1_B  TM=9.639E-01  e=4.309E-13  Enterobacter asburiae
  5kvk-assembly1_A-2  TM=9.644E-01  e=6.572E-13  Klebsiella pneumoniae 700603

Sequence (420 aa):
MEPFCTHPDVFAVQPVRNPDDADIFDQAVSHLKYQTPVNGGATRQASVRAGLEALASEAPDIVLIHDAARAFVTDKVISRAIDAALITGAAIPVVPVTDTIKVVDATGAIQATPDRANLRIAQTPQAFRFDTILEAHRRAAREGRDDFTDDAAIAEWAGLTVATFEGDAANMKLTTPEDFAREEARLGAMLGDIRTGTGYDVHALTDGDHLMLIAHLEVTMICEAPKIGPLRDEMRAKIAEITGLPQSRVAVKATTSERLGFTGRQEGIAATAAATIRLPTIRALSRSLLDLCRMRKLTIATAESCTGGLVAAALTEIPGSSDVVDRGFITYSNEAKHAMLGVETSTLETFGAVSKETATAMAFGALEHADVDLAVSITGIAGPGGATPGKPVGLVYLAVAARDGRIAHKECRFGACSKR

pLDDT: mean 89.17, std 14.14, range [28.45, 98.56]

Solvent-accessible surface area (backbone atoms only — not comparable to full-atom values): 23691 Å² total; per-residue (Å²): 106,67,53,56,57,67,35,90,89,43,90,75,44,65,46,57,37,58,74,91,47,46,70,64,49,51,64,76,47,66,90,62,69,63,47,85,69,41,64,42,48,99,42,72,62,49,17,52,43,46,34,48,58,68,42,56,85,72,59,54,75,61,42,70,53,62,59,79,50,31,75,55,58,48,61,69,54,52,52,52,27,52,55,42,16,73,75,56,41,20,20,29,23,31,40,78,49,87,64,88,54,69,44,60,50,99,87,68,49,79,74,45,68,66,69,43,90,82,38,64,46,80,45,59,46,32,14,26,30,31,71,63,49,47,50,33,48,52,48,33,57,76,72,72,55,80,85,58,92,47,68,64,57,42,34,46,75,65,70,45,67,70,46,75,45,81,46,56,86,75,35,45,71,57,81,49,76,64,46,49,53,53,50,49,50,54,51,48,66,70,66,49,97,78,83,84,85,92,82,89,84,88,75,80,92,67,92,75,95,74,80,74,44,79,64,35,38,39,36,37,36,35,31,70,64,77,78,50,78,88,49,32,66,61,53,21,47,52,52,16,63,77,69,75,44,63,48,93,36,38,46,62,47,71,43,63,52,85,61,42,66,56,30,25,67,67,76,46,73,49,74,50,75,52,73,45,72,40,80,63,47,69,60,55,47,31,48,53,51,51,53,52,26,58,78,68,74,37,33,34,28,34,26,20,22,53,63,65,41,52,67,47,49,42,39,61,71,37,88,74,31,75,83,30,47,77,54,69,44,70,30,69,48,70,66,40,32,31,76,70,20,67,35,53,67,68,52,43,71,74,58,29,74,60,29,66,66,42,12,44,39,33,5,48,19,31,22,63,74,66,73,31,42,28,9,37,11,36,22,36,30,61,35,99,54,84,54,50,95,97,41,54,40,19,35,34,20,37,14,39,27,36,72,88,70,50,72,49,72,46,82,46,79,64,42,88,46,63,87,119